Protein AF-0000000078758765 (afdb_homodimer)

Foldseek 3Di:
DPCCDLLVQLLVVVLVCLLLCVQAAFAFDDLVVSCVVSVGDNPSNVSSVVLCVVLVQWDADPPPHIGGHFQAVVLLVVLLVVCLVPQLVLLLLLLVQPDPVLLVVLVVLLVQLVVCLVVVPLVSNLVSLLVNSLSSCVSSVNNVVSVVSVSNNSSNSSLVSLLSVDPVRHSVVLSVLSVVLSVCSPVSVSVVNSVSSNVSSCVCVVCVVVSCVVPVPRHDDPPPDDPD/DPCCDLLVQLLVVVLVCLLLCVQAAFAFDDLVVSCVVSVGDNVSNVSSVVLCVVLVQWDADPPPHIGGHFQAVVLLVVLLVVCLVPQLVLLLLLLVQPDPVLLVVLVVLLVQLVVCLVVVPLVSNLVSLLVNSLSSCVSSVNNVVSVVSVSSNSSNSSLVSLLSVDPVRHSVVLSVLSVVLSVCSPVSVSVVNSVSSNVSSCVCVVCVVVSCVVPVPRHDDPPPDDPD

Radius of gyration: 22.91 Å; Cα contacts (8 Å, |Δi|>4): 533; chains: 2; bounding box: 57×65×52 Å

Secondary structure (DSSP, 8-state):
-----HHHHHHHHHHHHHHTTSS-TTPEEPHHHHHHHHT--HHHHHHHHHHHHHTTSEEEETTTEEEEPPB-HHHHHHHHHHHHHHHHHHHHHHHHH--HHHHHHHHHHHHHHHHHHHHT-HHHHHHHHHHHHHHHHHHTT-HHHHHHHHHH-HHHHHHHHHHHT-TTS-HHHHHHHHHHHHHHHHTT-HHHHHHHHHHHHHHHHHHHHHHHHH-TTTB--STT----/-----HHHHHHHHHHHHHHTTSS-TTPEEPHHHHHHHHT--HHHHHHHHHHHHHTTSEEEETTTEEEEPPB-HHHHHHHHHHHHHHHHHHHHHHHHH--HHHHHHHHHHHHHHHHHHHHT-HHHHHHHHHHHHHHHHHHTT-HHHHHHHHHH-HHHHHHHHHHHT-TTS-HHHHHHHHHHHHHHHHTT-HHHHHHHHHHHHHHHHHHHHHHHHH-TTTB--STT----

Solvent-accessible surface area (backbone atoms only — not comparable to full-atom values): 24123 Å² total; per-residue (Å²): 125,82,72,74,39,64,30,53,52,41,30,54,53,53,50,48,32,44,43,69,48,72,46,40,45,62,37,76,57,51,71,66,56,51,27,65,75,65,72,42,60,67,67,33,43,52,54,20,50,52,54,35,33,76,46,55,50,31,44,74,42,86,98,74,45,39,24,30,34,45,36,41,66,67,57,16,49,50,32,49,53,53,47,48,51,49,46,30,63,38,48,42,44,14,30,74,58,55,45,73,67,52,49,51,52,54,50,48,44,53,52,52,32,50,51,19,59,76,66,66,34,64,68,57,31,54,53,36,56,50,46,50,55,48,48,36,27,43,61,42,73,36,43,69,58,47,56,54,49,56,53,61,24,47,42,33,47,31,48,54,44,55,44,68,72,36,82,92,50,66,64,62,58,56,53,51,50,52,53,53,37,51,51,27,26,75,68,60,36,50,67,57,33,35,50,47,46,49,55,62,63,46,49,55,68,76,45,42,64,62,47,44,66,75,39,68,77,36,44,52,60,84,84,70,58,75,89,123,125,84,73,74,40,65,31,53,52,41,31,53,51,53,49,49,32,44,43,71,48,75,46,41,44,61,36,76,58,52,70,67,57,51,28,64,77,64,72,43,59,68,66,32,42,53,54,19,49,52,54,36,35,77,48,55,51,33,43,74,43,86,99,74,45,39,25,29,34,46,35,41,67,66,59,17,51,50,33,49,52,53,47,48,50,50,43,31,62,38,48,42,43,15,30,75,58,56,43,74,68,53,49,52,54,52,51,49,43,54,52,52,32,51,51,19,59,75,66,66,34,63,68,57,32,54,52,36,56,51,46,50,55,46,48,36,27,44,60,43,72,36,44,68,57,47,55,54,48,57,54,62,25,46,40,33,48,32,49,54,42,54,44,67,72,35,82,91,48,67,64,63,57,56,54,51,51,51,52,53,36,50,52,27,27,75,68,59,36,51,68,56,32,35,52,45,46,49,55,61,63,44,49,55,66,75,44,43,65,62,46,43,66,76,39,68,78,35,44,54,61,84,85,70,58,75,88,123

Sequence (456 aa):
MVINNLQQQAYESIRKQIIYSELAPGSKISDKVLEEQLAIGRTPIREALIQLRNQELVKTIPQSGTYVSKIDIRSASLARYTREKLEKPILQECSAKMTKQDQAKLEKILEQTDQAVIAQNKKAFFDLDTDFHRTCYEIAGKREIWDWLESYSTHLNRFRWLRLTISELDWGRVLDEHQTMLQSMIDHNFDEVGFLCTMHLHMIIEEQEYVIHNYPDYFEDIQDRPIKMVINNLQQQAYESIRKQIIYSELAPGSKISDKVLEEQLAIGRTPIREALIQLRNQELVKTIPQSGTYVSKIDIRSASLARYTREKLEKPILQECSAKMTKQDQAKLEKILEQTDQAVIAQNKKAFFDLDTDFHRTCYEIAGKREIWDWLESYSTHLNRFRWLRLTISELDWGRVLDEHQTMLQSMIDHNFDEVGFLCTMHLHMIIEEQEYVIHNYPDYFEDIQDRPIK

Nearest PDB structures (foldseek):
  7u5q-assembly2_B  TM=9.111E-01  e=1.796E-13  Brucella melitensis ATCC 23457
  4p9f-assembly1_A  TM=8.613E-01  e=6.503E-09  Escherichia coli UMEA 3718-1
  7xp0-assembly1_A-2  TM=7.780E-01  e=8.648E-09  Pseudomonas aeruginosa PAO1
  7xp1-assembly1_A-2  TM=7.779E-01  e=1.046E-08  Pseudomonas aeruginosa PAO1
  3ihu-assembly2_B  TM=8.406E-01  e=8.454E-08  Cupriavidus pinatubonensis JMP134

Structure (mmCIF, N/CA/C/O backbone):
data_AF-0000000078758765-model_v1
#
loop_
_entity.id
_entity.type
_entity.pdbx_description
1 polymer 'GntR family transcriptional regulator'
#
loop_
_atom_site.group_PDB
_atom_site.id
_atom_site.type_symbol
_atom_site.label_atom_id
_atom_site.label_alt_id
_atom_site.label_comp_id
_atom_site.label_asym_id
_atom_site.label_entity_id
_atom_site.label_seq_id
_atom_site.pdbx_PDB_ins_code
_atom_site.Cartn_x
_atom_site.Cartn_y
_atom_site.Cartn_z
_atom_site.occupancy
_atom_site.B_iso_or_equiv
_atom_site.auth_seq_id
_atom_site.auth_comp_id
_atom_site.auth_asym_id
_atom_site.auth_atom_id
_atom_site.pdbx_PDB_model_num
ATOM 1 N N . MET A 1 1 ? -22.594 -11.977 10.453 1 24.31 1 MET A N 1
ATOM 2 C CA . MET A 1 1 ? -22.688 -12.234 9.016 1 24.31 1 MET A CA 1
ATOM 3 C C . MET A 1 1 ? -21.859 -11.227 8.227 1 24.31 1 MET A C 1
ATOM 5 O O . MET A 1 1 ? -22.172 -10.039 8.211 1 24.31 1 MET A O 1
ATOM 9 N N . VAL A 1 2 ? -20.672 -11.047 8.266 1 37.84 2 VAL A N 1
ATOM 10 C CA . VAL A 1 2 ? -19.875 -10.078 7.52 1 37.84 2 VAL A CA 1
ATOM 11 C C . VAL A 1 2 ? -20.406 -9.945 6.098 1 37.84 2 VAL A C 1
ATOM 13 O O . VAL A 1 2 ? -20.422 -10.914 5.336 1 37.84 2 VAL A O 1
ATOM 16 N N . ILE A 1 3 ? -21.484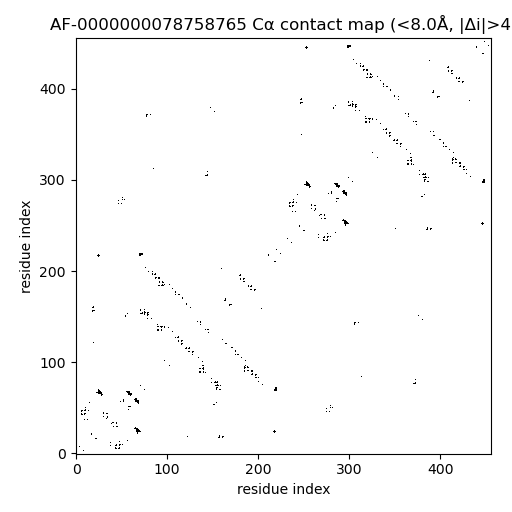 -9.445 5.789 1 42.12 3 ILE A N 1
ATOM 17 C CA . ILE A 1 3 ? -22.25 -9.359 4.555 1 42.12 3 ILE A CA 1
ATOM 18 C C . ILE A 1 3 ? -21.312 -9.172 3.369 1 42.12 3 ILE A C 1
ATOM 20 O O . ILE A 1 3 ? -20.688 -8.125 3.23 1 42.12 3 ILE A O 1
ATOM 24 N N . ASN A 1 4 ? -20.578 -10.227 3.115 1 55.69 4 ASN A N 1
ATOM 25 C CA . ASN A 1 4 ? -19.922 -10.344 1.815 1 55.69 4 ASN A CA 1
ATOM 26 C C . ASN A 1 4 ? -20.828 -9.859 0.688 1 55.69 4 ASN A C 1
ATOM 28 O O . ASN A 1 4 ? -21.719 -10.586 0.251 1 55.69 4 ASN A O 1
ATOM 32 N N . ASN A 1 5 ? -20.875 -8.508 0.675 1 81.56 5 ASN A N 1
ATOM 33 C CA . ASN A 1 5 ? -21.828 -7.836 -0.204 1 81.56 5 ASN A CA 1
ATOM 34 C C . ASN A 1 5 ? -21.547 -8.141 -1.673 1 81.56 5 ASN A C 1
ATOM 36 O O . ASN A 1 5 ? -20.469 -8.617 -2.014 1 81.56 5 ASN A O 1
ATOM 40 N N . LEU A 1 6 ? -22.531 -8.461 -2.301 1 89.62 6 LEU A N 1
ATOM 41 C CA . LEU A 1 6 ? -22.516 -8.734 -3.732 1 89.62 6 LEU A CA 1
ATOM 42 C C . LEU A 1 6 ? -21.406 -7.961 -4.43 1 89.62 6 LEU A C 1
ATOM 44 O O . LEU A 1 6 ? -20.797 -8.461 -5.375 1 89.62 6 LEU A O 1
ATOM 48 N N . GLN A 1 7 ? -21.047 -6.895 -3.805 1 88.94 7 GLN A N 1
ATOM 49 C CA . GLN A 1 7 ? -19.969 -6.09 -4.355 1 88.94 7 GLN A CA 1
ATOM 50 C C . GLN A 1 7 ? -18.609 -6.766 -4.133 1 88.94 7 GLN A C 1
ATOM 52 O O . GLN A 1 7 ? -17.781 -6.824 -5.047 1 88.94 7 GLN A O 1
ATOM 57 N N . GLN A 1 8 ? -18.469 -7.266 -2.93 1 91.44 8 GLN A N 1
ATOM 58 C CA . GLN A 1 8 ? -17.203 -7.926 -2.596 1 91.44 8 GLN A CA 1
ATOM 59 C C . GLN A 1 8 ? -17.031 -9.211 -3.398 1 91.44 8 GLN A C 1
ATOM 61 O O . GLN A 1 8 ? -15.922 -9.531 -3.84 1 91.44 8 GLN A O 1
ATOM 66 N N . GLN A 1 9 ? -18.062 -9.906 -3.568 1 94.25 9 GLN A N 1
ATOM 67 C CA . GLN A 1 9 ? -18.031 -11.125 -4.367 1 94.25 9 GLN A CA 1
ATOM 68 C C . GLN A 1 9 ? -17.656 -10.82 -5.816 1 94.25 9 GLN A C 1
ATOM 70 O O . GLN A 1 9 ? -16.812 -11.508 -6.406 1 94.25 9 GLN A O 1
ATOM 75 N N . ALA A 1 10 ? -18.328 -9.844 -6.367 1 95.19 10 ALA A N 1
ATOM 76 C CA . ALA A 1 10 ? -18.016 -9.43 -7.734 1 95.19 10 ALA A CA 1
ATOM 77 C C . ALA A 1 10 ? -16.562 -9.008 -7.863 1 95.19 10 ALA A C 1
ATOM 79 O O . ALA A 1 10 ? -15.859 -9.438 -8.781 1 95.19 10 ALA A O 1
ATOM 80 N N . TYR A 1 11 ? -16.125 -8.242 -6.887 1 94.56 11 TYR A N 1
ATOM 81 C CA . TYR A 1 11 ? -14.758 -7.754 -6.871 1 94.56 11 TYR A CA 1
ATOM 82 C C . TYR A 1 11 ? -13.766 -8.914 -6.879 1 94.56 11 TYR A C 1
ATOM 84 O O . TYR A 1 11 ? -12.867 -8.961 -7.723 1 94.56 11 TYR A O 1
ATOM 92 N N . GLU A 1 12 ? -13.969 -9.812 -6.016 1 95.31 12 GLU A N 1
ATOM 93 C CA . GLU A 1 12 ? -13.039 -10.938 -5.863 1 95.31 12 GLU A CA 1
ATOM 94 C C . GLU A 1 12 ? -13.031 -11.812 -7.113 1 95.31 12 GLU A C 1
ATOM 96 O O . GLU A 1 12 ? -11.977 -12.266 -7.555 1 95.31 12 GLU A O 1
ATOM 101 N N . SER A 1 13 ? -14.156 -12.023 -7.625 1 95.88 13 SER A N 1
ATOM 102 C CA . SER A 1 13 ? -14.266 -12.891 -8.797 1 95.88 13 SER A CA 1
ATOM 103 C C . SER A 1 13 ? -13.609 -12.266 -10.016 1 95.88 13 SER A C 1
ATOM 105 O O . SER A 1 13 ? -12.812 -12.906 -10.695 1 95.88 13 SER A O 1
ATOM 107 N N . ILE A 1 14 ? -13.906 -11.016 -10.258 1 96.5 14 ILE A N 1
ATOM 108 C CA . ILE A 1 14 ? -13.352 -10.344 -11.422 1 96.5 14 ILE A CA 1
ATOM 109 C C . ILE A 1 14 ? -11.836 -10.188 -11.266 1 96.5 14 ILE A C 1
ATOM 111 O O . ILE A 1 14 ? -11.078 -10.406 -12.203 1 96.5 14 ILE A O 1
ATOM 115 N N . ARG A 1 15 ? -11.438 -9.836 -10.078 1 96.69 15 ARG A N 1
ATOM 116 C CA . ARG A 1 15 ? -10.016 -9.695 -9.797 1 96.69 15 ARG A CA 1
ATOM 117 C C . ARG A 1 15 ? -9.266 -10.992 -10.094 1 96.69 15 ARG A C 1
ATOM 119 O O . ARG A 1 15 ? -8.219 -10.977 -10.734 1 96.69 15 ARG A O 1
ATOM 126 N N . LYS A 1 16 ? -9.82 -12.07 -9.641 1 96.31 16 LYS A N 1
ATOM 127 C CA . LYS A 1 16 ? -9.203 -13.375 -9.867 1 96.31 16 LYS A CA 1
ATOM 128 C C . LYS A 1 16 ? -9.109 -13.68 -11.359 1 96.31 16 LYS A C 1
ATOM 130 O O . LYS A 1 16 ? -8.078 -14.164 -11.836 1 96.31 16 LYS A O 1
ATOM 135 N N . GLN A 1 17 ? -10.125 -13.391 -12.07 1 96.5 17 GLN A N 1
ATOM 136 C CA . GLN A 1 17 ? -10.133 -13.633 -13.516 1 96.5 17 GLN A CA 1
ATOM 137 C C . GLN A 1 17 ? -9.062 -12.812 -14.219 1 96.5 17 GLN A C 1
ATOM 139 O O . GLN A 1 17 ? -8.453 -13.273 -15.188 1 96.5 17 GLN A O 1
ATOM 144 N N . ILE A 1 18 ? -8.844 -11.633 -13.734 1 97.5 18 ILE A N 1
ATOM 145 C CA . ILE A 1 18 ? -7.832 -10.766 -14.328 1 97.5 18 ILE A CA 1
ATOM 146 C C . ILE A 1 18 ? -6.438 -11.273 -13.961 1 97.5 18 ILE A C 1
ATOM 148 O O . ILE A 1 18 ? -5.562 -11.367 -14.828 1 97.5 18 ILE A O 1
ATOM 152 N N . ILE A 1 19 ? -6.262 -11.672 -12.734 1 97.38 19 ILE A N 1
ATOM 153 C CA . ILE A 1 19 ? -4.961 -12.117 -12.258 1 97.38 19 ILE A CA 1
ATOM 154 C C . ILE A 1 19 ? -4.559 -13.406 -12.977 1 97.38 19 ILE A C 1
ATOM 156 O O . ILE A 1 19 ? -3.412 -13.555 -13.406 1 97.38 19 ILE A O 1
ATOM 160 N N . TYR A 1 20 ? -5.535 -14.281 -13.227 1 96.75 20 TYR A N 1
ATOM 161 C CA . TYR A 1 20 ? -5.262 -15.57 -13.859 1 96.75 20 TYR A CA 1
ATOM 162 C C . TYR A 1 20 ? -5.312 -15.453 -15.375 1 96.75 20 TYR A C 1
ATOM 164 O O . TYR A 1 20 ? -5.246 -16.469 -16.078 1 96.75 20 TYR A O 1
ATOM 172 N N . SER A 1 21 ? -5.52 -14.289 -15.922 1 96.19 21 SER A N 1
ATOM 173 C CA . SER A 1 21 ? -5.539 -13.977 -17.344 1 96.19 21 SER A CA 1
ATOM 174 C C . SER A 1 21 ? -6.695 -14.68 -18.047 1 96.19 21 SER A C 1
ATOM 176 O O . SER A 1 21 ? -6.617 -14.969 -19.25 1 96.19 21 SER A O 1
ATOM 178 N N . GLU A 1 22 ? -7.664 -15.062 -17.219 1 96 22 GLU A N 1
ATOM 179 C CA . GLU A 1 22 ? -8.914 -15.484 -17.844 1 96 22 GLU A CA 1
ATOM 180 C C . GLU A 1 22 ? -9.562 -14.328 -18.594 1 96 22 GLU A C 1
ATOM 182 O O . GLU A 1 22 ? -10.18 -14.531 -19.641 1 96 22 GLU A O 1
ATOM 187 N N . LEU A 1 23 ? -9.477 -13.18 -18.016 1 96.5 23 LEU A N 1
ATOM 188 C CA . LEU A 1 23 ? -9.633 -11.922 -18.734 1 96.5 23 LEU A CA 1
ATOM 189 C C . LEU A 1 23 ? -8.281 -11.344 -19.125 1 96.5 23 LEU A C 1
ATOM 191 O O . LEU A 1 23 ? -7.559 -10.812 -18.281 1 96.5 23 LEU A O 1
ATOM 195 N N . ALA A 1 24 ? -7.969 -11.391 -20.406 1 96.62 24 ALA A N 1
ATOM 196 C CA . ALA A 1 24 ? -6.617 -11.117 -20.875 1 96.62 24 ALA A CA 1
ATOM 197 C C . ALA A 1 24 ? -6.309 -9.617 -20.812 1 96.62 24 ALA A C 1
ATOM 199 O O . ALA A 1 24 ? -7.184 -8.789 -21.062 1 96.62 24 ALA A O 1
ATOM 200 N N . PRO A 1 25 ? -5.051 -9.328 -20.531 1 97.5 25 PRO A N 1
ATOM 201 C CA . PRO A 1 25 ? -4.656 -7.918 -20.609 1 97.5 25 PRO A CA 1
ATOM 202 C C . PRO A 1 25 ? -5 -7.277 -21.953 1 97.5 25 PRO A C 1
ATOM 204 O O . PRO A 1 25 ? -4.723 -7.859 -23 1 97.5 25 PRO A O 1
ATOM 207 N N . GLY A 1 26 ? -5.664 -6.137 -21.844 1 95.88 26 GLY A N 1
ATOM 208 C CA . GLY A 1 26 ? -6.016 -5.414 -23.062 1 95.88 26 GLY A CA 1
ATOM 209 C C . GLY A 1 26 ? -7.406 -5.746 -23.562 1 95.88 26 GLY A C 1
ATOM 210 O O . GLY A 1 26 ? -7.926 -5.062 -24.453 1 95.88 26 GLY A O 1
ATOM 211 N N . SER A 1 27 ? -8.047 -6.738 -23.062 1 96.25 27 SER A N 1
ATOM 212 C CA . SER A 1 27 ? -9.352 -7.168 -23.547 1 96.25 27 SER A CA 1
ATOM 213 C C . SER A 1 27 ? -10.461 -6.266 -23.016 1 96.25 27 SER A C 1
ATOM 215 O O . SER A 1 27 ? -10.344 -5.703 -21.938 1 96.25 27 SER A O 1
ATOM 217 N N . LYS A 1 28 ? -11.508 -6.172 -23.75 1 95.94 28 LYS A N 1
ATOM 218 C CA . LYS A 1 28 ? -12.672 -5.383 -23.359 1 95.94 28 LYS A CA 1
ATOM 219 C C . LYS A 1 28 ? -13.555 -6.152 -22.391 1 95.94 28 LYS A C 1
ATOM 221 O O . LYS A 1 28 ? -13.758 -7.359 -22.547 1 95.94 28 LYS A O 1
ATOM 226 N N . ILE A 1 29 ? -14.008 -5.469 -21.391 1 94.88 29 ILE A N 1
ATOM 227 C CA . ILE A 1 29 ? -14.906 -6.051 -20.406 1 94.88 29 ILE A CA 1
ATOM 228 C C . ILE A 1 29 ? -16.344 -5.68 -20.734 1 94.88 29 ILE A C 1
ATOM 230 O O . ILE A 1 29 ? -16.656 -4.512 -20.984 1 94.88 29 ILE A O 1
ATOM 234 N N . SER A 1 30 ? -17.188 -6.609 -20.812 1 91.56 30 SER A N 1
ATOM 235 C CA . SER A 1 30 ? -18.625 -6.391 -21 1 91.56 30 SER A CA 1
ATOM 236 C C . SER A 1 30 ? -19.375 -6.543 -19.688 1 91.56 30 SER A C 1
ATOM 238 O O . SER A 1 30 ? -19.422 -7.629 -19.109 1 91.56 30 SER A O 1
ATOM 240 N N . ASP A 1 31 ? -20 -5.43 -19.266 1 88.69 31 ASP A N 1
ATOM 241 C CA . ASP A 1 31 ? -20.812 -5.484 -18.047 1 88.69 31 ASP A CA 1
ATOM 242 C C . ASP A 1 31 ? -21.859 -6.582 -18.141 1 88.69 31 ASP A C 1
ATOM 244 O O . ASP A 1 31 ? -22.094 -7.301 -17.156 1 88.69 31 ASP A O 1
ATOM 248 N N . LYS A 1 32 ? -22.422 -6.699 -19.312 1 90.62 32 LYS A N 1
ATOM 249 C CA . LYS A 1 32 ? -23.484 -7.684 -19.531 1 90.62 32 LYS A CA 1
ATOM 250 C C . LYS A 1 32 ? -22.953 -9.102 -19.344 1 90.62 32 LYS A C 1
ATOM 252 O O . LYS A 1 32 ? -23.594 -9.938 -18.703 1 90.62 32 LYS A O 1
ATOM 257 N N . VAL A 1 33 ? -21.844 -9.344 -19.875 1 92.25 33 VAL A N 1
ATOM 258 C CA . VAL A 1 33 ? -21.234 -10.664 -19.781 1 92.25 33 VAL A CA 1
ATOM 259 C C . VAL A 1 33 ? -20.891 -10.977 -18.328 1 92.25 33 VAL A C 1
ATOM 261 O O . VAL A 1 33 ? -21.125 -12.086 -17.859 1 92.25 33 VAL A O 1
ATOM 264 N N . LEU A 1 34 ? -20.359 -10.008 -17.609 1 94.38 34 LEU A N 1
ATOM 265 C CA . LEU A 1 34 ? -20 -10.203 -16.203 1 94.38 34 LEU A CA 1
ATOM 266 C C . LEU A 1 34 ? -21.25 -10.492 -15.375 1 94.38 34 LEU A C 1
ATOM 268 O O . LEU A 1 34 ? -21.219 -11.344 -14.484 1 94.38 34 LEU A O 1
ATOM 272 N N . GLU A 1 35 ? -22.266 -9.773 -15.664 1 94.25 35 GLU A N 1
ATOM 273 C CA . GLU A 1 35 ? -23.516 -9.977 -14.945 1 94.25 35 GLU A CA 1
ATOM 274 C C . GLU A 1 35 ? -24.031 -11.398 -15.117 1 94.25 35 GLU A C 1
ATOM 276 O O . GLU A 1 35 ? -24.469 -12.031 -14.148 1 94.25 35 GLU A O 1
ATOM 281 N N . GLU A 1 36 ? -23.969 -11.859 -16.328 1 94.12 36 GLU A N 1
ATOM 282 C CA . GLU A 1 36 ? -24.453 -13.203 -16.656 1 94.12 36 GLU A CA 1
ATOM 283 C C . GLU A 1 36 ? -23.562 -14.273 -16.031 1 94.12 36 GLU A C 1
ATOM 285 O O . GLU A 1 36 ? -24.047 -15.219 -15.414 1 94.12 36 GLU A O 1
ATOM 290 N N . GLN A 1 37 ? -22.328 -14.055 -16.094 1 93.75 37 GLN A N 1
ATOM 291 C CA . GLN A 1 37 ? -21.359 -15.039 -15.617 1 93.75 37 GLN A CA 1
ATOM 292 C C . GLN A 1 37 ? -21.391 -15.148 -14.094 1 93.75 37 GLN A C 1
ATOM 294 O O . GLN A 1 37 ? -21.25 -16.234 -13.539 1 93.75 37 GLN A O 1
ATOM 299 N N . LEU A 1 38 ? -21.594 -14.016 -13.43 1 94.81 38 LEU A N 1
ATOM 300 C CA . LEU A 1 38 ? -21.469 -13.992 -11.977 1 94.81 38 LEU A CA 1
ATOM 301 C C . LEU A 1 38 ? -22.844 -14.039 -11.32 1 94.81 38 LEU A C 1
ATOM 303 O O . LEU A 1 38 ? -22.938 -14.227 -10.102 1 94.81 38 LEU A O 1
ATOM 307 N N . ALA A 1 39 ? -23.812 -13.867 -12.086 1 95.75 39 ALA A N 1
ATOM 308 C CA . ALA A 1 39 ? -25.172 -13.805 -11.562 1 95.75 39 ALA A CA 1
ATOM 309 C C . ALA A 1 39 ? -25.312 -12.727 -10.492 1 95.75 39 ALA A C 1
ATOM 311 O O . ALA A 1 39 ? -25.844 -12.977 -9.414 1 95.75 39 ALA A O 1
ATOM 312 N N . ILE A 1 40 ? -24.672 -11.656 -10.75 1 94.38 40 ILE A N 1
ATOM 313 C CA . ILE A 1 40 ? -24.688 -10.477 -9.891 1 94.38 40 ILE A CA 1
ATOM 314 C C . ILE A 1 40 ? -25.188 -9.273 -10.68 1 94.38 40 ILE A C 1
ATOM 316 O O . ILE A 1 40 ? -24.859 -9.102 -11.852 1 94.38 40 ILE A O 1
ATOM 320 N N . GLY A 1 41 ? -25.938 -8.461 -10.086 1 91.5 41 GLY A N 1
ATOM 321 C CA . GLY A 1 41 ? -26.562 -7.316 -10.734 1 91.5 41 GLY A CA 1
ATOM 322 C C . GLY A 1 41 ? -25.562 -6.246 -11.133 1 91.5 41 GLY A C 1
ATOM 323 O O . GLY A 1 41 ? -24.375 -6.34 -10.797 1 91.5 41 GLY A O 1
ATOM 324 N N . ARG A 1 42 ? -26.016 -5.242 -11.789 1 90.62 42 ARG A N 1
ATOM 325 C CA . ARG A 1 42 ? -25.203 -4.203 -12.406 1 90.62 42 ARG A CA 1
ATOM 326 C C . ARG A 1 42 ? -24.547 -3.322 -11.359 1 90.62 42 ARG A C 1
ATOM 328 O O . ARG A 1 42 ? -23.375 -2.957 -11.492 1 90.62 42 ARG A O 1
ATOM 335 N N . THR A 1 43 ? -25.25 -3.023 -10.367 1 87.62 43 THR A N 1
ATOM 336 C CA . THR A 1 43 ? -24.766 -2.064 -9.383 1 87.62 43 THR A CA 1
ATOM 337 C C . THR A 1 43 ? -23.531 -2.609 -8.664 1 87.62 43 THR A C 1
ATOM 339 O O . THR A 1 43 ? -22.469 -1.978 -8.656 1 87.62 43 THR A O 1
ATOM 342 N N . PRO A 1 44 ? -23.562 -3.824 -8.102 1 91.94 44 PRO A N 1
ATOM 343 C CA . PRO A 1 44 ? -22.359 -4.363 -7.445 1 91.94 44 PRO A CA 1
ATOM 344 C C . PRO A 1 44 ? -21.188 -4.555 -8.414 1 91.94 44 PRO A C 1
ATOM 346 O O . PRO A 1 44 ? -20.031 -4.379 -8.031 1 91.94 44 PRO A O 1
ATOM 349 N N . ILE A 1 45 ? -21.484 -4.883 -9.609 1 93.56 45 ILE A N 1
ATOM 350 C CA . ILE A 1 45 ? -20.438 -5.07 -10.602 1 93.56 45 ILE A CA 1
ATOM 351 C C . ILE A 1 45 ? -19.766 -3.736 -10.898 1 93.56 45 ILE A C 1
ATOM 353 O O . ILE A 1 45 ? -18.531 -3.662 -10.969 1 93.56 45 ILE A O 1
ATOM 357 N N . ARG A 1 46 ? -20.531 -2.746 -11.055 1 87.81 46 ARG A N 1
ATOM 358 C CA . ARG A 1 46 ? -19.984 -1.418 -11.297 1 87.81 46 ARG A CA 1
ATOM 359 C C . ARG A 1 46 ? -19.094 -0.971 -10.141 1 87.81 46 ARG A C 1
ATOM 361 O O . ARG A 1 46 ? -18.031 -0.384 -10.352 1 87.81 46 ARG A O 1
ATOM 368 N N . GLU A 1 47 ? -19.562 -1.226 -8.969 1 89.06 47 GLU A N 1
ATOM 369 C CA . GLU A 1 47 ? -18.781 -0.872 -7.789 1 89.06 47 GLU A CA 1
ATOM 370 C C . GLU A 1 47 ? -17.469 -1.655 -7.738 1 89.06 47 GLU A C 1
ATOM 372 O O . GLU A 1 47 ? -16.422 -1.109 -7.371 1 89.06 47 GLU A O 1
ATOM 377 N N . ALA A 1 48 ? -17.578 -2.879 -8.117 1 92.94 48 ALA A N 1
ATOM 378 C CA . ALA A 1 48 ? -16.375 -3.715 -8.172 1 92.94 48 ALA A CA 1
ATOM 379 C C . ALA A 1 48 ? -15.383 -3.186 -9.203 1 92.94 48 ALA A C 1
ATOM 381 O O . ALA A 1 48 ? -14.18 -3.146 -8.945 1 92.94 48 ALA A O 1
ATOM 382 N N . LEU A 1 49 ? -15.922 -2.75 -10.297 1 92.38 49 LEU A N 1
ATOM 383 C CA . LEU A 1 49 ? -15.062 -2.252 -11.375 1 92.38 49 LEU A CA 1
ATOM 384 C C . LEU A 1 49 ? -14.383 -0.95 -10.969 1 92.38 49 LEU A C 1
ATOM 386 O O . LEU A 1 49 ? -13.25 -0.689 -11.367 1 92.38 49 LEU A O 1
ATOM 390 N N . ILE A 1 50 ? -15.016 -0.173 -10.195 1 87.44 50 ILE A N 1
ATOM 391 C CA . ILE A 1 50 ? -14.414 1.056 -9.68 1 87.44 50 ILE A CA 1
ATOM 392 C C . ILE A 1 50 ? -13.242 0.715 -8.773 1 87.44 50 ILE A C 1
ATOM 394 O O . ILE A 1 50 ? -12.172 1.329 -8.867 1 87.44 50 ILE A O 1
ATOM 398 N N . GLN A 1 51 ? -13.43 -0.232 -7.934 1 90.12 51 GLN A N 1
ATOM 399 C CA . GLN A 1 51 ? -12.359 -0.663 -7.047 1 90.12 51 GLN A CA 1
ATOM 400 C C . GLN A 1 51 ? -11.18 -1.227 -7.844 1 90.12 51 GLN A C 1
ATOM 402 O O . GLN A 1 51 ? -10.023 -0.925 -7.547 1 90.12 51 GLN A O 1
ATOM 407 N N . LEU A 1 52 ? -11.516 -2.006 -8.828 1 94.38 52 LEU A N 1
ATOM 408 C CA . LEU A 1 52 ? -10.477 -2.613 -9.656 1 94.38 52 LEU A CA 1
ATOM 409 C C . LEU A 1 52 ? -9.719 -1.553 -10.453 1 94.38 52 LEU A C 1
ATOM 411 O O . LEU A 1 52 ? -8.523 -1.698 -10.703 1 94.38 52 LEU A O 1
ATOM 415 N N . ARG A 1 53 ? -10.398 -0.52 -10.836 1 91.69 53 ARG A N 1
ATOM 416 C CA . ARG A 1 53 ? -9.766 0.596 -11.531 1 91.69 53 ARG A CA 1
ATOM 417 C C . ARG A 1 53 ? -8.75 1.3 -10.633 1 91.69 53 ARG A C 1
ATOM 419 O O . ARG A 1 53 ? -7.66 1.655 -11.086 1 91.69 53 ARG A O 1
ATOM 426 N N . ASN A 1 54 ? -9.102 1.404 -9.391 1 86.81 54 ASN A N 1
ATOM 427 C CA . ASN A 1 54 ? -8.203 2.037 -8.422 1 86.81 54 ASN A CA 1
ATOM 428 C C . ASN A 1 54 ? -6.945 1.203 -8.195 1 86.81 54 ASN A C 1
ATOM 430 O O . ASN A 1 54 ? -5.906 1.734 -7.801 1 86.81 54 ASN A O 1
ATOM 434 N N . GLN A 1 55 ? -7.07 -0.065 -8.469 1 91.81 55 GLN A N 1
ATOM 435 C CA . GLN A 1 55 ? -5.922 -0.959 -8.352 1 91.81 55 GLN A CA 1
ATOM 436 C C . GLN A 1 55 ? -5.207 -1.124 -9.688 1 91.81 55 GLN A C 1
ATOM 438 O O . GLN A 1 55 ? -4.332 -1.979 -9.828 1 91.81 55 GLN A O 1
ATOM 443 N N . GLU A 1 56 ? -5.688 -0.469 -10.719 1 92.56 56 GLU A N 1
ATOM 444 C CA . GLU A 1 56 ? -5.074 -0.381 -12.039 1 92.56 56 GLU A CA 1
ATOM 445 C C . GLU A 1 56 ? -5.25 -1.681 -12.82 1 92.56 56 GLU A C 1
ATOM 447 O O . GLU A 1 56 ? -4.473 -1.976 -13.727 1 92.56 56 GLU A O 1
ATOM 452 N N . LEU A 1 57 ? -6.238 -2.428 -12.43 1 96 57 LEU A N 1
ATOM 453 C CA . LEU A 1 57 ? -6.508 -3.686 -13.125 1 96 57 LEU A CA 1
ATOM 454 C C . LEU A 1 57 ? -7.391 -3.455 -14.344 1 96 57 LEU A C 1
ATOM 456 O O . LEU A 1 57 ? -7.383 -4.258 -15.281 1 96 57 LEU A O 1
ATOM 460 N N . VAL A 1 58 ? -8.172 -2.344 -14.273 1 95.81 58 VAL A N 1
ATOM 461 C CA . VAL A 1 58 ? -9.07 -2.01 -15.375 1 95.81 58 VAL A CA 1
ATOM 462 C C . VAL A 1 58 ? -8.93 -0.531 -15.727 1 95.81 58 VAL A C 1
ATOM 464 O O . VAL A 1 58 ? -8.531 0.28 -14.883 1 95.81 58 VAL A O 1
ATOM 467 N N . LYS A 1 59 ? -9.172 -0.217 -16.922 1 93.38 59 LYS A N 1
ATOM 468 C CA . LYS A 1 59 ? -9.18 1.159 -17.406 1 93.38 59 LYS A CA 1
ATOM 469 C C . LYS A 1 59 ? -10.43 1.444 -18.234 1 93.38 59 LYS A C 1
ATOM 471 O O . LYS A 1 59 ? -10.883 0.592 -19 1 93.38 59 LYS A O 1
ATOM 476 N N . THR A 1 60 ? -10.953 2.537 -18.016 1 89.44 60 THR A N 1
ATOM 477 C CA . THR A 1 60 ? -12.125 2.951 -18.781 1 89.44 60 THR A CA 1
ATOM 478 C C . THR A 1 60 ? -11.75 4.016 -19.812 1 89.44 60 THR A C 1
ATOM 480 O O . THR A 1 60 ? -11.109 5.012 -19.469 1 89.44 60 THR A O 1
ATOM 483 N N . ILE A 1 61 ? -12.086 3.779 -20.984 1 88.38 61 ILE A N 1
ATOM 484 C CA . ILE A 1 61 ? -11.875 4.727 -22.078 1 88.38 61 ILE A CA 1
ATOM 485 C C . ILE A 1 61 ? -13.203 5.359 -22.484 1 88.38 61 ILE A C 1
ATOM 487 O O . ILE A 1 61 ? -14.148 4.652 -22.859 1 88.38 61 ILE A O 1
ATOM 491 N N . PRO A 1 62 ? -13.234 6.676 -22.438 1 86.25 62 PRO A N 1
ATOM 492 C CA . PRO A 1 62 ? -14.484 7.348 -22.797 1 86.25 62 PRO A CA 1
ATOM 493 C C . PRO A 1 62 ? -14.992 6.961 -24.188 1 86.25 62 PRO A C 1
ATOM 495 O O . PRO A 1 62 ? -14.203 6.898 -25.125 1 86.25 62 PRO A O 1
ATOM 498 N N . GLN A 1 63 ? -16.25 6.73 -24.188 1 87.56 63 GLN A N 1
ATOM 499 C CA . GLN A 1 63 ? -16.969 6.445 -25.422 1 87.56 63 GLN A CA 1
ATOM 500 C C . GLN A 1 63 ? -16.5 5.133 -26.047 1 87.56 63 GLN A C 1
ATOM 502 O O . GLN A 1 63 ? -16.75 4.875 -27.219 1 87.56 63 GLN A O 1
ATOM 507 N N . SER A 1 64 ? -15.695 4.41 -25.438 1 89.25 64 SER A N 1
ATOM 508 C CA . SER A 1 64 ? -15.219 3.127 -25.953 1 89.25 64 SER A CA 1
ATOM 509 C C . SER A 1 64 ? -15.617 1.981 -25.031 1 89.25 64 SER A C 1
ATOM 511 O O . SER A 1 64 ? -16.25 1.019 -25.469 1 89.25 64 SER A O 1
ATOM 513 N N . GLY A 1 65 ? -15.219 2.156 -23.734 1 91.94 65 GLY A N 1
ATOM 514 C CA . GLY A 1 65 ? -15.609 1.116 -22.797 1 91.94 65 GLY A CA 1
ATOM 515 C C . GLY A 1 65 ? -14.547 0.839 -21.734 1 91.94 65 GLY A C 1
ATOM 516 O O . GLY A 1 65 ? -13.688 1.685 -21.469 1 91.94 65 GLY A O 1
ATOM 517 N N . THR A 1 66 ? -14.773 -0.282 -20.984 1 94.06 66 THR A N 1
ATOM 518 C CA . THR A 1 66 ? -13.859 -0.708 -19.922 1 94.06 66 THR A CA 1
ATOM 519 C C . THR A 1 66 ? -13 -1.877 -20.375 1 94.06 66 THR A C 1
ATOM 521 O O . THR A 1 66 ? -13.492 -2.797 -21.031 1 94.06 66 THR A O 1
ATOM 524 N N . TYR A 1 67 ? -11.711 -1.783 -20.094 1 97.19 67 TYR A N 1
ATOM 525 C CA . TYR A 1 67 ? -10.742 -2.785 -20.547 1 97.19 67 TYR A CA 1
ATOM 526 C C . TYR A 1 67 ? -9.898 -3.281 -19.375 1 97.19 67 TYR A C 1
ATOM 528 O O . TYR A 1 67 ? -9.664 -2.543 -18.406 1 97.19 67 TYR A O 1
ATOM 536 N N . VAL A 1 68 ? -9.469 -4.531 -19.484 1 97.88 68 VAL A N 1
ATOM 537 C CA . VAL A 1 68 ? -8.414 -4.988 -18.594 1 97.88 68 VAL A CA 1
ATOM 538 C C . VAL A 1 68 ? -7.109 -4.266 -18.922 1 97.88 68 VAL A C 1
ATOM 540 O O . VAL A 1 68 ? -6.703 -4.199 -20.078 1 97.88 68 VAL A O 1
ATOM 543 N N . SER A 1 69 ? -6.48 -3.682 -17.953 1 97.12 69 SER A N 1
ATOM 544 C CA . SER A 1 69 ? -5.23 -2.967 -18.188 1 97.12 69 SER A CA 1
ATOM 545 C C . SER A 1 69 ? -4.133 -3.914 -18.656 1 97.12 69 SER A C 1
ATOM 547 O O . SER A 1 69 ? -4.113 -5.086 -18.281 1 97.12 69 SER A O 1
ATOM 549 N N . LYS A 1 70 ? -3.254 -3.42 -19.516 1 97.44 70 LYS A N 1
ATOM 550 C CA . LYS A 1 70 ? -2.02 -4.156 -19.766 1 97.44 70 LYS A CA 1
ATOM 551 C C . LYS A 1 70 ? -1.113 -4.148 -18.547 1 97.44 70 LYS A C 1
ATOM 553 O O . LYS A 1 70 ? -1.272 -3.311 -17.656 1 97.44 70 LYS A O 1
ATOM 558 N N . ILE A 1 71 ? -0.237 -5.07 -18.516 1 97.44 71 ILE A N 1
ATOM 559 C CA . ILE A 1 71 ? 0.664 -5.191 -17.375 1 97.44 71 ILE A CA 1
ATOM 560 C C . ILE A 1 71 ? 1.781 -4.156 -17.484 1 97.44 71 ILE A C 1
ATOM 562 O O . ILE A 1 71 ? 2.422 -4.035 -18.531 1 97.44 71 ILE A O 1
ATOM 566 N N . ASP A 1 72 ? 1.924 -3.381 -16.484 1 96.25 72 ASP A N 1
ATOM 567 C CA . ASP A 1 72 ? 2.996 -2.395 -16.406 1 96.25 72 ASP A CA 1
ATOM 568 C C . ASP A 1 72 ? 4.207 -2.965 -15.672 1 96.25 72 ASP A C 1
ATOM 570 O O . ASP A 1 72 ? 4.207 -3.057 -14.438 1 96.25 72 ASP A O 1
ATOM 574 N N . ILE A 1 73 ? 5.285 -3.24 -16.391 1 94.94 73 ILE A N 1
ATOM 575 C CA . ILE A 1 73 ? 6.453 -3.924 -15.844 1 94.94 73 ILE A CA 1
ATOM 576 C C . ILE A 1 73 ? 7.172 -3.006 -14.859 1 94.94 73 ILE A C 1
ATOM 578 O O . ILE A 1 73 ? 7.777 -3.477 -13.898 1 94.94 73 ILE A O 1
ATOM 582 N N . ARG A 1 74 ? 7.117 -1.758 -15.031 1 94.5 74 ARG A N 1
ATOM 583 C CA . ARG A 1 74 ? 7.723 -0.822 -14.086 1 94.5 74 ARG A CA 1
ATOM 584 C C . ARG A 1 74 ? 7 -0.856 -12.742 1 94.5 74 ARG A C 1
ATOM 586 O O . ARG A 1 74 ? 7.641 -0.904 -11.695 1 94.5 74 ARG A O 1
ATOM 593 N N . SER A 1 75 ? 5.68 -0.837 -12.828 1 96.12 75 SER A N 1
ATOM 594 C CA . SER A 1 75 ? 4.895 -0.934 -11.602 1 96.12 75 SER A CA 1
ATOM 595 C C . SER A 1 75 ? 5.117 -2.273 -10.906 1 96.12 75 SER A C 1
ATOM 597 O O . SER A 1 75 ? 5.176 -2.338 -9.672 1 96.12 75 SER A O 1
ATOM 599 N N . ALA A 1 76 ? 5.227 -3.322 -11.68 1 96.38 76 ALA A N 1
ATOM 600 C CA . ALA A 1 76 ? 5.527 -4.637 -11.117 1 96.38 76 ALA A CA 1
ATOM 601 C C . ALA A 1 76 ? 6.871 -4.629 -10.398 1 96.38 76 ALA A C 1
ATOM 603 O O . ALA A 1 76 ? 7.012 -5.215 -9.32 1 96.38 76 ALA A O 1
ATOM 604 N N . SER A 1 77 ? 7.82 -3.969 -11 1 96.12 77 SER A N 1
ATOM 605 C CA . SER A 1 77 ? 9.156 -3.885 -10.414 1 96.12 77 SER A CA 1
ATOM 606 C C . SER A 1 77 ? 9.133 -3.092 -9.109 1 96.12 77 SER A C 1
ATOM 608 O O . SER A 1 77 ? 9.812 -3.451 -8.148 1 96.12 77 SER A O 1
ATOM 610 N N . LEU A 1 78 ? 8.383 -2.057 -9.086 1 97.06 78 LEU A N 1
ATOM 611 C CA . LEU A 1 78 ? 8.25 -1.268 -7.863 1 97.06 78 LEU A CA 1
ATOM 612 C C . LEU A 1 78 ? 7.547 -2.066 -6.773 1 97.06 78 LEU A C 1
ATOM 614 O O . LEU A 1 78 ? 7.898 -1.963 -5.594 1 97.06 78 LEU A O 1
ATOM 618 N N . ALA A 1 79 ? 6.555 -2.805 -7.145 1 97.44 79 ALA A N 1
ATOM 619 C CA . ALA A 1 79 ? 5.875 -3.674 -6.188 1 97.44 79 ALA A CA 1
ATOM 620 C C . ALA A 1 79 ? 6.828 -4.719 -5.621 1 97.44 79 ALA A C 1
ATOM 622 O O . ALA A 1 79 ? 6.801 -5.008 -4.422 1 97.44 79 ALA A O 1
ATOM 623 N N . ARG A 1 80 ? 7.652 -5.297 -6.488 1 96.81 80 ARG A N 1
ATOM 624 C CA . ARG A 1 80 ? 8.664 -6.254 -6.039 1 96.81 80 ARG A CA 1
ATOM 625 C C . ARG A 1 80 ? 9.625 -5.605 -5.055 1 96.81 80 ARG A C 1
ATOM 627 O O . ARG A 1 80 ? 9.953 -6.195 -4.02 1 96.81 80 ARG A O 1
ATOM 634 N N . TYR A 1 81 ? 10.086 -4.453 -5.391 1 97.19 81 TYR A N 1
ATOM 635 C CA . TYR A 1 81 ? 10.969 -3.699 -4.508 1 97.19 81 TYR A CA 1
ATOM 636 C C . TYR A 1 81 ? 10.328 -3.492 -3.143 1 97.19 81 TYR A C 1
ATOM 638 O O . TYR A 1 81 ? 10.961 -3.729 -2.111 1 97.19 81 TYR A O 1
ATOM 646 N N . THR A 1 82 ? 9.117 -3.016 -3.146 1 98.19 82 THR A N 1
ATOM 647 C CA . THR A 1 82 ? 8.359 -2.752 -1.927 1 98.19 82 THR A CA 1
ATOM 648 C C . THR A 1 82 ? 8.227 -4.02 -1.087 1 98.19 82 THR A C 1
ATOM 650 O O . THR A 1 82 ? 8.484 -4 0.119 1 98.19 82 THR A O 1
ATOM 653 N N . ARG A 1 83 ? 7.828 -5.066 -1.729 1 97.75 83 ARG A N 1
ATOM 654 C CA . ARG A 1 83 ? 7.691 -6.344 -1.035 1 97.75 83 ARG A CA 1
ATOM 655 C C . ARG A 1 83 ? 9.016 -6.777 -0.418 1 97.75 83 ARG A C 1
ATOM 657 O O . ARG A 1 83 ? 9.055 -7.246 0.722 1 97.75 83 ARG A O 1
ATOM 664 N N . GLU A 1 84 ? 10.07 -6.664 -1.167 1 97 84 GLU A N 1
ATOM 665 C CA . GLU A 1 84 ? 11.383 -7.07 -0.68 1 97 84 GLU A CA 1
ATOM 666 C C . GLU A 1 84 ? 11.758 -6.316 0.593 1 97 84 GLU A C 1
ATOM 668 O O . GLU A 1 84 ? 12.203 -6.922 1.571 1 97 84 GLU A O 1
ATOM 673 N N . LYS A 1 85 ? 11.523 -5.031 0.579 1 97.12 85 LYS A N 1
ATOM 674 C CA . LYS A 1 85 ? 11.922 -4.199 1.708 1 97.12 85 LYS A CA 1
ATOM 675 C C . LYS A 1 85 ? 11.078 -4.504 2.941 1 97.12 85 LYS A C 1
ATOM 677 O O . LYS A 1 85 ? 11.57 -4.43 4.07 1 97.12 85 LYS A O 1
ATOM 682 N N . LEU A 1 86 ? 9.875 -4.875 2.758 1 98.06 86 LEU A N 1
ATOM 683 C CA . LEU A 1 86 ? 8.977 -5.133 3.879 1 98.06 86 LEU A CA 1
ATOM 684 C C . LEU A 1 86 ? 9.094 -6.578 4.344 1 98.06 86 LEU A C 1
ATOM 686 O O . LEU A 1 86 ? 9.062 -6.852 5.547 1 98.06 86 LEU A O 1
ATOM 690 N N . GLU A 1 87 ? 9.234 -7.48 3.406 1 97.75 87 GLU A N 1
ATOM 691 C CA . GLU A 1 87 ? 9.125 -8.898 3.738 1 97.75 87 GLU A CA 1
ATOM 692 C C . GLU A 1 87 ? 10.344 -9.375 4.52 1 97.75 87 GLU A C 1
ATOM 694 O O . GLU A 1 87 ? 10.227 -10.227 5.406 1 97.75 87 GLU A O 1
ATOM 699 N N . LYS A 1 88 ? 11.508 -8.867 4.176 1 97.06 88 LYS A N 1
ATOM 700 C CA . LYS A 1 88 ? 12.727 -9.289 4.863 1 97.06 88 LYS A CA 1
ATOM 701 C C . LYS A 1 88 ? 12.586 -9.117 6.375 1 97.06 88 LYS A C 1
ATOM 703 O O . LYS A 1 88 ? 12.648 -10.102 7.125 1 97.06 88 LYS A O 1
ATOM 708 N N . PRO A 1 89 ? 12.336 -7.871 6.863 1 97.25 89 PRO A N 1
ATOM 709 C CA . PRO A 1 89 ? 12.195 -7.734 8.312 1 97.25 89 PRO A CA 1
ATOM 710 C C . PRO A 1 89 ? 10.977 -8.477 8.859 1 97.25 89 PRO A C 1
ATOM 712 O O . PRO A 1 89 ? 10.992 -8.953 9.992 1 97.25 89 PRO A O 1
ATOM 715 N N . ILE A 1 90 ? 9.922 -8.625 8.102 1 98.19 90 ILE A N 1
ATOM 716 C CA . ILE A 1 90 ? 8.695 -9.273 8.57 1 98.19 90 ILE A CA 1
ATOM 717 C C . ILE A 1 90 ? 8.93 -10.781 8.703 1 98.19 90 ILE A C 1
ATOM 719 O O . ILE A 1 90 ? 8.438 -11.406 9.641 1 98.19 90 ILE A O 1
ATOM 723 N N . LEU A 1 91 ? 9.703 -11.375 7.754 1 98.38 91 LEU A N 1
ATOM 724 C CA . LEU A 1 91 ? 10.031 -12.789 7.867 1 98.38 91 LEU A CA 1
ATOM 725 C C . LEU A 1 91 ? 10.938 -13.039 9.07 1 98.38 91 LEU A C 1
ATOM 727 O O . LEU A 1 91 ? 10.844 -14.094 9.711 1 98.38 91 LEU A O 1
ATOM 731 N N . GLN A 1 92 ? 11.812 -12.102 9.344 1 98.06 92 GLN A N 1
ATOM 732 C CA . GLN A 1 92 ? 12.625 -12.211 10.547 1 98.06 92 GLN A CA 1
ATOM 733 C C . GLN A 1 92 ? 11.758 -12.164 11.805 1 98.06 92 GLN A C 1
ATOM 735 O O . GLN A 1 92 ? 11.969 -12.945 12.734 1 98.06 92 GLN A O 1
ATOM 740 N N . GLU A 1 93 ? 10.812 -11.289 11.82 1 98.12 93 GLU A N 1
ATOM 741 C CA . GLU A 1 93 ? 9.875 -11.227 12.938 1 98.12 93 GLU A CA 1
ATOM 742 C C . GLU A 1 93 ? 9.031 -12.5 13.016 1 98.12 93 GLU A C 1
ATOM 744 O O . GLU A 1 93 ? 8.734 -12.984 14.109 1 98.12 93 GLU A O 1
ATOM 749 N N . CYS A 1 94 ? 8.594 -12.945 11.844 1 98.56 94 CYS A N 1
ATOM 750 C CA . CYS A 1 94 ? 7.883 -14.219 11.781 1 98.56 94 CYS A CA 1
ATOM 751 C C . CYS A 1 94 ? 8.688 -15.328 12.438 1 98.56 94 CYS A C 1
ATOM 753 O O . CYS A 1 94 ? 8.156 -16.094 13.258 1 98.56 94 CYS A O 1
ATOM 755 N N . SER A 1 95 ? 9.969 -15.414 12.125 1 98.38 95 SER A N 1
ATOM 756 C CA . SER A 1 95 ? 10.875 -16.406 12.711 1 98.38 95 SER A CA 1
ATOM 757 C C . SER A 1 95 ? 10.922 -16.281 14.227 1 98.38 95 SER A C 1
ATOM 759 O O . SER A 1 95 ? 10.859 -17.297 14.938 1 98.38 95 SER A O 1
ATOM 761 N N . ALA A 1 96 ? 10.984 -15.086 14.711 1 97.88 96 ALA A N 1
ATOM 762 C CA . ALA A 1 96 ? 11.109 -14.82 16.141 1 97.88 96 ALA A CA 1
ATOM 763 C C . ALA A 1 96 ? 9.844 -15.219 16.891 1 97.88 96 ALA A C 1
ATOM 765 O O . ALA A 1 96 ? 9.898 -15.648 18.047 1 97.88 96 ALA A O 1
ATOM 766 N N . LYS A 1 97 ? 8.703 -15.172 16.266 1 98.12 97 LYS A N 1
ATOM 767 C CA . LYS A 1 97 ? 7.418 -15.344 16.938 1 98.12 97 LYS A CA 1
ATOM 768 C C . LYS A 1 97 ? 6.816 -16.719 16.641 1 98.12 97 LYS A C 1
ATOM 770 O O . LYS A 1 97 ? 5.84 -17.125 17.281 1 98.12 97 LYS A O 1
ATOM 775 N N . MET A 1 98 ? 7.34 -17.391 15.789 1 98.25 98 MET A N 1
ATOM 776 C CA . MET A 1 98 ? 6.758 -18.609 15.258 1 98.25 98 MET A CA 1
ATOM 777 C C . MET A 1 98 ? 6.613 -19.672 16.344 1 98.25 98 MET A C 1
ATOM 779 O O . MET A 1 98 ? 7.586 -20 17.031 1 98.25 98 MET A O 1
ATOM 783 N N . THR A 1 99 ? 5.41 -20.172 16.516 1 98.38 99 THR A N 1
ATOM 784 C CA . THR A 1 99 ? 5.141 -21.297 17.406 1 98.38 99 THR A CA 1
ATOM 785 C C . THR A 1 99 ? 5.195 -22.609 16.656 1 98.38 99 THR A C 1
ATOM 787 O O . THR A 1 99 ? 5.281 -22.641 15.43 1 98.38 99 THR A O 1
ATOM 790 N N . LYS A 1 100 ? 5.078 -23.688 17.422 1 98.19 100 LYS A N 1
ATOM 791 C CA . LYS A 1 100 ? 5.039 -25 16.797 1 98.19 100 LYS A CA 1
ATOM 792 C C . LYS A 1 100 ? 3.795 -25.172 15.93 1 98.19 100 LYS A C 1
ATOM 794 O O . LYS A 1 100 ? 3.842 -25.812 14.883 1 98.19 100 LYS A O 1
ATOM 799 N N . GLN A 1 101 ? 2.76 -24.547 16.375 1 98.56 101 GLN A N 1
ATOM 800 C CA . GLN A 1 101 ? 1.526 -24.594 15.594 1 98.56 101 GLN A CA 1
ATOM 801 C C . GLN A 1 101 ? 1.672 -23.812 14.289 1 98.56 101 GLN A C 1
ATOM 803 O O . GLN A 1 101 ? 1.205 -24.266 13.242 1 98.56 101 GLN A O 1
ATOM 808 N N . ASP A 1 102 ? 2.311 -22.719 14.398 1 98.69 102 ASP A N 1
ATOM 809 C CA . ASP A 1 102 ? 2.566 -21.906 13.203 1 98.69 102 ASP A CA 1
ATOM 810 C C . ASP A 1 102 ? 3.461 -22.656 12.219 1 98.69 102 ASP A C 1
ATOM 812 O O . ASP A 1 102 ? 3.201 -22.672 11.016 1 98.69 102 ASP A O 1
ATOM 816 N N . GLN A 1 103 ? 4.5 -23.219 12.789 1 98.62 103 GLN A N 1
ATOM 817 C CA . GLN A 1 103 ? 5.414 -24.016 11.969 1 98.62 103 GLN A CA 1
ATOM 818 C C . GLN A 1 103 ? 4.672 -25.109 11.219 1 98.62 103 GLN A C 1
ATOM 820 O O . GLN A 1 103 ? 4.887 -25.312 10.023 1 98.62 103 GLN A O 1
ATOM 825 N N . ALA A 1 104 ? 3.842 -25.812 11.883 1 98.69 104 ALA A N 1
ATOM 826 C CA . ALA A 1 104 ? 3.068 -26.906 11.281 1 98.69 104 ALA A CA 1
ATOM 827 C C . ALA A 1 104 ? 2.182 -26.375 10.156 1 98.69 104 ALA A C 1
ATOM 829 O O . ALA A 1 104 ? 2.021 -27.047 9.125 1 98.69 104 ALA A O 1
ATOM 830 N N . LYS A 1 105 ? 1.584 -25.234 10.367 1 98.69 105 LYS A N 1
ATOM 831 C CA . LYS A 1 105 ? 0.751 -24.609 9.344 1 98.69 105 LYS A CA 1
ATOM 832 C C . LYS A 1 105 ? 1.559 -24.312 8.086 1 98.69 105 LYS A C 1
ATOM 834 O O . LYS A 1 105 ? 1.104 -24.578 6.973 1 98.69 105 LYS A O 1
ATOM 839 N N . LEU A 1 106 ? 2.713 -23.766 8.234 1 98.88 106 LEU A N 1
ATOM 840 C CA . LEU A 1 106 ? 3.566 -23.422 7.098 1 98.88 106 LEU A CA 1
ATOM 841 C C . LEU A 1 106 ? 4.059 -24.688 6.387 1 98.88 106 LEU A C 1
ATOM 843 O O . LEU A 1 106 ? 4.105 -24.719 5.156 1 98.88 106 LEU A O 1
ATOM 847 N N . GLU A 1 107 ? 4.41 -25.672 7.176 1 98.75 107 GLU A N 1
ATOM 848 C CA . GLU A 1 107 ? 4.832 -26.953 6.594 1 98.75 107 GLU A CA 1
ATOM 849 C C . GLU A 1 107 ? 3.705 -27.578 5.781 1 98.75 107 GLU A C 1
ATOM 851 O O . GLU A 1 107 ? 3.947 -28.156 4.719 1 98.75 107 GLU A O 1
ATOM 856 N N . LYS A 1 108 ? 2.533 -27.5 6.281 1 98.81 108 LYS A N 1
ATOM 857 C CA . LYS A 1 108 ? 1.377 -28.031 5.574 1 98.81 108 LYS A CA 1
ATOM 858 C C . LYS A 1 108 ? 1.165 -27.328 4.242 1 98.81 108 LYS A C 1
ATOM 860 O O . LYS A 1 108 ? 0.866 -27.953 3.23 1 98.81 108 LYS A O 1
ATOM 865 N N . ILE A 1 109 ? 1.305 -26.016 4.227 1 98.81 109 ILE A N 1
ATOM 866 C CA . ILE A 1 109 ? 1.193 -25.25 2.996 1 98.81 109 ILE A CA 1
ATOM 867 C C . ILE A 1 109 ? 2.225 -25.734 1.982 1 98.81 109 ILE A C 1
ATOM 869 O O . ILE A 1 109 ? 1.9 -25.953 0.812 1 98.81 109 ILE A O 1
ATOM 873 N N . LEU A 1 110 ? 3.459 -25.969 2.422 1 98.69 110 LEU A N 1
ATOM 874 C CA . LEU A 1 110 ? 4.523 -26.391 1.515 1 98.69 110 LEU A CA 1
ATOM 875 C C . LEU A 1 110 ? 4.289 -27.812 1.018 1 98.69 110 LEU A C 1
ATOM 877 O O . LEU A 1 110 ? 4.625 -28.141 -0.124 1 98.69 110 LEU A O 1
ATOM 881 N N . GLU A 1 111 ? 3.703 -28.656 1.896 1 98.62 111 GLU A N 1
ATOM 882 C CA . GLU A 1 111 ? 3.324 -30 1.469 1 98.62 111 GLU A CA 1
ATOM 883 C C . GLU A 1 111 ? 2.262 -29.953 0.373 1 98.62 111 GLU A C 1
ATOM 885 O O . GLU A 1 111 ? 2.359 -30.672 -0.625 1 98.62 111 GLU A O 1
ATOM 890 N N . GLN A 1 112 ? 1.286 -29.125 0.564 1 98.69 112 GLN A N 1
ATOM 891 C CA . GLN A 1 112 ? 0.244 -28.953 -0.442 1 98.69 112 GLN A CA 1
ATOM 892 C C . GLN A 1 112 ? 0.812 -28.344 -1.722 1 98.69 112 GLN A C 1
ATOM 894 O O . GLN A 1 112 ? 0.356 -28.672 -2.822 1 98.69 112 GLN A O 1
ATOM 899 N N . THR A 1 113 ? 1.809 -27.469 -1.541 1 98.44 113 THR A N 1
ATOM 900 C CA . THR A 1 113 ? 2.469 -26.891 -2.701 1 98.44 113 THR A CA 1
ATOM 901 C C . THR A 1 113 ? 3.182 -27.969 -3.52 1 98.44 113 THR A C 1
ATOM 903 O O . THR A 1 113 ? 3.121 -27.953 -4.75 1 98.44 113 THR A O 1
ATOM 906 N N . ASP A 1 114 ? 3.84 -28.844 -2.82 1 97.81 114 ASP A N 1
ATOM 907 C CA . ASP A 1 114 ? 4.492 -29.969 -3.484 1 97.81 114 ASP A CA 1
ATOM 908 C C . ASP A 1 114 ? 3.486 -30.797 -4.277 1 97.81 114 ASP A C 1
ATOM 910 O O . ASP A 1 114 ? 3.758 -31.203 -5.414 1 97.81 114 ASP A O 1
ATOM 914 N N . GLN A 1 115 ? 2.316 -31.047 -3.711 1 98.12 115 GLN A N 1
ATOM 915 C CA . GLN A 1 115 ? 1.257 -31.781 -4.387 1 98.12 115 GLN A CA 1
ATOM 916 C C . GLN A 1 115 ? 0.767 -31.047 -5.625 1 98.12 115 GLN A C 1
ATOM 918 O O . GLN A 1 115 ? 0.466 -31.656 -6.648 1 98.12 115 GLN A O 1
ATOM 923 N N . ALA A 1 116 ? 0.702 -29.703 -5.535 1 97.75 116 ALA A N 1
ATOM 924 C CA . ALA A 1 116 ? 0.288 -28.891 -6.676 1 97.75 116 ALA A CA 1
ATOM 925 C C . ALA A 1 116 ? 1.311 -28.969 -7.805 1 97.75 116 ALA A C 1
ATOM 927 O O . ALA A 1 116 ? 0.944 -28.984 -8.984 1 97.75 116 ALA A O 1
ATOM 928 N N . VAL A 1 117 ? 2.584 -28.984 -7.414 1 96 117 VAL A N 1
ATOM 929 C CA . VAL A 1 117 ? 3.648 -29.109 -8.406 1 96 117 VAL A CA 1
ATOM 930 C C . VAL A 1 117 ? 3.516 -30.438 -9.141 1 96 117 VAL A C 1
ATOM 932 O O . VAL A 1 117 ? 3.537 -30.484 -10.375 1 96 117 VAL A O 1
ATOM 935 N N . ILE A 1 118 ? 3.33 -31.516 -8.406 1 95.5 118 ILE A N 1
ATOM 936 C CA . ILE A 1 118 ? 3.217 -32.875 -8.961 1 95.5 118 ILE A CA 1
ATOM 937 C C . ILE A 1 118 ? 2 -32.938 -9.883 1 95.5 118 ILE A C 1
ATOM 939 O O . ILE A 1 118 ? 2.08 -33.5 -10.977 1 95.5 118 ILE A O 1
ATOM 943 N N . ALA A 1 119 ? 0.9 -32.312 -9.5 1 96.06 119 ALA A N 1
ATOM 944 C CA . ALA A 1 119 ? -0.354 -32.344 -10.242 1 96.06 119 ALA A CA 1
ATOM 945 C C . ALA A 1 119 ? -0.351 -31.328 -11.383 1 96.06 119 ALA A C 1
ATOM 947 O O . ALA A 1 119 ? -1.283 -31.281 -12.188 1 96.06 119 ALA A O 1
ATOM 948 N N . GLN A 1 120 ? 0.66 -30.531 -11.43 1 94.31 120 GLN A N 1
ATOM 949 C CA . GLN A 1 120 ? 0.759 -29.453 -12.406 1 94.31 120 GLN A CA 1
ATOM 950 C C . GLN A 1 120 ? -0.47 -28.547 -12.352 1 94.31 120 GLN A C 1
ATOM 952 O O . GLN A 1 120 ? -1.032 -28.203 -13.391 1 94.31 120 GLN A O 1
ATOM 957 N N . ASN A 1 121 ? -0.942 -28.328 -11.172 1 96.5 121 ASN A N 1
ATOM 958 C CA . ASN A 1 121 ? -2.059 -27.422 -10.906 1 96.5 121 ASN A CA 1
ATOM 959 C C . ASN A 1 121 ? -1.58 -26 -10.641 1 96.5 121 ASN A C 1
ATOM 961 O O . ASN A 1 121 ? -1.328 -25.625 -9.492 1 96.5 121 ASN A O 1
ATOM 965 N N . LYS A 1 122 ? -1.556 -25.219 -11.68 1 95.75 122 LYS A N 1
ATOM 966 C CA . LYS A 1 122 ? -0.981 -23.875 -11.641 1 95.75 122 LYS A CA 1
ATOM 967 C C . LYS A 1 122 ? -1.731 -22.984 -10.656 1 95.75 122 LYS A C 1
ATOM 969 O O . LYS A 1 122 ? -1.116 -22.25 -9.891 1 95.75 122 LYS A O 1
ATOM 974 N N . LYS A 1 123 ? -3.041 -23.062 -10.68 1 96.69 123 LYS A N 1
ATOM 975 C CA . LYS A 1 123 ? -3.863 -22.219 -9.812 1 96.69 123 LYS A CA 1
ATOM 976 C C . LYS A 1 123 ? -3.617 -22.547 -8.336 1 96.69 123 LYS A C 1
ATOM 978 O O . LYS A 1 123 ? -3.43 -21.641 -7.52 1 96.69 123 LYS A O 1
ATOM 983 N N . ALA A 1 124 ? -3.582 -23.828 -8.055 1 97.44 124 ALA A N 1
ATOM 984 C CA . ALA A 1 124 ? -3.311 -24.234 -6.68 1 97.44 124 ALA A CA 1
ATOM 985 C C . ALA A 1 124 ? -1.925 -23.781 -6.234 1 97.44 124 ALA A C 1
ATOM 987 O O . ALA A 1 124 ? -1.754 -23.297 -5.113 1 97.44 124 ALA A O 1
ATOM 988 N N . PHE A 1 125 ? -0.902 -23.953 -7.113 1 97.81 125 PHE A N 1
ATOM 989 C CA . PHE A 1 125 ? 0.456 -23.531 -6.793 1 97.81 125 PHE A CA 1
ATOM 990 C C . PHE A 1 125 ? 0.501 -22.047 -6.488 1 97.81 125 PHE A C 1
ATOM 992 O O . PHE A 1 125 ? 1.071 -21.625 -5.48 1 97.81 125 PHE A O 1
ATOM 999 N N . PHE A 1 126 ? -0.133 -21.266 -7.336 1 97.88 126 PHE A N 1
ATOM 1000 C CA . PHE A 1 126 ? -0.145 -19.812 -7.191 1 97.88 126 PHE A CA 1
ATOM 1001 C C . PHE A 1 126 ? -0.768 -19.406 -5.863 1 97.88 126 PHE A C 1
ATOM 1003 O O . PHE A 1 126 ? -0.215 -18.578 -5.141 1 97.88 126 PHE A O 1
ATOM 1010 N N . ASP A 1 127 ? -1.925 -20 -5.535 1 97.75 127 ASP A N 1
ATOM 1011 C CA . ASP A 1 127 ? -2.641 -19.672 -4.305 1 97.75 127 ASP A CA 1
ATOM 1012 C C . ASP A 1 127 ? -1.829 -20.078 -3.074 1 97.75 127 ASP A C 1
ATOM 1014 O O . ASP A 1 127 ? -1.763 -19.328 -2.096 1 97.75 127 ASP A O 1
ATOM 1018 N N . LEU A 1 128 ? -1.198 -21.219 -3.154 1 98.25 128 LEU A N 1
ATOM 1019 C CA . LEU A 1 128 ? -0.417 -21.734 -2.031 1 98.25 128 LEU A CA 1
ATOM 1020 C C . LEU A 1 128 ? 0.851 -20.906 -1.835 1 98.25 128 LEU A C 1
ATOM 1022 O O . LEU A 1 128 ? 1.266 -20.656 -0.7 1 98.25 128 LEU A O 1
ATOM 1026 N N . ASP A 1 129 ? 1.479 -20.516 -2.926 1 97.5 129 ASP A N 1
ATOM 1027 C CA . ASP A 1 129 ? 2.607 -19.594 -2.848 1 97.5 129 ASP A CA 1
ATOM 1028 C C . ASP A 1 129 ? 2.217 -18.297 -2.129 1 97.5 129 ASP A C 1
ATOM 1030 O O . ASP A 1 129 ? 2.938 -17.828 -1.243 1 97.5 129 ASP A O 1
ATOM 1034 N N . THR A 1 130 ? 1.112 -17.781 -2.488 1 97.5 130 THR A N 1
ATOM 1035 C CA . THR A 1 130 ? 0.567 -16.578 -1.86 1 97.5 130 THR A CA 1
ATOM 1036 C C . THR A 1 130 ? 0.265 -16.828 -0.386 1 97.5 130 THR A C 1
ATOM 1038 O O . THR A 1 130 ? 0.596 -16.016 0.471 1 97.5 130 THR A O 1
ATOM 1041 N N . ASP A 1 131 ? -0.298 -17.938 -0.094 1 98.44 131 ASP A N 1
ATOM 1042 C CA . ASP A 1 131 ? -0.674 -18.297 1.271 1 98.44 131 ASP A CA 1
ATOM 1043 C C . ASP A 1 131 ? 0.558 -18.422 2.166 1 98.44 131 ASP A C 1
ATOM 1045 O O . ASP A 1 131 ? 0.505 -18.094 3.354 1 98.44 131 ASP A O 1
ATOM 1049 N N . PHE A 1 132 ? 1.654 -18.953 1.608 1 98.75 132 PHE A N 1
ATOM 1050 C CA . PHE A 1 132 ? 2.883 -19.094 2.383 1 98.75 132 PHE A CA 1
ATOM 1051 C C . PHE A 1 132 ? 3.34 -17.734 2.904 1 98.75 132 PHE A C 1
ATOM 1053 O O . PHE A 1 132 ? 3.551 -17.562 4.105 1 98.75 132 PHE A O 1
ATOM 1060 N N . HIS A 1 133 ? 3.406 -16.766 2.066 1 98.31 133 HIS A N 1
ATOM 1061 C CA . HIS A 1 133 ? 3.85 -15.43 2.447 1 98.31 133 HIS A CA 1
ATOM 1062 C C . HIS A 1 133 ? 2.836 -14.758 3.369 1 98.31 133 HIS A C 1
ATOM 1064 O O . HIS A 1 133 ? 3.211 -14.18 4.391 1 98.31 133 HIS A O 1
ATOM 1070 N N . ARG A 1 134 ? 1.561 -14.898 3.012 1 98.5 134 ARG A N 1
ATOM 1071 C CA . ARG A 1 134 ? 0.502 -14.312 3.83 1 98.5 134 ARG A CA 1
ATOM 1072 C C . ARG A 1 134 ? 0.568 -14.836 5.262 1 98.5 134 ARG A C 1
ATOM 1074 O O . ARG A 1 134 ? 0.442 -14.062 6.215 1 98.5 134 ARG A O 1
ATOM 1081 N N . THR A 1 135 ? 0.731 -16.109 5.387 1 98.81 135 THR A N 1
ATOM 1082 C CA . THR A 1 135 ? 0.789 -16.734 6.699 1 98.81 135 THR A CA 1
ATOM 1083 C C . THR A 1 135 ? 1.981 -16.219 7.5 1 98.81 135 THR A C 1
ATOM 1085 O O . THR A 1 135 ? 1.874 -15.984 8.703 1 98.81 135 THR A O 1
ATOM 1088 N N . CYS A 1 136 ? 3.096 -16.031 6.836 1 98.81 136 CYS A N 1
ATOM 1089 C CA . CYS A 1 136 ? 4.25 -15.445 7.512 1 98.81 136 CYS A CA 1
ATOM 1090 C C . CYS A 1 136 ? 3.932 -14.055 8.047 1 98.81 136 CYS A C 1
ATOM 1092 O O . CYS A 1 136 ? 4.289 -13.727 9.18 1 98.81 136 CYS A O 1
ATOM 1094 N N . TYR A 1 137 ? 3.266 -13.273 7.25 1 98.75 137 TYR A N 1
ATOM 1095 C CA . TYR A 1 137 ? 2.852 -11.945 7.691 1 98.75 137 TYR A CA 1
ATOM 1096 C C . TYR A 1 137 ? 1.918 -12.039 8.891 1 98.75 137 TYR A C 1
ATOM 1098 O O . TYR A 1 137 ? 2.021 -11.242 9.828 1 98.75 137 TYR A O 1
ATOM 1106 N N . GLU A 1 138 ? 1.001 -12.992 8.867 1 98.56 138 GLU A N 1
ATOM 1107 C CA . GLU A 1 138 ? 0.05 -13.18 9.961 1 98.56 138 GLU A CA 1
ATOM 1108 C C . GLU A 1 138 ? 0.767 -13.539 11.258 1 98.56 138 GLU A C 1
ATOM 1110 O O . GLU A 1 138 ? 0.468 -12.969 12.312 1 98.56 138 GLU A O 1
ATOM 1115 N N . ILE A 1 139 ? 1.68 -14.43 11.172 1 98.69 139 ILE A N 1
ATOM 1116 C CA . ILE A 1 139 ? 2.447 -14.852 12.336 1 98.69 139 ILE A CA 1
ATOM 1117 C C . ILE A 1 139 ? 3.217 -13.664 12.914 1 98.69 139 ILE A C 1
ATOM 1119 O O . ILE A 1 139 ? 3.301 -13.508 14.133 1 98.69 139 ILE A O 1
ATOM 1123 N N . ALA A 1 140 ? 3.67 -12.844 12.047 1 98.5 140 ALA A N 1
ATOM 1124 C CA . ALA A 1 140 ? 4.438 -11.672 12.461 1 98.5 140 ALA A CA 1
ATOM 1125 C C . ALA A 1 140 ? 3.521 -10.57 12.977 1 98.5 140 ALA A C 1
ATOM 1127 O O . ALA A 1 140 ? 3.992 -9.531 13.445 1 98.5 140 ALA A O 1
ATOM 1128 N N . GLY A 1 141 ? 2.203 -10.719 12.914 1 97.56 141 GLY A N 1
ATOM 1129 C CA . GLY A 1 141 ? 1.265 -9.688 13.328 1 97.56 141 GLY A CA 1
ATOM 1130 C C . GLY A 1 141 ? 1.154 -8.547 12.344 1 97.56 141 GLY A C 1
ATOM 1131 O O . GLY A 1 141 ? 0.912 -7.402 12.734 1 97.56 141 GLY A O 1
ATOM 1132 N N . LYS A 1 142 ? 1.412 -8.859 11.07 1 98.25 142 LYS A N 1
ATOM 1133 C CA . LYS A 1 142 ? 1.447 -7.832 10.031 1 98.25 142 LYS A CA 1
ATOM 1134 C C . LYS A 1 142 ? 0.488 -8.172 8.891 1 98.25 142 LYS A C 1
ATOM 1136 O O . LYS A 1 142 ? 0.761 -7.859 7.73 1 98.25 142 LYS A O 1
ATOM 1141 N N . ARG A 1 143 ? -0.597 -8.898 9.164 1 97.81 143 ARG A N 1
ATOM 1142 C CA . ARG A 1 143 ? -1.576 -9.297 8.156 1 97.81 143 ARG A CA 1
ATOM 1143 C C . ARG A 1 143 ? -2.119 -8.086 7.414 1 97.81 143 ARG A C 1
ATOM 1145 O O . ARG A 1 143 ? -2.326 -8.133 6.199 1 97.81 143 ARG A O 1
ATOM 1152 N N . GLU A 1 144 ? -2.344 -7.012 8.102 1 97 144 GLU A N 1
ATOM 1153 C CA . GLU A 1 144 ? -2.855 -5.789 7.492 1 97 144 GLU A CA 1
ATOM 1154 C C . GLU A 1 144 ? -1.887 -5.25 6.441 1 97 144 GLU A C 1
ATOM 1156 O O . GLU A 1 144 ? -2.311 -4.75 5.398 1 97 144 GLU A O 1
ATOM 1161 N N . ILE A 1 145 ? -0.603 -5.34 6.695 1 98.31 145 ILE A N 1
ATOM 1162 C CA . ILE A 1 145 ? 0.404 -4.898 5.734 1 98.31 145 ILE A CA 1
ATOM 1163 C C . ILE A 1 145 ? 0.354 -5.785 4.492 1 98.31 145 ILE A C 1
ATOM 1165 O O . ILE A 1 145 ? 0.477 -5.293 3.367 1 98.31 145 ILE A O 1
ATOM 1169 N N . TRP A 1 146 ? 0.141 -7.078 4.66 1 98.06 146 TRP A N 1
ATOM 1170 C CA . TRP A 1 146 ? -0.014 -7.988 3.527 1 98.06 146 TRP A CA 1
ATOM 1171 C C . TRP A 1 146 ? -1.19 -7.57 2.652 1 98.06 146 TRP A C 1
ATOM 1173 O O . TRP A 1 146 ? -1.075 -7.531 1.425 1 98.06 146 TRP A O 1
ATOM 1183 N N . ASP A 1 147 ? -2.297 -7.289 3.307 1 95.62 147 ASP A N 1
ATOM 1184 C CA . ASP A 1 147 ? -3.498 -6.91 2.568 1 95.62 147 ASP A CA 1
ATOM 1185 C C . ASP A 1 147 ? -3.254 -5.656 1.732 1 95.62 147 ASP A C 1
ATOM 1187 O O . ASP A 1 147 ? -3.684 -5.578 0.579 1 95.62 147 ASP A O 1
ATOM 1191 N N . TRP A 1 148 ? -2.551 -4.734 2.305 1 95.75 148 TRP A N 1
ATOM 1192 C CA . TRP A 1 148 ? -2.197 -3.518 1.581 1 95.75 148 TRP A CA 1
ATOM 1193 C C . TRP A 1 148 ? -1.271 -3.83 0.409 1 95.75 148 TRP A C 1
ATOM 1195 O O . TRP A 1 148 ? -1.516 -3.389 -0.717 1 95.75 148 TRP A O 1
ATOM 1205 N N . LEU A 1 149 ? -0.234 -4.582 0.667 1 96.94 149 LEU A N 1
ATOM 1206 C CA . LEU A 1 149 ? 0.725 -4.953 -0.368 1 96.94 149 LEU A CA 1
ATOM 1207 C C . LEU A 1 149 ? 0.029 -5.656 -1.527 1 96.94 149 LEU A C 1
ATOM 1209 O O . LEU A 1 149 ? 0.312 -5.371 -2.693 1 96.94 149 LEU A O 1
ATOM 1213 N N . GLU A 1 150 ? -0.863 -6.535 -1.187 1 94.81 150 GLU A N 1
ATOM 1214 C CA . GLU A 1 150 ? -1.573 -7.316 -2.197 1 94.81 150 GLU A CA 1
ATOM 1215 C C . GLU A 1 150 ? -2.398 -6.414 -3.109 1 94.81 150 GLU A C 1
ATOM 1217 O O . GLU A 1 150 ? -2.525 -6.684 -4.305 1 94.81 150 GLU A O 1
ATOM 1222 N N . SER A 1 151 ? -2.902 -5.383 -2.578 1 93.06 151 SER A N 1
ATOM 1223 C CA . SER A 1 151 ? -3.742 -4.477 -3.355 1 93.06 151 SER A CA 1
ATOM 1224 C C . SER A 1 151 ? -2.92 -3.711 -4.387 1 93.06 151 SER A C 1
ATOM 1226 O O . SER A 1 151 ? -3.439 -3.311 -5.43 1 93.06 151 SER A O 1
ATOM 1228 N N . TYR A 1 152 ? -1.619 -3.594 -4.16 1 93.56 152 TYR A N 1
ATOM 1229 C CA . TYR A 1 152 ? -0.795 -2.82 -5.082 1 93.56 152 TYR A CA 1
ATOM 1230 C C . TYR A 1 152 ? 0.189 -3.721 -5.816 1 93.56 152 TYR A C 1
ATOM 1232 O O . TYR A 1 152 ? 1.021 -3.24 -6.59 1 93.56 152 TYR A O 1
ATOM 1240 N N . SER A 1 153 ? 0.066 -4.988 -5.605 1 96.38 153 SER A N 1
ATOM 1241 C CA . SER A 1 153 ? 0.93 -5.953 -6.277 1 96.38 153 SER A CA 1
ATOM 1242 C C . SER A 1 153 ? 0.248 -6.543 -7.508 1 96.38 153 SER A C 1
ATOM 1244 O O . SER A 1 153 ? 0.622 -7.621 -7.973 1 96.38 153 SER A O 1
ATOM 1246 N N . THR A 1 154 ? -0.71 -5.875 -8.047 1 96.06 154 THR A N 1
ATOM 1247 C CA . THR A 1 154 ? -1.547 -6.453 -9.094 1 96.06 154 THR A CA 1
ATOM 1248 C C . THR A 1 154 ? -0.725 -6.738 -10.344 1 96.06 154 THR A C 1
ATOM 1250 O O . THR A 1 154 ? -0.843 -7.812 -10.938 1 96.06 154 THR A O 1
ATOM 1253 N N . HIS A 1 155 ? 0.12 -5.785 -10.773 1 96.62 155 HIS A N 1
ATOM 1254 C CA . HIS A 1 155 ? 0.979 -6.008 -11.93 1 96.62 155 HIS A CA 1
ATOM 1255 C C . HIS A 1 155 ? 2.002 -7.105 -11.648 1 96.62 155 HIS A C 1
ATOM 1257 O O . HIS A 1 155 ? 2.268 -7.945 -12.516 1 96.62 155 HIS A O 1
ATOM 1263 N N . LEU A 1 156 ? 2.488 -7.09 -10.445 1 97.19 156 LEU A N 1
ATOM 1264 C CA . LEU A 1 156 ? 3.445 -8.117 -10.055 1 97.19 156 LEU A CA 1
ATOM 1265 C C . LEU A 1 156 ? 2.791 -9.492 -10.047 1 97.19 156 LEU A C 1
ATOM 1267 O O . LEU A 1 156 ? 3.367 -10.461 -10.555 1 97.19 156 LEU A O 1
ATOM 1271 N N . ASN A 1 157 ? 1.584 -9.594 -9.508 1 97.62 157 ASN A N 1
ATOM 1272 C CA . ASN A 1 157 ? 0.887 -10.875 -9.422 1 97.62 157 ASN A CA 1
ATOM 1273 C C . ASN A 1 157 ? 0.524 -11.414 -10.797 1 97.62 157 ASN A C 1
ATOM 1275 O O . ASN A 1 157 ? 0.586 -12.625 -11.031 1 97.62 157 ASN A O 1
ATOM 1279 N N . ARG A 1 158 ? 0.122 -10.523 -11.656 1 97.31 158 ARG A N 1
ATOM 1280 C CA . ARG A 1 158 ? -0.155 -10.953 -13.023 1 97.31 158 ARG A CA 1
ATOM 1281 C C . ARG A 1 158 ? 1.114 -11.453 -13.711 1 97.31 158 ARG A C 1
ATOM 1283 O O . ARG A 1 158 ? 1.081 -12.438 -14.445 1 97.31 158 ARG A O 1
ATOM 1290 N N . PHE A 1 159 ? 2.209 -10.773 -13.477 1 96.5 159 PHE A N 1
ATOM 1291 C CA . PHE A 1 159 ? 3.5 -11.227 -13.984 1 96.5 159 PHE A CA 1
ATOM 1292 C C . PHE A 1 159 ? 3.842 -12.609 -13.438 1 96.5 159 PHE A C 1
ATOM 1294 O O . PHE A 1 159 ? 4.219 -13.508 -14.188 1 96.5 159 PHE A O 1
ATOM 1301 N N . ARG A 1 160 ? 3.721 -12.773 -12.156 1 95.94 160 ARG A N 1
ATOM 1302 C CA . ARG A 1 160 ? 4.008 -14.047 -11.5 1 95.94 160 ARG A CA 1
ATOM 1303 C C . ARG A 1 160 ? 3.156 -15.164 -12.086 1 95.94 160 ARG A C 1
ATOM 1305 O O . ARG A 1 160 ? 3.633 -16.281 -12.266 1 95.94 160 ARG A O 1
ATOM 1312 N N . TRP A 1 161 ? 1.906 -14.883 -12.344 1 96.81 161 TRP A N 1
ATOM 1313 C CA . TRP A 1 161 ? 1.021 -15.875 -12.945 1 96.81 161 TRP A CA 1
ATOM 1314 C C . TRP A 1 161 ? 1.525 -16.297 -14.32 1 96.81 161 TRP A C 1
ATOM 1316 O O . TRP A 1 161 ? 1.638 -17.484 -14.609 1 96.81 161 TRP A O 1
ATOM 1326 N N . LEU A 1 162 ? 1.803 -15.266 -15.141 1 96.31 162 LEU A N 1
ATOM 1327 C CA . LEU A 1 162 ? 2.27 -15.57 -16.484 1 96.31 162 LEU A CA 1
ATOM 1328 C C . LEU A 1 162 ? 3.541 -16.406 -16.453 1 96.31 162 LEU A C 1
ATOM 1330 O O . LEU A 1 162 ? 3.715 -17.312 -17.266 1 96.31 162 LEU A O 1
ATOM 1334 N N . ARG A 1 163 ? 4.387 -16.094 -15.516 1 94.69 163 ARG A N 1
ATOM 1335 C CA . ARG A 1 163 ? 5.613 -16.859 -15.344 1 94.69 163 ARG A CA 1
ATOM 1336 C C . ARG A 1 163 ? 5.301 -18.344 -15.148 1 94.69 163 ARG A C 1
ATOM 1338 O O . ARG A 1 163 ? 6.008 -19.203 -15.68 1 94.69 163 ARG A O 1
ATOM 1345 N N . LEU A 1 164 ? 4.246 -18.688 -14.438 1 93.94 164 LEU A N 1
ATOM 1346 C CA . LEU A 1 164 ? 3.873 -20.062 -14.125 1 93.94 164 LEU A CA 1
ATOM 1347 C C . LEU A 1 164 ? 3.379 -20.781 -15.367 1 93.94 164 LEU A C 1
ATOM 1349 O O . LEU A 1 164 ? 3.379 -22.016 -15.406 1 93.94 164 LEU A O 1
ATOM 1353 N N . THR A 1 165 ? 2.957 -20.062 -16.328 1 94 165 THR A N 1
ATOM 1354 C CA . THR A 1 165 ? 2.381 -20.688 -17.516 1 94 165 THR A CA 1
ATOM 1355 C C . THR A 1 165 ? 3.473 -21.047 -18.516 1 94 165 THR A C 1
ATOM 1357 O O . THR A 1 165 ? 3.209 -21.719 -19.516 1 94 165 THR A O 1
ATOM 1360 N N . ILE A 1 166 ? 4.652 -20.625 -18.234 1 93.25 166 ILE A N 1
ATOM 1361 C CA . ILE A 1 166 ? 5.777 -20.891 -19.109 1 93.25 166 ILE A CA 1
ATOM 1362 C C . ILE A 1 166 ? 6.48 -22.172 -18.688 1 93.25 166 ILE A C 1
ATOM 1364 O O . ILE A 1 166 ? 7.098 -22.219 -17.625 1 93.25 166 ILE A O 1
ATOM 1368 N N . SER A 1 167 ? 6.477 -23.172 -19.469 1 87.56 167 SER A N 1
ATOM 1369 C CA . SER A 1 167 ? 6.922 -24.531 -19.141 1 87.56 167 SER A CA 1
ATOM 1370 C C . SER A 1 167 ? 8.414 -24.547 -18.844 1 87.56 167 SER A C 1
ATOM 1372 O O . SER A 1 167 ? 8.875 -25.375 -18.031 1 87.56 167 SER A O 1
ATOM 1374 N N . GLU A 1 168 ? 9.18 -23.688 -19.422 1 85 168 GLU A N 1
ATOM 1375 C CA . GLU A 1 168 ? 10.633 -23.656 -19.281 1 85 168 GLU A CA 1
ATOM 1376 C C . GLU A 1 168 ? 11.031 -23.141 -17.906 1 85 168 GLU A C 1
ATOM 1378 O O . GLU A 1 168 ? 12.18 -23.297 -17.484 1 85 168 GLU A O 1
ATOM 1383 N N . LEU A 1 169 ? 10.055 -22.594 -17.25 1 82.75 169 LEU A N 1
ATOM 1384 C CA . LEU A 1 169 ? 10.359 -22.016 -15.938 1 82.75 169 LEU A CA 1
ATOM 1385 C C . LEU A 1 169 ? 9.844 -22.922 -14.82 1 82.75 169 LEU A C 1
ATOM 1387 O O . LEU A 1 169 ? 8.648 -23.172 -14.719 1 82.75 169 LEU A O 1
ATOM 1391 N N . ASP A 1 170 ? 10.742 -23.234 -13.977 1 85.94 170 ASP A N 1
ATOM 1392 C CA . ASP A 1 170 ? 10.539 -24.297 -13 1 85.94 170 ASP A CA 1
ATOM 1393 C C . ASP A 1 170 ? 9.805 -23.766 -11.766 1 85.94 170 ASP A C 1
ATOM 1395 O O . ASP A 1 170 ? 10.289 -22.875 -11.086 1 85.94 170 ASP A O 1
ATOM 1399 N N . TRP A 1 171 ? 8.672 -24.453 -11.453 1 89.88 171 TRP A N 1
ATOM 1400 C CA . TRP A 1 171 ? 7.945 -24.172 -10.219 1 89.88 171 TRP A CA 1
ATOM 1401 C C . TRP A 1 171 ? 8.719 -24.688 -9.008 1 89.88 171 TRP A C 1
ATOM 1403 O O . TRP A 1 171 ? 8.688 -24.062 -7.941 1 89.88 171 TRP A O 1
ATOM 1413 N N . GLY A 1 172 ? 9.352 -25.828 -9.203 1 90.44 172 GLY A N 1
ATOM 1414 C CA . GLY A 1 172 ? 10.055 -26.516 -8.133 1 90.44 172 GLY A CA 1
ATOM 1415 C C . GLY A 1 172 ? 11.109 -25.641 -7.469 1 90.44 172 GLY A C 1
ATOM 1416 O O . GLY A 1 172 ? 11.336 -25.75 -6.262 1 90.44 172 GLY A O 1
ATOM 1417 N N . ARG A 1 173 ? 11.672 -24.781 -8.289 1 90.94 173 ARG A N 1
ATOM 1418 C CA . ARG A 1 173 ? 12.672 -23.875 -7.734 1 90.94 173 ARG A CA 1
ATOM 1419 C C . ARG A 1 173 ? 12.062 -22.969 -6.672 1 90.94 173 ARG A C 1
ATOM 1421 O O . ARG A 1 173 ? 12.68 -22.719 -5.633 1 90.94 173 ARG A O 1
ATOM 1428 N N . VAL A 1 174 ? 10.922 -22.469 -6.938 1 93.81 174 VAL A N 1
ATOM 1429 C CA . VAL A 1 174 ? 10.227 -21.594 -5.996 1 93.81 174 VAL A CA 1
ATOM 1430 C C . VAL A 1 174 ? 9.914 -22.359 -4.711 1 93.81 174 VAL A C 1
ATOM 1432 O O . VAL A 1 174 ? 10.125 -21.859 -3.611 1 93.81 174 VAL A O 1
ATOM 1435 N N . LEU A 1 175 ? 9.406 -23.609 -4.867 1 95.94 175 LEU A N 1
ATOM 1436 C CA . LEU A 1 175 ? 9.109 -24.453 -3.715 1 95.94 175 LEU A CA 1
ATOM 1437 C C . LEU A 1 175 ? 10.367 -24.703 -2.887 1 95.94 175 LEU A C 1
ATOM 1439 O O . LEU A 1 175 ? 10.336 -24.594 -1.659 1 95.94 175 LEU A O 1
ATOM 1443 N N . ASP A 1 176 ? 11.469 -24.984 -3.529 1 96 176 ASP A N 1
ATOM 1444 C CA . ASP A 1 176 ? 12.734 -25.234 -2.844 1 96 176 ASP A CA 1
ATOM 1445 C C . ASP A 1 176 ? 13.172 -24 -2.049 1 96 176 ASP A C 1
ATOM 1447 O O . ASP A 1 176 ? 13.648 -24.125 -0.918 1 96 176 ASP A O 1
ATOM 1451 N N . GLU A 1 177 ? 13.008 -22.844 -2.666 1 95.81 177 GLU A N 1
ATOM 1452 C CA . GLU A 1 177 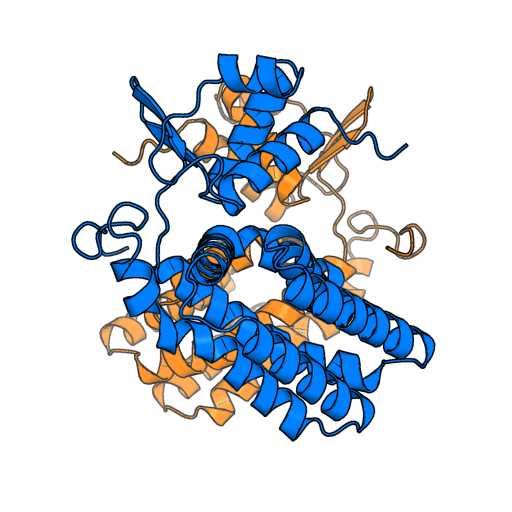? 13.367 -21.609 -2 1 95.81 177 GLU A CA 1
ATOM 1453 C C . GLU A 1 177 ? 12.523 -21.375 -0.748 1 95.81 177 GLU A C 1
ATOM 1455 O O . GLU A 1 177 ? 13.047 -20.984 0.295 1 95.81 177 GLU A O 1
ATOM 1460 N N . HIS A 1 178 ? 11.219 -21.641 -0.804 1 97.56 178 HIS A N 1
ATOM 1461 C CA . HIS A 1 178 ? 10.344 -21.484 0.349 1 97.56 178 HIS A CA 1
ATOM 1462 C C . HIS A 1 178 ? 10.695 -22.484 1.453 1 97.56 178 HIS A C 1
ATOM 1464 O O . HIS A 1 178 ? 10.672 -22.125 2.637 1 97.56 178 HIS A O 1
ATOM 1470 N N . GLN A 1 179 ? 11.008 -23.719 1.051 1 97.94 179 GLN A N 1
ATOM 1471 C CA . GLN A 1 179 ? 11.391 -24.734 2.027 1 97.94 179 GLN A CA 1
ATOM 1472 C C . GLN A 1 179 ? 12.664 -24.344 2.766 1 97.94 179 GLN A C 1
ATOM 1474 O O . GLN A 1 179 ? 12.742 -24.453 3.99 1 97.94 179 GLN A O 1
ATOM 1479 N N . THR A 1 180 ? 13.641 -23.875 2.008 1 98.12 180 THR A N 1
ATOM 1480 C CA . THR A 1 180 ? 14.898 -23.438 2.604 1 98.12 180 THR A CA 1
ATOM 1481 C C . THR A 1 180 ? 14.672 -22.219 3.5 1 98.12 180 THR A C 1
ATOM 1483 O O . THR A 1 180 ? 15.281 -22.109 4.566 1 98.12 180 THR A O 1
ATOM 1486 N N . MET A 1 181 ? 13.844 -21.344 3.078 1 98.06 181 MET A N 1
ATOM 1487 C CA . MET A 1 181 ? 13.5 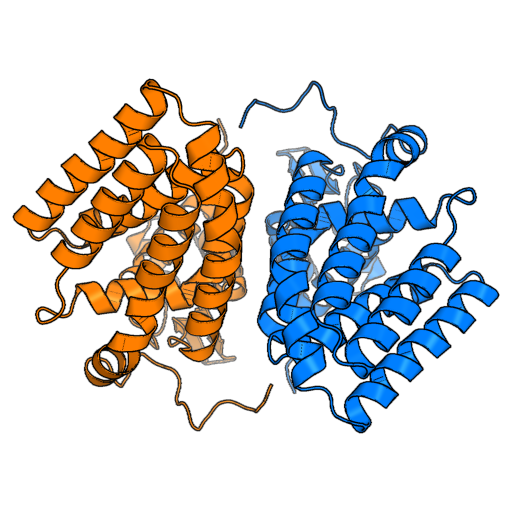-20.172 3.869 1 98.06 181 MET A CA 1
ATOM 1488 C C . MET A 1 181 ? 12.836 -20.562 5.18 1 98.06 181 MET A C 1
ATOM 1490 O O . MET A 1 181 ? 13.195 -20.062 6.246 1 98.06 181 MET A O 1
ATOM 1494 N N . LEU A 1 182 ? 11.836 -21.469 5.086 1 98.62 182 LEU A N 1
ATOM 1495 C CA . LEU A 1 182 ? 11.156 -21.922 6.293 1 98.62 182 LEU A CA 1
ATOM 1496 C C . LEU A 1 182 ? 12.148 -22.562 7.262 1 98.62 182 LEU A C 1
ATOM 1498 O O . LEU A 1 182 ? 12.102 -22.297 8.469 1 98.62 182 LEU A O 1
ATOM 1502 N N . GLN A 1 183 ? 13.055 -23.406 6.711 1 98.44 183 GLN A N 1
ATOM 1503 C CA . GLN A 1 183 ? 14.047 -24.031 7.566 1 98.44 183 GLN A CA 1
ATOM 1504 C C . GLN A 1 183 ? 14.93 -23 8.258 1 98.44 183 GLN A C 1
ATOM 1506 O O . GLN A 1 183 ? 15.227 -23.125 9.445 1 98.44 183 GLN A O 1
ATOM 1511 N N . SER A 1 184 ? 15.312 -21.984 7.527 1 98.44 184 SER A N 1
ATOM 1512 C CA . SER A 1 184 ? 16.125 -20.906 8.102 1 98.44 184 SER A CA 1
ATOM 1513 C C . SER A 1 184 ? 15.359 -20.156 9.188 1 98.44 184 SER A C 1
ATOM 1515 O O . SER A 1 184 ? 15.945 -19.719 10.18 1 98.44 184 SER A O 1
ATOM 1517 N N . MET A 1 185 ? 14.086 -19.984 9.039 1 98.5 185 MET A N 1
ATOM 1518 C CA . MET A 1 185 ? 13.25 -19.328 10.039 1 98.5 185 MET A CA 1
ATOM 1519 C C . MET A 1 185 ? 13.133 -20.188 11.297 1 98.5 185 MET A C 1
ATOM 1521 O O . MET A 1 185 ? 13.211 -19.672 12.414 1 98.5 185 MET A O 1
ATOM 1525 N N . ILE A 1 186 ? 12.961 -21.469 11.109 1 98.19 186 ILE A N 1
ATOM 1526 C CA . ILE A 1 186 ? 12.867 -22.406 12.219 1 98.19 186 ILE A CA 1
ATOM 1527 C C . ILE A 1 186 ? 14.164 -22.375 13.031 1 98.19 186 ILE A C 1
ATOM 1529 O O . ILE A 1 186 ? 14.133 -22.391 14.266 1 98.19 186 ILE A O 1
ATOM 1533 N N . ASP A 1 187 ? 15.281 -22.234 12.328 1 97.88 187 ASP A N 1
ATOM 1534 C CA . ASP A 1 187 ? 16.594 -22.25 12.953 1 97.88 187 ASP A CA 1
ATOM 1535 C C . ASP A 1 187 ? 16.953 -20.875 13.523 1 97.88 187 ASP A C 1
ATOM 1537 O O . ASP A 1 187 ? 18.016 -20.688 14.109 1 97.88 187 ASP A O 1
ATOM 1541 N N . HIS A 1 188 ? 16.156 -19.906 13.289 1 97.56 188 HIS A N 1
ATOM 1542 C CA . HIS A 1 188 ? 16.328 -18.516 13.727 1 97.56 188 HIS A CA 1
ATOM 1543 C C . HIS A 1 188 ? 17.625 -17.922 13.164 1 97.56 188 HIS A C 1
ATOM 1545 O O . HIS A 1 188 ? 18.328 -17.203 13.867 1 97.56 188 HIS A O 1
ATOM 1551 N N . ASN A 1 189 ? 17.953 -18.375 12.016 1 97.56 189 ASN A N 1
ATOM 1552 C CA . ASN A 1 189 ? 19.062 -17.766 11.305 1 97.56 189 ASN A CA 1
ATOM 1553 C C . ASN A 1 189 ? 18.625 -16.516 10.539 1 97.56 189 ASN A C 1
ATOM 1555 O O . ASN A 1 189 ? 18.453 -16.562 9.312 1 97.56 189 ASN A O 1
ATOM 1559 N N . PHE A 1 190 ? 18.562 -15.422 11.156 1 96 190 PHE A N 1
ATOM 1560 C CA . PHE A 1 190 ? 17.922 -14.203 10.672 1 96 190 PHE A CA 1
ATOM 1561 C C . PHE A 1 190 ? 18.672 -13.656 9.461 1 96 190 PHE A C 1
ATOM 1563 O O . PHE A 1 190 ? 18.047 -13.156 8.516 1 96 190 PHE A O 1
ATOM 1570 N N . ASP A 1 191 ? 19.938 -13.703 9.461 1 96.12 191 ASP A N 1
ATOM 1571 C CA . ASP A 1 191 ? 20.719 -13.234 8.32 1 96.12 191 ASP A CA 1
ATOM 1572 C C . ASP A 1 191 ? 20.406 -14.047 7.066 1 96.12 191 ASP A C 1
ATOM 1574 O O . ASP A 1 191 ? 20.234 -13.492 5.98 1 96.12 191 ASP A O 1
ATOM 1578 N N . GLU A 1 192 ? 20.359 -15.344 7.297 1 96.69 192 GLU A N 1
ATOM 1579 C CA . GLU A 1 192 ? 20.047 -16.234 6.18 1 96.69 192 GLU A CA 1
ATOM 1580 C C . GLU A 1 192 ? 18.625 -16.016 5.672 1 96.69 192 GLU A C 1
ATOM 1582 O O . GLU A 1 192 ? 18.375 -16.047 4.465 1 96.69 192 GLU A O 1
ATOM 1587 N N . VAL A 1 193 ? 17.656 -15.766 6.59 1 96.81 193 VAL A N 1
ATOM 1588 C CA . VAL A 1 193 ? 16.281 -15.477 6.219 1 96.81 193 VAL A CA 1
ATOM 1589 C C . VAL A 1 193 ? 16.234 -14.258 5.305 1 96.81 193 VAL A C 1
ATOM 1591 O O . VAL A 1 193 ? 15.586 -14.281 4.254 1 96.81 193 VAL A O 1
ATOM 1594 N N . GLY A 1 194 ? 16.953 -13.234 5.723 1 95.38 194 GLY A N 1
ATOM 1595 C CA . GLY A 1 194 ? 17 -12.023 4.918 1 95.38 194 GLY A CA 1
ATOM 1596 C C . GLY A 1 194 ? 17.609 -12.234 3.545 1 95.38 194 GLY A C 1
ATOM 1597 O O . GLY A 1 194 ? 17.078 -11.75 2.543 1 95.38 194 GLY A O 1
ATOM 1598 N N . PHE A 1 195 ? 18.672 -12.992 3.502 1 95.62 195 PHE A N 1
ATOM 1599 C CA . PHE A 1 195 ? 19.375 -13.289 2.254 1 95.62 195 PHE A CA 1
ATOM 1600 C C . PHE A 1 195 ? 18.469 -14.078 1.309 1 95.62 195 PHE A C 1
ATOM 1602 O O . PHE A 1 195 ? 18.328 -13.719 0.137 1 95.62 195 PHE A O 1
ATOM 1609 N N . LEU A 1 196 ? 17.859 -15.078 1.827 1 95.62 196 LEU A N 1
ATOM 1610 C CA . LEU A 1 196 ? 17.016 -15.953 1.02 1 95.62 196 LEU A CA 1
ATOM 1611 C C . LEU A 1 196 ? 15.781 -15.203 0.512 1 95.62 196 LEU A C 1
ATOM 1613 O O . LEU A 1 196 ? 15.352 -15.414 -0.625 1 95.62 196 LEU A O 1
ATOM 1617 N N . CYS A 1 197 ? 15.219 -14.352 1.328 1 95.81 197 CYS A N 1
ATOM 1618 C CA . CYS A 1 197 ? 14.086 -13.531 0.913 1 95.81 197 CYS A CA 1
ATOM 1619 C C . CYS A 1 197 ? 14.461 -12.656 -0.274 1 95.81 197 CYS A C 1
ATOM 1621 O O . CYS A 1 197 ? 13.727 -12.602 -1.267 1 95.81 197 CYS A O 1
ATOM 1623 N N . THR A 1 198 ? 15.57 -12.023 -0.167 1 94.25 198 THR A N 1
ATOM 1624 C CA . THR A 1 198 ? 16.047 -11.148 -1.231 1 94.25 198 THR A CA 1
ATOM 1625 C C . THR A 1 198 ? 16.281 -11.938 -2.518 1 94.25 198 THR A C 1
ATOM 1627 O O . THR A 1 198 ? 15.844 -11.523 -3.594 1 94.25 198 THR A O 1
ATOM 1630 N N . MET A 1 199 ? 16.906 -13.047 -2.455 1 92.62 199 MET A N 1
ATOM 1631 C CA . MET A 1 199 ? 17.188 -13.883 -3.615 1 92.62 199 MET A CA 1
ATOM 1632 C C . MET A 1 199 ? 15.906 -14.375 -4.27 1 92.62 199 MET A C 1
ATOM 1634 O O . MET A 1 199 ? 15.773 -14.344 -5.496 1 92.62 199 MET A O 1
ATOM 1638 N N . HIS A 1 200 ? 14.992 -14.82 -3.439 1 92.94 200 HIS A N 1
ATOM 1639 C CA . HIS A 1 200 ? 13.703 -15.32 -3.914 1 92.94 200 HIS A CA 1
ATOM 1640 C C . HIS A 1 200 ? 12.969 -14.266 -4.734 1 92.94 200 HIS A C 1
ATOM 1642 O O . HIS A 1 200 ? 12.477 -14.555 -5.828 1 92.94 200 HIS A O 1
ATOM 1648 N N . LEU A 1 201 ? 12.969 -13.055 -4.285 1 91.31 201 LEU A N 1
ATOM 1649 C CA . LEU A 1 201 ? 12.211 -11.984 -4.934 1 91.31 201 LEU A CA 1
ATOM 1650 C C . LEU A 1 201 ? 12.969 -11.438 -6.137 1 91.31 201 LEU A C 1
ATOM 1652 O O . LEU A 1 201 ? 12.367 -10.875 -7.051 1 91.31 201 LEU A O 1
ATOM 1656 N N . HIS A 1 202 ? 14.25 -11.641 -6.238 1 90.12 202 HIS A N 1
ATOM 1657 C CA . HIS A 1 202 ? 15.062 -11.164 -7.348 1 90.12 202 HIS A CA 1
ATOM 1658 C C . HIS A 1 202 ? 14.914 -12.062 -8.57 1 90.12 202 HIS A C 1
ATOM 1660 O O . HIS A 1 202 ? 15.25 -11.656 -9.688 1 90.12 202 HIS A O 1
ATOM 1666 N N . MET A 1 203 ? 14.5 -13.258 -8.383 1 86.38 203 MET A N 1
ATOM 1667 C CA . MET A 1 203 ? 14.297 -14.188 -9.492 1 86.38 203 MET A CA 1
ATOM 1668 C C . MET A 1 203 ? 13.391 -13.578 -10.555 1 86.38 203 MET A C 1
ATOM 1670 O O . MET A 1 203 ? 13.586 -13.812 -11.75 1 86.38 203 MET A O 1
ATOM 1674 N N . ILE A 1 204 ? 12.453 -12.781 -10.102 1 86.25 204 ILE A N 1
ATOM 1675 C CA . ILE A 1 204 ? 11.508 -12.148 -11.008 1 86.25 204 ILE A CA 1
ATOM 1676 C C . ILE A 1 204 ? 12.25 -11.234 -11.977 1 86.25 204 ILE A C 1
ATOM 1678 O O . ILE A 1 204 ? 11.906 -11.148 -13.156 1 86.25 204 ILE A O 1
ATOM 1682 N N . ILE A 1 205 ? 13.281 -10.594 -11.508 1 86.06 205 ILE A N 1
ATOM 1683 C CA . ILE A 1 205 ? 14.078 -9.703 -12.344 1 86.06 205 ILE A CA 1
ATOM 1684 C C . ILE A 1 205 ? 14.797 -10.516 -13.422 1 86.06 205 ILE A C 1
ATOM 1686 O O . ILE A 1 205 ? 14.805 -10.125 -14.594 1 86.06 205 ILE A O 1
ATOM 1690 N N . GLU A 1 206 ? 15.258 -11.633 -13.062 1 88.56 206 GLU A N 1
ATOM 1691 C CA . GLU A 1 206 ? 16.047 -12.484 -13.945 1 88.56 206 GLU A CA 1
ATOM 1692 C C . GLU A 1 206 ? 15.188 -13.039 -15.086 1 88.56 206 GLU A C 1
ATOM 1694 O O . GLU A 1 206 ? 15.688 -13.266 -16.188 1 88.56 206 GLU A O 1
ATOM 1699 N N . GLU A 1 207 ? 13.977 -13.219 -14.805 1 92.38 207 GLU A N 1
ATOM 1700 C CA . GLU A 1 207 ? 13.133 -13.93 -15.758 1 92.38 207 GLU A CA 1
ATOM 1701 C C . GLU A 1 207 ? 12.188 -12.969 -16.484 1 92.38 207 GLU A C 1
ATOM 1703 O O . GLU A 1 207 ? 11.383 -13.391 -17.312 1 92.38 207 GLU A O 1
ATOM 1708 N N . GLN A 1 208 ? 12.297 -11.688 -16.188 1 93.69 208 GLN A N 1
ATOM 1709 C CA . GLN A 1 208 ? 11.383 -10.656 -16.672 1 93.69 208 GLN A CA 1
ATOM 1710 C C . GLN A 1 208 ? 11.328 -10.656 -18.203 1 93.69 208 GLN A C 1
ATOM 1712 O O . GLN A 1 208 ? 10.25 -10.727 -18.781 1 93.69 208 GLN A O 1
ATOM 1717 N N . GLU A 1 209 ? 12.5 -10.617 -18.859 1 92.69 209 GLU A N 1
ATOM 1718 C CA . GLU A 1 209 ? 12.562 -10.523 -20.312 1 92.69 209 GLU A CA 1
ATOM 1719 C C . GLU A 1 209 ? 11.969 -11.758 -20.984 1 92.69 209 GLU A C 1
ATOM 1721 O O . GLU A 1 209 ? 11.312 -11.664 -22.016 1 92.69 209 GLU A O 1
ATOM 1726 N N . TYR A 1 210 ? 12.25 -12.883 -20.406 1 93.88 210 TYR A N 1
ATOM 1727 C CA . TYR A 1 210 ? 11.742 -14.141 -20.953 1 93.88 210 TYR A CA 1
ATOM 1728 C C . TYR A 1 210 ? 10.219 -14.164 -20.922 1 93.88 210 TYR A C 1
ATOM 1730 O O . TYR A 1 210 ? 9.578 -14.562 -21.906 1 93.88 210 TYR A O 1
ATOM 1738 N N . VAL A 1 211 ? 9.602 -13.688 -19.859 1 95.06 211 VAL A N 1
ATOM 1739 C CA . VAL A 1 211 ? 8.148 -13.664 -19.719 1 95.06 211 VAL A CA 1
ATOM 1740 C C . VAL A 1 211 ? 7.547 -12.672 -20.719 1 95.06 211 VAL A C 1
ATOM 1742 O O . VAL A 1 211 ? 6.57 -12.984 -21.406 1 95.06 211 VAL A O 1
ATOM 1745 N N . ILE A 1 212 ? 8.172 -11.508 -20.844 1 94.69 212 ILE A N 1
ATOM 1746 C CA . ILE A 1 212 ? 7.68 -10.469 -21.75 1 94.69 212 ILE A CA 1
ATOM 1747 C C . ILE A 1 212 ? 7.73 -10.977 -23.188 1 94.69 212 ILE A C 1
ATOM 1749 O O . ILE A 1 212 ? 6.789 -10.773 -23.953 1 94.69 212 ILE A O 1
ATOM 1753 N N . HIS A 1 213 ? 8.781 -11.688 -23.469 1 94.81 213 HIS A N 1
ATOM 1754 C CA . HIS A 1 213 ? 8.953 -12.219 -24.812 1 94.81 213 HIS A CA 1
ATOM 1755 C C . HIS A 1 213 ? 7.879 -13.25 -25.141 1 94.81 213 HIS A C 1
ATOM 1757 O O . HIS A 1 213 ? 7.438 -13.352 -26.297 1 94.81 213 HIS A O 1
ATOM 1763 N N . ASN A 1 214 ? 7.473 -14.008 -24.172 1 95.5 214 ASN A N 1
ATOM 1764 C CA . ASN A 1 214 ? 6.477 -15.047 -24.391 1 95.5 214 ASN A CA 1
ATOM 1765 C C . ASN A 1 214 ? 5.066 -14.477 -24.453 1 95.5 214 ASN A C 1
ATOM 1767 O O . ASN A 1 214 ? 4.141 -15.141 -24.906 1 95.5 214 ASN A O 1
ATOM 1771 N N . TYR A 1 215 ? 4.883 -13.242 -23.953 1 95.62 215 TYR A N 1
ATOM 1772 C CA . TYR A 1 215 ? 3.59 -12.57 -23.984 1 95.62 215 TYR A CA 1
ATOM 1773 C C . TYR A 1 215 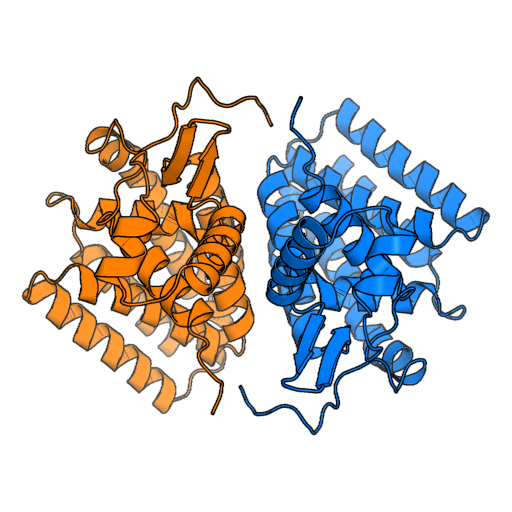? 3.734 -11.133 -24.484 1 95.62 215 TYR A C 1
ATOM 1775 O O . TYR A 1 215 ? 3.396 -10.188 -23.781 1 95.62 215 TYR A O 1
ATOM 1783 N N . PRO A 1 216 ? 4.109 -10.867 -25.656 1 92.06 216 PRO A N 1
ATOM 1784 C CA . PRO A 1 216 ? 4.473 -9.531 -26.141 1 92.06 216 PRO A CA 1
ATOM 1785 C C . PRO A 1 216 ? 3.293 -8.562 -26.141 1 92.06 216 PRO A C 1
ATOM 1787 O O . PRO A 1 216 ? 3.484 -7.352 -26.047 1 92.06 216 PRO A O 1
ATOM 1790 N N . ASP A 1 217 ? 2.049 -9.07 -26.156 1 94.44 217 ASP A N 1
ATOM 1791 C CA . ASP A 1 217 ? 0.892 -8.188 -26.297 1 94.44 217 ASP A CA 1
ATOM 1792 C C . ASP A 1 217 ? 0.268 -7.891 -24.938 1 94.44 217 ASP A C 1
ATOM 1794 O O . ASP A 1 217 ? -0.693 -7.121 -24.844 1 94.44 217 ASP A O 1
ATOM 1798 N N . TYR A 1 218 ? 0.844 -8.461 -23.859 1 96.5 218 TYR A N 1
ATOM 1799 C CA . TYR A 1 218 ? 0.199 -8.375 -22.562 1 96.5 218 TYR A CA 1
ATOM 1800 C C . TYR A 1 218 ? 0.757 -7.207 -21.75 1 96.5 218 TYR A C 1
ATOM 1802 O O . TYR A 1 218 ? 0.152 -6.781 -20.766 1 96.5 218 TYR A O 1
ATOM 1810 N N . PHE A 1 219 ? 1.894 -6.637 -22.172 1 96.44 219 PHE A N 1
ATOM 1811 C CA . PHE A 1 219 ? 2.58 -5.633 -21.375 1 96.44 219 PHE A CA 1
ATOM 1812 C C . PHE A 1 219 ? 2.48 -4.258 -22.031 1 96.44 219 PHE A C 1
ATOM 1814 O O . PHE A 1 219 ? 2.34 -4.156 -23.25 1 96.44 219 PHE A O 1
ATOM 1821 N N . GLU A 1 220 ? 2.484 -3.24 -21.188 1 91.5 220 GLU A N 1
ATOM 1822 C CA . GLU A 1 220 ? 2.512 -1.874 -21.703 1 91.5 220 GLU A CA 1
ATOM 1823 C C . GLU A 1 220 ? 3.811 -1.592 -22.453 1 91.5 220 GLU A C 1
ATOM 1825 O O . GLU A 1 220 ? 4.859 -2.148 -22.125 1 91.5 220 GLU A O 1
ATOM 1830 N N . ASP A 1 221 ? 3.643 -0.843 -23.562 1 69.19 221 ASP A N 1
ATOM 1831 C CA . ASP A 1 221 ? 4.801 -0.531 -24.391 1 69.19 221 ASP A CA 1
ATOM 1832 C C . ASP A 1 221 ? 5.82 0.302 -23.625 1 69.19 221 ASP A C 1
ATOM 1834 O O . ASP A 1 221 ? 5.457 1.26 -22.938 1 69.19 221 ASP A O 1
ATOM 1838 N N . ILE A 1 222 ? 6.969 -0.283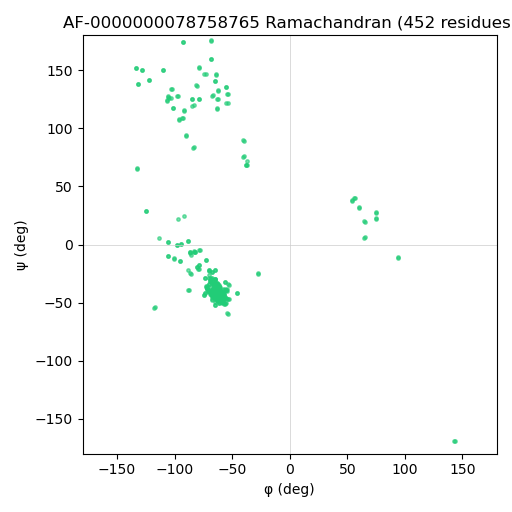 -23.469 1 59.97 222 ILE A N 1
ATOM 1839 C CA . ILE A 1 222 ? 8.078 0.425 -22.828 1 59.97 222 ILE A CA 1
ATOM 1840 C C . ILE A 1 222 ? 8.188 1.834 -23.406 1 59.97 222 ILE A C 1
ATOM 1842 O O . ILE A 1 222 ? 8.461 2.789 -22.672 1 59.97 222 ILE A O 1
ATOM 1846 N N . GLN A 1 223 ? 8.039 2.021 -24.703 1 52.16 223 GLN A N 1
ATOM 1847 C CA . GLN A 1 223 ? 8.211 3.293 -25.406 1 52.16 223 GLN A CA 1
ATOM 1848 C C . GLN A 1 223 ? 7.039 4.23 -25.125 1 52.16 223 GLN A C 1
ATOM 1850 O O . GLN A 1 223 ? 7.133 5.438 -25.375 1 52.16 223 GLN A O 1
ATOM 1855 N N . ASP A 1 224 ? 5.918 3.865 -24.875 1 46.12 224 ASP A N 1
ATOM 1856 C CA . ASP A 1 224 ? 4.703 4.676 -24.859 1 46.12 224 ASP A CA 1
ATOM 1857 C C . ASP A 1 224 ? 4.504 5.34 -23.5 1 46.12 224 ASP A C 1
ATOM 1859 O O . ASP A 1 224 ? 3.467 5.957 -23.25 1 46.12 224 ASP A O 1
ATOM 1863 N N . ARG A 1 225 ? 5.168 5.145 -22.5 1 49 225 ARG A N 1
ATOM 1864 C CA . ARG A 1 225 ? 4.758 5.684 -21.203 1 49 225 ARG A CA 1
ATOM 1865 C C . ARG A 1 225 ? 5.199 7.137 -21.047 1 49 225 ARG A C 1
ATOM 1867 O O . ARG A 1 225 ? 6.363 7.465 -21.281 1 49 225 ARG A O 1
ATOM 1874 N N . PRO A 1 226 ? 4.266 8.109 -20.844 1 41.22 226 PRO A N 1
ATOM 1875 C CA . PRO A 1 226 ? 4.734 9.445 -20.484 1 41.22 226 PRO A CA 1
ATOM 1876 C C . PRO A 1 226 ? 5.656 9.445 -19.266 1 41.22 226 PRO A C 1
ATOM 1878 O O . PRO A 1 226 ? 5.52 8.586 -18.391 1 41.22 226 PRO A O 1
ATOM 1881 N N . ILE A 1 227 ? 6.934 9.93 -19.297 1 36.94 227 ILE A N 1
ATOM 1882 C CA . ILE A 1 227 ? 7.758 10.125 -18.109 1 36.94 227 ILE A CA 1
ATOM 1883 C C . ILE A 1 227 ? 6.902 10.68 -16.969 1 36.94 227 ILE A C 1
ATOM 1885 O O . ILE A 1 227 ? 6.418 11.812 -17.062 1 36.94 227 ILE A O 1
ATOM 1889 N N . LYS A 1 228 ? 6.316 9.82 -16.203 1 31.66 228 LYS A N 1
ATOM 1890 C CA . LYS A 1 228 ? 5.594 10.359 -15.062 1 31.66 228 LYS A CA 1
ATOM 1891 C C . LYS A 1 228 ? 6.551 10.961 -14.039 1 31.66 228 LYS A C 1
ATOM 1893 O O . LYS A 1 228 ? 7.633 10.422 -13.797 1 31.66 228 LYS A O 1
ATOM 1898 N N . MET B 1 1 ? -5.805 16.312 -21.297 1 24.02 1 MET B N 1
ATOM 1899 C CA . MET B 1 1 ? -6.707 16.797 -20.266 1 24.02 1 MET B CA 1
ATOM 1900 C C . MET B 1 1 ? -6.977 15.703 -19.234 1 24.02 1 MET B C 1
ATOM 1902 O O . MET B 1 1 ? -7.605 14.688 -19.547 1 24.02 1 MET B O 1
ATOM 1906 N N . VAL B 1 2 ? -6.18 15.148 -18.516 1 37.91 2 VAL B N 1
ATOM 1907 C CA . VAL B 1 2 ? -6.434 14.086 -17.547 1 37.91 2 VAL B CA 1
ATOM 1908 C C . VAL B 1 2 ? -7.77 14.328 -16.844 1 37.91 2 VAL B C 1
ATOM 1910 O O . VAL B 1 2 ? -7.949 15.344 -16.172 1 37.91 2 VAL B O 1
ATOM 1913 N N . ILE B 1 3 ? -8.875 14.25 -17.359 1 41.81 3 ILE B N 1
ATOM 1914 C CA . ILE B 1 3 ? -10.227 14.578 -16.922 1 41.81 3 ILE B CA 1
ATOM 1915 C C . ILE B 1 3 ? -10.383 14.25 -15.445 1 41.81 3 ILE B C 1
ATOM 1917 O O . ILE B 1 3 ? -10.359 13.086 -15.055 1 41.81 3 ILE B O 1
ATOM 1921 N N . ASN B 1 4 ? -9.719 15.086 -14.656 1 55.84 4 ASN B N 1
ATOM 1922 C CA . ASN B 1 4 ? -10.055 15.148 -13.234 1 55.84 4 ASN B CA 1
ATOM 1923 C C . ASN B 1 4 ? -11.562 15.078 -13.008 1 55.84 4 ASN B C 1
ATOM 1925 O O . ASN B 1 4 ? -12.258 16.078 -13.133 1 55.84 4 ASN B O 1
ATOM 1929 N N . ASN B 1 5 ? -12.016 13.812 -13.188 1 81.75 5 ASN B N 1
ATOM 1930 C CA . ASN B 1 5 ? -13.453 13.547 -13.195 1 81.75 5 ASN B CA 1
ATOM 1931 C C . ASN B 1 5 ? -14.094 13.906 -11.859 1 81.75 5 ASN B C 1
ATOM 1933 O O . ASN B 1 5 ? -13.398 14.094 -10.859 1 81.75 5 ASN B O 1
ATOM 1937 N N . LEU B 1 6 ? -15.109 14.555 -11.969 1 89.75 6 LEU B N 1
ATOM 1938 C CA . LEU B 1 6 ? -15.938 14.969 -10.836 1 89.75 6 LEU B CA 1
ATOM 1939 C C . LEU B 1 6 ? -15.797 13.992 -9.672 1 89.75 6 LEU B C 1
ATOM 1941 O O . LEU B 1 6 ? -15.805 14.398 -8.508 1 89.75 6 LEU B O 1
ATOM 1945 N N . GLN B 1 7 ? -15.453 12.812 -10.039 1 89.12 7 GLN B N 1
ATOM 1946 C CA . GLN B 1 7 ? -15.25 11.797 -9.016 1 89.12 7 GLN B CA 1
ATOM 1947 C C . GLN B 1 7 ? -13.945 12.023 -8.258 1 89.12 7 GLN B C 1
ATOM 1949 O O . GLN B 1 7 ? -13.914 11.945 -7.027 1 89.12 7 GLN B O 1
ATOM 1954 N N . GLN B 1 8 ? -12.93 12.344 -9.039 1 91.5 8 GLN B N 1
ATOM 1955 C CA . GLN B 1 8 ? -11.625 12.578 -8.43 1 91.5 8 GLN B CA 1
ATOM 1956 C C . GLN B 1 8 ? -11.633 13.836 -7.57 1 91.5 8 GLN B C 1
ATOM 1958 O O . GLN B 1 8 ? -11.031 13.875 -6.496 1 91.5 8 GLN B O 1
ATOM 1963 N N . GLN B 1 9 ? -12.289 14.805 -8.023 1 94.44 9 GLN B N 1
ATOM 1964 C CA . GLN B 1 9 ? -12.422 16.047 -7.258 1 94.44 9 GLN B CA 1
ATOM 1965 C C . GLN B 1 9 ? -13.156 15.805 -5.945 1 94.44 9 GLN B C 1
ATOM 1967 O O . GLN B 1 9 ? -12.734 16.281 -4.891 1 94.44 9 GLN B O 1
ATOM 1972 N N . ALA B 1 10 ? -14.273 15.125 -6.043 1 95.31 10 ALA B N 1
ATOM 1973 C CA . ALA B 1 10 ? -15.031 14.789 -4.844 1 95.31 10 ALA B CA 1
ATOM 1974 C C . ALA B 1 10 ? -14.188 13.984 -3.865 1 95.31 10 ALA B C 1
ATOM 1976 O O . ALA B 1 10 ? -14.148 14.289 -2.67 1 95.31 10 ALA B O 1
ATOM 1977 N N . TYR B 1 11 ? -13.484 13.023 -4.414 1 94.75 11 TYR B N 1
ATOM 1978 C CA . TYR B 1 11 ? -12.633 12.164 -3.604 1 94.75 11 TYR B CA 1
ATOM 1979 C C . TYR B 1 11 ? -11.586 12.984 -2.852 1 94.75 11 TYR B C 1
ATOM 1981 O O . TYR B 1 11 ? -11.461 12.867 -1.631 1 94.75 11 TYR B O 1
ATOM 1989 N N . GLU B 1 12 ? -10.93 13.82 -3.551 1 95.62 12 GLU B N 1
ATOM 1990 C CA . GLU B 1 12 ? -9.852 14.602 -2.967 1 95.62 12 GLU B CA 1
ATOM 1991 C C . GLU B 1 12 ? -10.383 15.578 -1.914 1 95.62 12 GLU B C 1
ATOM 1993 O O . GLU B 1 12 ? -9.773 15.742 -0.855 1 95.62 12 GLU B O 1
ATOM 1998 N N . SER B 1 13 ? -11.445 16.156 -2.207 1 96.12 13 SER B N 1
ATOM 1999 C CA . SER B 1 13 ? -12.023 17.141 -1.296 1 96.12 13 SER B CA 1
ATOM 2000 C C . SER B 1 13 ? -12.508 16.484 -0.006 1 96.12 13 SER B C 1
ATOM 2002 O O . SER B 1 13 ? -12.18 16.938 1.09 1 96.12 13 SER B O 1
ATOM 2004 N N . ILE B 1 14 ? -13.234 15.391 -0.133 1 96.75 14 ILE B N 1
ATOM 2005 C CA . ILE B 1 14 ? -13.773 14.719 1.042 1 96.75 14 ILE B CA 1
ATOM 2006 C C . ILE B 1 14 ? -12.625 14.117 1.859 1 96.75 14 ILE B C 1
ATOM 2008 O O . ILE B 1 14 ? -12.617 14.211 3.088 1 96.75 14 ILE B O 1
ATOM 2012 N N . ARG B 1 15 ? -11.695 13.547 1.17 1 97 15 ARG B N 1
ATOM 2013 C CA . ARG B 1 15 ? -10.531 12.977 1.845 1 97 15 ARG B CA 1
ATOM 2014 C C . ARG B 1 15 ? -9.812 14.031 2.68 1 97 15 ARG B C 1
ATOM 2016 O O . ARG B 1 15 ? -9.469 13.781 3.838 1 97 15 ARG B O 1
ATOM 2023 N N . LYS B 1 16 ? -9.609 15.172 2.09 1 96.69 16 LYS B N 1
ATOM 2024 C CA . LYS B 1 16 ? -8.938 16.266 2.793 1 96.69 16 LYS B CA 1
ATOM 2025 C C . LYS B 1 16 ? -9.727 16.688 4.031 1 96.69 16 LYS B C 1
ATOM 2027 O O . LYS B 1 16 ? -9.148 16.906 5.098 1 96.69 16 LYS B O 1
ATOM 2032 N N . GLN B 1 17 ? -11 16.766 3.898 1 96.81 17 GLN B N 1
ATOM 2033 C CA . GLN B 1 17 ? -11.852 17.156 5.02 1 96.81 17 GLN B CA 1
ATOM 2034 C C . GLN B 1 17 ? -11.758 16.141 6.156 1 96.81 17 GLN B C 1
ATOM 2036 O O . GLN B 1 17 ? -11.805 16.516 7.332 1 96.81 17 GLN B O 1
ATOM 2041 N N . ILE B 1 18 ? -11.633 14.906 5.801 1 97.75 18 ILE B N 1
ATOM 2042 C CA . ILE B 1 18 ? -11.531 13.859 6.812 1 97.75 18 ILE B CA 1
ATOM 2043 C C . ILE B 1 18 ? -10.156 13.906 7.469 1 97.75 18 ILE B C 1
ATOM 2045 O O . ILE B 1 18 ? -10.047 13.844 8.695 1 97.75 18 ILE B O 1
ATOM 2049 N N . ILE B 1 19 ? -9.141 14.102 6.676 1 97.69 19 ILE B N 1
ATOM 2050 C CA . ILE B 1 19 ? -7.77 14.117 7.18 1 97.69 19 ILE B CA 1
ATOM 2051 C C . ILE B 1 19 ? -7.574 15.305 8.117 1 97.69 19 ILE B C 1
ATOM 2053 O O . ILE B 1 19 ? -6.977 15.164 9.188 1 97.69 19 ILE B O 1
ATOM 2057 N N . TYR B 1 20 ? -8.188 16.438 7.781 1 97 20 TYR B N 1
ATOM 2058 C CA . TYR B 1 20 ? -8.023 17.656 8.57 1 97 20 TYR B CA 1
ATOM 2059 C C . TYR B 1 20 ? -9.055 17.719 9.688 1 97 20 TYR B C 1
ATOM 2061 O O . TYR B 1 20 ? -9.172 18.75 10.375 1 97 20 TYR B O 1
ATOM 2069 N N . SER B 1 21 ? -9.883 16.734 9.859 1 96.44 21 SER B N 1
ATOM 2070 C CA . SER B 1 21 ? -10.891 16.594 10.898 1 96.44 21 SER B CA 1
ATOM 2071 C C . SER B 1 21 ? -11.969 17.656 10.773 1 96.44 21 SER B C 1
ATOM 2073 O O . SER B 1 21 ? -12.594 18.047 11.773 1 96.44 21 SER B O 1
ATOM 2075 N N . GLU B 1 22 ? -12.016 18.219 9.562 1 96.25 22 GLU B N 1
ATOM 2076 C CA . GLU B 1 22 ? -13.195 19.031 9.297 1 96.25 22 GLU B CA 1
ATOM 2077 C C . GLU B 1 22 ? -14.469 18.203 9.336 1 96.25 22 GLU B C 1
ATOM 2079 O O . GLU B 1 22 ? -15.523 18.688 9.766 1 96.25 22 GLU B O 1
ATOM 2084 N N . LEU B 1 23 ? -14.383 17.016 8.828 1 96.75 23 LEU B N 1
ATOM 2085 C CA . LEU B 1 23 ? -15.305 15.93 9.141 1 96.75 23 LEU B CA 1
ATOM 2086 C C . LEU B 1 23 ? -14.742 15.039 10.242 1 96.75 23 LEU B C 1
ATOM 2088 O O . LEU B 1 23 ? -13.836 14.242 10 1 96.75 23 LEU B O 1
ATOM 2092 N N . ALA B 1 24 ? -15.312 15.141 11.422 1 96.81 24 ALA B N 1
ATOM 2093 C CA . ALA B 1 24 ? -14.719 14.539 12.617 1 96.81 24 ALA B CA 1
ATOM 2094 C C . ALA B 1 24 ? -14.875 13.016 12.594 1 96.81 24 ALA B C 1
ATOM 2096 O O . ALA B 1 24 ? -15.898 12.5 12.148 1 96.81 24 ALA B O 1
ATOM 2097 N N . PRO B 1 25 ? -13.883 12.352 13.156 1 97.69 25 PRO B N 1
ATOM 2098 C CA . PRO B 1 25 ? -14.055 10.906 13.32 1 97.69 25 PRO B CA 1
ATOM 2099 C C . PRO B 1 25 ? -15.328 10.539 14.062 1 97.69 25 PRO B C 1
ATOM 2101 O O . PRO B 1 25 ? -15.633 11.125 15.102 1 97.69 25 PRO B O 1
ATOM 2104 N N . GLY B 1 26 ? -16.078 9.625 13.445 1 96.06 26 GLY B N 1
ATOM 2105 C CA . GLY B 1 26 ? -17.297 9.164 14.07 1 96.06 26 GLY B CA 1
ATOM 2106 C C . GLY B 1 26 ? -18.531 9.93 13.617 1 96.06 26 GLY B C 1
ATOM 2107 O O . GLY B 1 26 ? -19.656 9.523 13.891 1 96.06 26 GLY B O 1
ATOM 2108 N N . SER B 1 27 ? -18.375 11 12.93 1 96.44 27 SER B N 1
ATOM 2109 C CA . SER B 1 27 ? -19.5 11.828 12.531 1 96.44 27 SER B CA 1
ATOM 2110 C C . SER B 1 27 ? -20.219 11.234 11.32 1 96.44 27 SER B C 1
ATOM 2112 O O . SER B 1 27 ? -19.609 10.555 10.5 1 96.44 27 SER B O 1
ATOM 2114 N N . LYS B 1 28 ? -21.469 11.516 11.211 1 96.06 28 LYS B N 1
ATOM 2115 C CA . LYS B 1 28 ? -22.281 11.055 10.086 1 96.06 28 LYS B CA 1
ATOM 2116 C C . LYS B 1 28 ? -22.078 11.938 8.859 1 96.06 28 LYS B C 1
ATOM 2118 O O . LYS B 1 28 ? -21.969 13.156 8.977 1 96.06 28 LYS B O 1
ATOM 2123 N N . ILE B 1 29 ? -21.953 11.312 7.738 1 95.06 29 ILE B N 1
ATOM 2124 C CA . ILE B 1 29 ? -21.812 12.016 6.469 1 95.06 29 ILE B CA 1
ATOM 2125 C C . ILE B 1 29 ? -23.172 12.109 5.77 1 95.06 29 ILE B C 1
ATOM 2127 O O . ILE B 1 29 ? -23.875 11.117 5.648 1 95.06 29 ILE B O 1
ATOM 2131 N N . SER B 1 30 ? -23.547 13.25 5.395 1 91.69 30 SER B N 1
ATOM 2132 C CA . SER B 1 30 ? -24.75 13.469 4.605 1 91.69 30 SER B CA 1
ATOM 2133 C C . SER B 1 30 ? -24.422 13.695 3.135 1 91.69 30 SER B C 1
ATOM 2135 O O . SER B 1 30 ? -23.766 14.68 2.783 1 91.69 30 SER B O 1
ATOM 2137 N N . ASP B 1 31 ? -24.922 12.781 2.299 1 89 31 ASP B N 1
ATOM 2138 C CA . ASP B 1 31 ? -24.719 12.93 0.863 1 89 31 ASP B CA 1
ATOM 2139 C C . ASP B 1 31 ? -25.219 14.281 0.371 1 89 31 ASP B C 1
ATOM 2141 O O . ASP B 1 31 ? -24.562 14.938 -0.446 1 89 31 ASP B O 1
ATOM 2145 N N . LYS B 1 32 ? -26.328 14.68 0.917 1 90.81 32 LYS B N 1
ATOM 2146 C CA . LYS B 1 32 ? -26.938 15.938 0.505 1 90.81 32 LYS B CA 1
ATOM 2147 C C . LYS B 1 32 ? -26.047 17.125 0.86 1 90.81 32 LYS B C 1
ATOM 2149 O O . LYS B 1 32 ? -25.859 18.031 0.046 1 90.81 32 LYS B O 1
ATOM 2154 N N . VAL B 1 33 ? -25.531 17.094 2.004 1 92.5 33 VAL B N 1
ATOM 2155 C CA . VAL B 1 33 ? -24.656 18.172 2.459 1 92.5 33 VAL B CA 1
ATOM 2156 C C . VAL B 1 33 ? -23.391 18.219 1.604 1 92.5 33 VAL B C 1
ATOM 2158 O O . VAL B 1 33 ? -22.938 19.297 1.209 1 92.5 33 VAL B O 1
ATOM 2161 N N . LEU B 1 34 ? -22.828 17.062 1.291 1 94.5 34 LEU B N 1
ATOM 2162 C CA . LEU B 1 34 ? -21.625 17 0.461 1 94.5 34 LEU B CA 1
ATOM 2163 C C . LEU B 1 34 ? -21.906 17.547 -0.938 1 94.5 34 LEU B C 1
ATOM 2165 O O . LEU B 1 34 ? -21.094 18.266 -1.507 1 94.5 34 LEU B O 1
ATOM 2169 N N . GLU B 1 35 ? -23.031 17.188 -1.439 1 94.38 35 GLU B N 1
ATOM 2170 C CA . GLU B 1 35 ? -23.406 17.656 -2.764 1 94.38 35 GLU B CA 1
ATOM 2171 C C . GLU B 1 35 ? -23.484 19.188 -2.807 1 94.38 35 GLU B C 1
ATOM 2173 O O . GLU B 1 35 ? -23 19.797 -3.76 1 94.38 35 GLU B O 1
ATOM 2178 N N . GLU B 1 36 ? -24.078 19.734 -1.789 1 94.25 36 GLU B N 1
ATOM 2179 C CA . GLU B 1 36 ? -24.25 21.172 -1.709 1 94.25 36 GLU B CA 1
ATOM 2180 C C . GLU B 1 36 ? -22.906 21.875 -1.502 1 94.25 36 GLU B C 1
ATOM 2182 O O . GLU B 1 36 ? -22.594 22.859 -2.188 1 94.25 36 GLU B O 1
ATOM 2187 N N . GLN B 1 37 ? -22.125 21.312 -0.697 1 93.88 37 GLN B N 1
ATOM 2188 C CA . GLN B 1 37 ? -20.844 21.938 -0.34 1 93.88 37 GLN B CA 1
ATOM 2189 C C . GLN B 1 37 ? -19.859 21.875 -1.507 1 93.88 37 GLN B C 1
ATOM 2191 O O . GLN B 1 37 ? -19.094 22.828 -1.724 1 93.88 37 GLN B O 1
ATOM 2196 N N . LEU B 1 38 ? -19.906 20.797 -2.262 1 95 38 LEU B N 1
ATOM 2197 C CA . LEU B 1 38 ? -18.906 20.578 -3.299 1 95 38 LEU B CA 1
ATOM 2198 C C . LEU B 1 38 ? -19.453 20.953 -4.672 1 95 38 LEU B C 1
ATOM 2200 O O . LEU B 1 38 ? -18.703 21.031 -5.645 1 95 38 LEU B O 1
ATOM 2204 N N . ALA B 1 39 ? -20.688 21.141 -4.719 1 95.81 39 ALA B N 1
ATOM 2205 C CA . ALA B 1 39 ? -21.344 21.422 -5.988 1 95.81 39 ALA B CA 1
ATOM 2206 C C . ALA B 1 39 ? -21.062 20.312 -7.004 1 95.81 39 ALA B C 1
ATOM 2208 O O . ALA B 1 39 ? -20.688 20.594 -8.148 1 95.81 39 ALA B O 1
ATOM 2209 N N . ILE B 1 40 ? -21.078 19.141 -6.52 1 94.5 40 ILE B N 1
ATOM 2210 C CA . ILE B 1 40 ? -20.891 17.938 -7.312 1 94.5 40 ILE B CA 1
ATOM 2211 C C . ILE B 1 40 ? -22.094 17.016 -7.16 1 94.5 40 ILE B C 1
ATOM 2213 O O . ILE B 1 40 ? -22.656 16.891 -6.066 1 94.5 40 ILE B O 1
ATOM 2217 N N . GLY B 1 41 ? -22.484 16.391 -8.172 1 91.56 41 GLY B N 1
ATOM 2218 C CA . GLY B 1 41 ? -23.672 15.539 -8.188 1 91.56 41 GLY B CA 1
ATOM 2219 C C . GLY B 1 41 ? -23.516 14.281 -7.359 1 91.56 41 GLY B C 1
ATOM 2220 O O . GLY B 1 41 ? -22.422 13.992 -6.859 1 91.56 41 GLY B O 1
ATOM 2221 N N . ARG B 1 42 ? -24.547 13.523 -7.254 1 90.75 42 ARG B N 1
ATOM 2222 C CA . ARG B 1 42 ? -24.656 12.367 -6.371 1 90.75 42 ARG B CA 1
ATOM 2223 C C . ARG B 1 42 ? -23.766 11.227 -6.852 1 90.75 42 ARG B C 1
ATOM 2225 O O . ARG B 1 42 ? -23.125 10.562 -6.043 1 90.75 42 ARG B O 1
ATOM 2232 N N . THR B 1 43 ? -23.734 11.039 -8.094 1 87.75 43 THR B N 1
ATOM 2233 C CA . THR B 1 43 ? -23.047 9.883 -8.641 1 87.75 43 THR B CA 1
ATOM 2234 C C . THR B 1 43 ? -21.547 9.969 -8.352 1 87.75 43 THR B C 1
ATOM 2236 O O . THR B 1 43 ? -20.969 9.062 -7.75 1 87.75 43 THR B O 1
ATOM 2239 N N . PRO B 1 44 ? -20.859 11.086 -8.672 1 92.06 44 PRO B N 1
ATOM 2240 C CA . PRO B 1 44 ? -19.438 11.188 -8.352 1 92.06 44 PRO B CA 1
ATOM 2241 C C . PRO B 1 44 ? -19.156 11.141 -6.852 1 92.06 44 PRO B C 1
ATOM 2243 O O . PRO B 1 44 ? -18.125 10.609 -6.426 1 92.06 44 PRO B O 1
ATOM 2246 N N . ILE B 1 45 ? -20.031 11.664 -6.086 1 93.69 45 ILE B N 1
ATOM 2247 C CA . ILE B 1 45 ? -19.859 11.648 -4.637 1 93.69 45 ILE B CA 1
ATOM 2248 C C . ILE B 1 45 ? -19.938 10.211 -4.121 1 93.69 45 ILE B C 1
ATOM 2250 O O . ILE B 1 45 ? -19.109 9.797 -3.299 1 93.69 45 ILE B O 1
ATOM 2254 N N . ARG B 1 46 ? -20.875 9.5 -4.594 1 88.12 46 ARG B N 1
ATOM 2255 C CA . ARG B 1 46 ? -21.016 8.102 -4.195 1 88.12 46 ARG B CA 1
ATOM 2256 C C . ARG B 1 46 ? -19.781 7.301 -4.57 1 88.12 46 ARG B C 1
ATOM 2258 O O . ARG B 1 46 ? -19.312 6.461 -3.795 1 88.12 46 ARG B O 1
ATOM 2265 N N . GLU B 1 47 ? -19.297 7.551 -5.734 1 89.12 47 GLU B N 1
ATOM 2266 C CA . GLU B 1 47 ? -18.094 6.867 -6.184 1 89.12 47 GLU B CA 1
ATOM 2267 C C . GLU B 1 47 ? -16.891 7.23 -5.312 1 89.12 47 GLU B C 1
ATOM 2269 O O . GLU B 1 47 ? -16.062 6.375 -4.988 1 89.12 47 GLU B O 1
ATOM 2274 N N . ALA B 1 48 ? -16.844 8.469 -4.961 1 93.06 48 ALA B N 1
ATOM 2275 C CA . ALA B 1 48 ? -15.781 8.93 -4.074 1 93.06 48 ALA B CA 1
ATOM 2276 C C . ALA B 1 48 ? -15.875 8.25 -2.709 1 93.06 48 ALA B C 1
ATOM 2278 O O . ALA B 1 48 ? -14.859 7.836 -2.145 1 93.06 48 ALA B O 1
ATOM 2279 N N . LEU B 1 49 ? -17.078 8.109 -2.244 1 92.62 49 LEU B N 1
ATOM 2280 C CA . LEU B 1 49 ? -17.281 7.504 -0.932 1 92.62 49 LEU B CA 1
ATOM 2281 C C . LEU B 1 49 ? -16.906 6.027 -0.949 1 92.62 49 LEU B C 1
ATOM 2283 O O . LEU B 1 49 ? -16.422 5.496 0.049 1 92.62 49 LEU B O 1
ATOM 2287 N N . ILE B 1 50 ? -17.109 5.383 -2.025 1 87.88 50 ILE B N 1
ATOM 2288 C CA . ILE B 1 50 ? -16.703 3.986 -2.168 1 87.88 50 ILE B CA 1
ATOM 2289 C C . ILE B 1 50 ? -15.18 3.879 -2.082 1 87.88 50 ILE B C 1
ATOM 2291 O O . ILE B 1 50 ? -14.648 3 -1.397 1 87.88 50 ILE B O 1
ATOM 2295 N N . GLN B 1 51 ? -14.516 4.754 -2.752 1 90.38 51 GLN B N 1
ATOM 2296 C CA . GLN B 1 51 ? -13.055 4.762 -2.705 1 90.38 51 GLN B CA 1
ATOM 2297 C C . GLN B 1 51 ? -12.555 5.051 -1.292 1 90.38 51 GLN B C 1
ATOM 2299 O O . GLN B 1 51 ? -11.625 4.402 -0.816 1 90.38 51 GLN B O 1
ATOM 2304 N N . LEU B 1 52 ? -13.203 5.996 -0.662 1 94.81 52 LEU B N 1
ATOM 2305 C CA . LEU B 1 52 ? -12.812 6.367 0.694 1 94.81 52 LEU B CA 1
ATOM 2306 C C . LEU B 1 52 ? -13.07 5.223 1.669 1 94.81 52 LEU B C 1
ATOM 2308 O O . LEU B 1 52 ? -12.328 5.047 2.637 1 94.81 52 LEU B O 1
ATOM 2312 N N . ARG B 1 53 ? -14.102 4.473 1.428 1 92.19 53 ARG B N 1
ATOM 2313 C CA . ARG B 1 53 ? -14.406 3.303 2.244 1 92.19 53 ARG B CA 1
ATOM 2314 C C . ARG B 1 53 ? -13.312 2.248 2.121 1 92.19 53 ARG B C 1
ATOM 2316 O O . ARG B 1 53 ? -12.906 1.646 3.119 1 92.19 53 ARG B O 1
ATOM 2323 N N . ASN B 1 54 ? -12.805 2.115 0.937 1 87.44 54 ASN B N 1
ATOM 2324 C CA . ASN B 1 54 ? -11.734 1.156 0.699 1 87.44 54 ASN B CA 1
ATOM 2325 C C . ASN B 1 54 ? -10.445 1.567 1.407 1 87.44 54 ASN B C 1
ATOM 2327 O O . ASN B 1 54 ? -9.594 0.724 1.696 1 87.44 54 ASN B O 1
ATOM 2331 N N . GLN B 1 55 ? -10.328 2.832 1.675 1 92.31 55 GLN B N 1
ATOM 2332 C CA . GLN B 1 55 ? -9.172 3.342 2.402 1 92.31 55 GLN B CA 1
ATOM 2333 C C . GLN B 1 55 ? -9.461 3.439 3.896 1 92.31 55 GLN B C 1
ATOM 2335 O O . GLN B 1 55 ? -8.672 4.012 4.652 1 92.31 55 GLN B O 1
ATOM 2340 N N . GLU B 1 56 ? -10.641 3.064 4.332 1 93.12 56 GLU B N 1
ATOM 2341 C CA . GLU B 1 56 ? -11.062 2.951 5.727 1 93.12 56 GLU B CA 1
ATOM 2342 C C . GLU B 1 56 ? -11.312 4.324 6.34 1 93.12 56 GLU B C 1
ATOM 2344 O O . GLU B 1 56 ? -11.242 4.488 7.559 1 93.12 56 GLU B O 1
ATOM 2349 N N . LEU B 1 57 ? -11.57 5.266 5.496 1 96.44 57 LEU B N 1
ATOM 2350 C CA . LEU B 1 57 ? -11.844 6.613 5.98 1 96.44 57 LEU B CA 1
ATOM 2351 C C . LEU B 1 57 ? -13.32 6.781 6.328 1 96.44 57 LEU B C 1
ATOM 2353 O O . LEU B 1 57 ? -13.68 7.645 7.133 1 96.44 57 LEU B O 1
ATOM 2357 N N . VAL B 1 58 ? -14.156 5.93 5.672 1 96.19 58 VAL B N 1
ATOM 2358 C CA . VAL B 1 58 ? -15.594 5.988 5.91 1 96.19 58 VAL B CA 1
ATOM 2359 C C . VAL B 1 58 ? -16.141 4.574 6.113 1 96.19 58 VAL B C 1
ATOM 2361 O O . VAL B 1 58 ? -15.547 3.602 5.629 1 96.19 58 VAL B O 1
ATOM 2364 N N . LYS B 1 59 ? -17.156 4.469 6.836 1 93.81 59 LYS B N 1
ATOM 2365 C CA . LYS B 1 59 ? -17.859 3.211 7.059 1 93.81 59 LYS B CA 1
ATOM 2366 C C . LYS B 1 59 ? -19.359 3.383 6.863 1 93.81 59 LYS B C 1
ATOM 2368 O O . LYS B 1 59 ? -19.922 4.402 7.258 1 93.81 59 LYS B O 1
ATOM 2373 N N . THR B 1 60 ? -19.906 2.473 6.25 1 89.75 60 THR B N 1
ATOM 2374 C CA . THR B 1 60 ? -21.359 2.49 6.051 1 89.75 60 THR B CA 1
ATOM 2375 C C . THR B 1 60 ? -22.031 1.475 6.965 1 89.75 60 THR B C 1
ATOM 2377 O O . THR B 1 60 ? -21.641 0.306 7.004 1 89.75 60 THR B O 1
ATOM 2380 N N . ILE B 1 61 ? -22.969 1.909 7.684 1 88.75 61 ILE B N 1
ATOM 2381 C CA . ILE B 1 61 ? -23.766 1.057 8.555 1 88.75 61 ILE B CA 1
ATOM 2382 C C . ILE B 1 61 ? -25.156 0.874 7.953 1 88.75 61 ILE B C 1
ATOM 2384 O O . ILE B 1 61 ? -25.875 1.852 7.715 1 88.75 61 ILE B O 1
ATOM 2388 N N . PRO B 1 62 ? -25.516 -0.371 7.762 1 86.5 62 PRO B N 1
ATOM 2389 C CA . PRO B 1 62 ? -26.828 -0.619 7.172 1 86.5 62 PRO B CA 1
ATOM 2390 C C . PRO B 1 62 ? -27.969 0.038 7.953 1 86.5 62 PRO B C 1
ATOM 2392 O O . PRO B 1 62 ? -27.984 -0.024 9.188 1 86.5 62 PRO B O 1
ATOM 2395 N N . GLN B 1 63 ? -28.812 0.616 7.195 1 87.69 63 GLN B N 1
ATOM 2396 C CA . GLN B 1 63 ? -30.031 1.229 7.711 1 87.69 63 GLN B CA 1
ATOM 2397 C C . GLN B 1 63 ? -29.703 2.406 8.625 1 87.69 63 GLN B C 1
ATOM 2399 O O . GLN B 1 63 ? -30.562 2.848 9.398 1 87.69 63 GLN B O 1
ATOM 2404 N N . SER B 1 64 ? -28.547 2.785 8.75 1 89.19 64 SER B N 1
ATOM 2405 C CA . SER B 1 64 ? -28.172 3.922 9.586 1 89.19 64 SER B CA 1
ATOM 2406 C C . SER B 1 64 ? -27.547 5.035 8.742 1 89.19 64 SER B C 1
ATOM 2408 O O . SER B 1 64 ? -28 6.18 8.789 1 89.19 64 SER B O 1
ATOM 2410 N N . GLY B 1 65 ? -26.5 4.621 7.969 1 92.19 65 GLY B N 1
ATOM 2411 C CA . GLY B 1 65 ? -25.891 5.625 7.113 1 92.19 65 GLY B CA 1
ATOM 2412 C C . GLY B 1 65 ? -24.375 5.48 7.008 1 92.19 65 GLY B C 1
ATOM 2413 O O . GLY B 1 65 ? -23.828 4.402 7.262 1 92.19 65 GLY B O 1
ATOM 2414 N N . THR B 1 66 ? -23.734 6.535 6.398 1 94.31 66 THR B N 1
ATOM 2415 C CA . THR B 1 66 ? -22.297 6.574 6.207 1 94.31 66 THR B CA 1
ATOM 2416 C C . THR B 1 66 ? -21.641 7.492 7.23 1 94.31 66 THR B C 1
ATOM 2418 O O . THR B 1 66 ? -22.141 8.578 7.516 1 94.31 66 THR B O 1
ATOM 2421 N N . TYR B 1 67 ? -20.547 7.012 7.836 1 97.31 67 TYR B N 1
ATOM 2422 C CA . TYR B 1 67 ? -19.859 7.742 8.891 1 97.31 67 TYR B CA 1
ATOM 2423 C C . TYR B 1 67 ? -18.359 7.848 8.578 1 97.31 67 TYR B C 1
ATOM 2425 O O . TYR B 1 67 ? -17.797 6.973 7.922 1 97.31 67 TYR B O 1
ATOM 2433 N N . VAL B 1 68 ? -17.766 8.93 9.055 1 98.06 68 VAL B N 1
ATOM 2434 C CA . VAL B 1 68 ? -16.312 8.961 9.094 1 98.06 68 VAL B CA 1
ATOM 2435 C C . VAL B 1 68 ? -15.797 7.934 10.102 1 98.06 68 VAL B C 1
ATOM 2437 O O . VAL B 1 68 ? -16.266 7.879 11.242 1 98.06 68 VAL B O 1
ATOM 2440 N N . SER B 1 69 ? -14.898 7.109 9.688 1 97.44 69 SER B N 1
ATOM 2441 C CA . SER B 1 69 ? -14.359 6.098 10.594 1 97.44 69 SER B CA 1
ATOM 2442 C C . SER B 1 69 ? -13.602 6.734 11.75 1 97.44 69 SER B C 1
ATOM 2444 O O . SER B 1 69 ? -13.008 7.805 11.594 1 97.44 69 SER B O 1
ATOM 2446 N N . LYS B 1 70 ? -13.656 6.105 12.906 1 97.62 70 LYS B N 1
ATOM 2447 C CA . LYS B 1 70 ? -12.719 6.48 13.961 1 97.62 70 LYS B CA 1
ATOM 2448 C C . LYS B 1 70 ? -11.289 6.086 13.602 1 97.62 70 LYS B C 1
ATOM 2450 O O . LYS B 1 70 ? -11.078 5.242 12.727 1 97.62 70 LYS B O 1
ATOM 2455 N N . ILE B 1 71 ? -10.391 6.711 14.234 1 97.69 71 ILE B N 1
ATOM 2456 C CA . ILE B 1 71 ? -8.984 6.445 13.945 1 97.69 71 ILE B CA 1
ATOM 2457 C C . ILE B 1 71 ? -8.547 5.156 14.641 1 97.69 71 ILE B C 1
ATOM 2459 O O . ILE B 1 71 ? -8.797 4.973 15.836 1 97.69 71 ILE B O 1
ATOM 2463 N N . ASP B 1 72 ? -8.031 4.262 13.906 1 96.56 72 ASP B N 1
ATOM 2464 C CA . ASP B 1 72 ? -7.488 3.014 14.43 1 96.56 72 ASP B CA 1
ATOM 2465 C C . ASP B 1 72 ? -5.992 3.137 14.703 1 96.56 72 ASP B C 1
ATOM 2467 O O . ASP B 1 72 ? -5.184 3.107 13.773 1 96.56 72 ASP B O 1
ATOM 2471 N N . ILE B 1 73 ? -5.602 3.166 15.969 1 95.19 73 ILE B N 1
ATOM 2472 C CA . ILE B 1 73 ? -4.223 3.43 16.359 1 95.19 73 ILE B CA 1
ATOM 2473 C C . ILE B 1 73 ? -3.34 2.25 15.977 1 95.19 73 ILE B C 1
ATOM 2475 O O . ILE B 1 73 ? -2.156 2.426 15.672 1 95.19 73 ILE B O 1
ATOM 2479 N N . ARG B 1 74 ? -3.852 1.093 15.938 1 94.69 74 ARG B N 1
ATOM 2480 C CA . ARG B 1 74 ? -3.08 -0.068 15.508 1 94.69 74 ARG B CA 1
ATOM 2481 C C . ARG B 1 74 ? -2.736 0.03 14.023 1 94.69 74 ARG B C 1
ATOM 2483 O O . ARG B 1 74 ? -1.596 -0.216 13.625 1 94.69 74 ARG B O 1
ATOM 2490 N N . SER B 1 75 ? -3.742 0.395 13.234 1 96.38 75 SER B N 1
ATOM 2491 C CA . SER B 1 75 ? -3.498 0.584 11.805 1 96.38 75 SER B CA 1
ATOM 2492 C C . SER B 1 75 ? -2.521 1.729 11.562 1 96.38 75 SER B C 1
ATOM 2494 O O . SER B 1 75 ? -1.683 1.652 10.664 1 96.38 75 SER B O 1
ATOM 2496 N N . ALA B 1 76 ? -2.627 2.781 12.344 1 96.56 76 ALA B N 1
ATOM 2497 C CA . ALA B 1 76 ? -1.677 3.887 12.242 1 96.56 76 ALA B CA 1
ATOM 2498 C C . ALA B 1 76 ? -0.256 3.418 12.539 1 96.56 76 ALA B C 1
ATOM 2500 O O . ALA B 1 76 ? 0.692 3.818 11.859 1 96.56 76 ALA B O 1
ATOM 2501 N N . SER B 1 77 ? -0.14 2.584 13.531 1 96.31 77 SER B N 1
ATOM 2502 C CA . SER B 1 77 ? 1.164 2.055 13.922 1 96.31 77 SER B CA 1
ATOM 2503 C C . SER B 1 77 ? 1.747 1.165 12.828 1 96.31 77 SER B C 1
ATOM 2505 O O . SER B 1 77 ? 2.947 1.216 12.555 1 96.31 77 SER B O 1
ATOM 2507 N N . LEU B 1 78 ? 0.921 0.374 12.234 1 97.19 78 LEU B N 1
ATOM 2508 C CA . LEU B 1 78 ? 1.376 -0.478 11.141 1 97.19 78 LEU B CA 1
ATOM 2509 C C . LEU B 1 78 ? 1.787 0.358 9.938 1 97.19 78 LEU B C 1
ATOM 2511 O O . LEU B 1 78 ? 2.766 0.038 9.258 1 97.19 78 LEU B O 1
ATOM 2515 N N . ALA B 1 79 ? 1.043 1.388 9.641 1 97.5 79 ALA B N 1
ATOM 2516 C CA . ALA B 1 79 ? 1.411 2.299 8.562 1 97.5 79 ALA B CA 1
ATOM 2517 C C . ALA B 1 79 ? 2.758 2.963 8.844 1 97.5 79 ALA B C 1
ATOM 2519 O O . ALA B 1 79 ? 3.578 3.119 7.934 1 97.5 79 ALA B O 1
ATOM 2520 N N . ARG B 1 80 ? 2.967 3.383 10.094 1 97 80 ARG B N 1
ATOM 2521 C CA . ARG B 1 80 ? 4.246 3.963 10.492 1 97 80 ARG B CA 1
ATOM 2522 C C . ARG B 1 80 ? 5.383 2.967 10.289 1 97 80 ARG B C 1
ATOM 2524 O O . ARG B 1 80 ? 6.445 3.324 9.773 1 97 80 ARG B O 1
ATOM 2531 N N . TYR B 1 81 ? 5.168 1.772 10.711 1 97.38 81 TYR B N 1
ATOM 2532 C CA . TYR B 1 81 ? 6.145 0.708 10.523 1 97.38 81 TYR B CA 1
ATOM 2533 C C . TYR B 1 81 ? 6.496 0.545 9.047 1 97.38 81 TYR B C 1
ATOM 2535 O O . TYR B 1 81 ? 7.672 0.477 8.688 1 97.38 81 TYR B O 1
ATOM 2543 N N . THR B 1 82 ? 5.508 0.437 8.227 1 98.25 82 THR B N 1
ATOM 2544 C CA . THR B 1 82 ? 5.664 0.268 6.785 1 98.25 82 THR B CA 1
ATOM 2545 C C . THR B 1 82 ? 6.461 1.425 6.188 1 98.25 82 THR B C 1
ATOM 2547 O O . THR B 1 82 ? 7.41 1.208 5.43 1 98.25 82 THR B O 1
ATOM 2550 N N . ARG B 1 83 ? 6.051 2.607 6.535 1 97.88 83 ARG B N 1
ATOM 2551 C CA . ARG B 1 83 ? 6.75 3.789 6.047 1 97.88 83 ARG B CA 1
ATOM 2552 C C . ARG B 1 83 ? 8.219 3.766 6.457 1 97.88 83 ARG B C 1
ATOM 2554 O O . ARG B 1 83 ? 9.102 4.086 5.656 1 97.88 83 ARG B O 1
ATOM 2561 N N . GLU B 1 84 ? 8.469 3.426 7.691 1 97.12 84 GLU B N 1
ATOM 2562 C CA . GLU B 1 84 ? 9.836 3.389 8.195 1 97.12 84 GLU B CA 1
ATOM 2563 C C . GLU B 1 84 ? 10.695 2.43 7.375 1 97.12 84 GLU B C 1
ATOM 2565 O O . GLU B 1 84 ? 11.805 2.781 6.961 1 97.12 84 GLU B O 1
ATOM 2570 N N . LYS B 1 85 ? 10.164 1.274 7.109 1 97.19 85 LYS B N 1
ATOM 2571 C CA . LYS B 1 85 ? 10.93 0.246 6.41 1 97.19 85 LYS B CA 1
ATOM 2572 C C . LYS B 1 85 ? 11.18 0.642 4.957 1 97.19 85 LYS B C 1
ATOM 2574 O O . LYS B 1 85 ? 12.227 0.314 4.391 1 97.19 85 LYS B O 1
ATOM 2579 N N . LEU B 1 86 ? 10.305 1.351 4.375 1 98.12 86 LEU B N 1
ATOM 2580 C CA . LEU B 1 86 ? 10.438 1.736 2.973 1 98.12 86 LEU B CA 1
ATOM 2581 C C . LEU B 1 86 ? 11.234 3.027 2.836 1 98.12 86 LEU B C 1
ATOM 2583 O O . LEU B 1 86 ? 12.055 3.162 1.922 1 98.12 86 LEU B O 1
ATOM 2587 N N . GLU B 1 87 ? 11 3.941 3.738 1 97.81 87 GLU B N 1
ATOM 2588 C CA . GLU B 1 87 ? 11.539 5.285 3.559 1 97.81 87 GLU B CA 1
ATOM 2589 C C . GLU B 1 87 ? 13.047 5.312 3.793 1 97.81 87 GLU B C 1
ATOM 2591 O O . GLU B 1 87 ? 13.766 6.062 3.133 1 97.81 87 GLU B O 1
ATOM 2596 N N . LYS B 1 88 ? 13.508 4.527 4.734 1 97.25 88 LYS B N 1
ATOM 2597 C CA . LYS B 1 88 ? 14.938 4.512 5.031 1 97.25 88 LYS B CA 1
ATOM 2598 C C . LYS B 1 88 ? 15.758 4.227 3.775 1 97.25 88 LYS B C 1
ATOM 2600 O O . LYS B 1 88 ? 16.562 5.062 3.352 1 97.25 88 LYS B O 1
ATOM 2605 N N . PRO B 1 89 ? 15.539 3.062 3.113 1 97.38 89 PRO B N 1
ATOM 2606 C CA . PRO B 1 89 ? 16.328 2.824 1.899 1 97.38 89 PRO B CA 1
ATOM 2607 C C . PRO B 1 89 ? 16.016 3.82 0.787 1 97.38 89 PRO B C 1
ATOM 2609 O O . PRO B 1 89 ? 16.891 4.156 -0.015 1 97.38 89 PRO B O 1
ATOM 2612 N N . ILE B 1 90 ? 14.82 4.348 0.71 1 98.25 90 ILE B N 1
ATOM 2613 C CA . ILE B 1 90 ? 14.422 5.266 -0.353 1 98.25 90 ILE B CA 1
ATOM 2614 C C . ILE B 1 90 ? 15.102 6.617 -0.146 1 98.25 90 ILE B C 1
ATOM 2616 O O . ILE B 1 90 ? 15.523 7.262 -1.11 1 98.25 90 ILE B O 1
ATOM 2620 N N . LEU B 1 91 ? 15.227 7.07 1.131 1 98.44 91 LEU B N 1
ATOM 2621 C CA . LEU B 1 91 ? 15.938 8.312 1.408 1 98.44 91 LEU B CA 1
ATOM 2622 C C . LEU B 1 91 ? 17.422 8.164 1.092 1 98.44 91 LEU B C 1
ATOM 2624 O O . LEU B 1 91 ? 18.062 9.117 0.658 1 98.44 91 LEU B O 1
ATOM 2628 N N . GLN B 1 92 ? 17.953 6.984 1.333 1 98.19 92 GLN B N 1
ATOM 2629 C CA . GLN B 1 92 ? 19.328 6.727 0.944 1 98.19 92 GLN B CA 1
ATOM 2630 C C . GLN B 1 92 ? 19.5 6.801 -0.571 1 98.19 92 GLN B C 1
ATOM 2632 O O . GLN B 1 92 ? 20.469 7.375 -1.066 1 98.19 92 GLN B O 1
ATOM 2637 N N . GLU B 1 93 ? 18.578 6.23 -1.272 1 98.19 93 GLU B N 1
ATOM 2638 C CA . GLU B 1 93 ? 18.609 6.324 -2.729 1 98.19 93 GLU B CA 1
ATOM 2639 C C . GLU B 1 93 ? 18.422 7.762 -3.195 1 98.19 93 GLU B C 1
ATOM 2641 O O . GLU B 1 93 ? 19.031 8.195 -4.168 1 98.19 93 GLU B O 1
ATOM 2646 N N . CYS B 1 94 ? 17.5 8.445 -2.525 1 98.56 94 CYS B N 1
ATOM 2647 C CA . CYS B 1 94 ? 17.312 9.867 -2.799 1 98.56 94 CYS B CA 1
ATOM 2648 C C . CYS B 1 94 ? 18.625 10.625 -2.67 1 98.56 94 CYS B C 1
ATOM 2650 O O . CYS B 1 94 ? 18.984 11.414 -3.549 1 98.56 94 CYS B O 1
ATOM 2652 N N . SER B 1 95 ? 19.359 10.375 -1.599 1 98.44 95 SER B N 1
ATOM 2653 C CA . SER B 1 95 ? 20.656 10.992 -1.363 1 98.44 95 SER B CA 1
ATOM 2654 C C . SER B 1 95 ? 21.625 10.695 -2.508 1 98.44 95 SER B C 1
ATOM 2656 O O . SER B 1 95 ? 22.312 11.594 -2.982 1 98.44 95 SER B O 1
ATOM 2658 N N . ALA B 1 96 ? 21.641 9.484 -2.961 1 97.94 96 ALA B N 1
ATOM 2659 C CA . ALA B 1 96 ? 22.562 9.039 -3.998 1 97.94 96 ALA B CA 1
ATOM 2660 C C . ALA B 1 96 ? 22.25 9.703 -5.336 1 97.94 96 ALA B C 1
ATOM 2662 O O . ALA B 1 96 ? 23.156 9.969 -6.133 1 97.94 96 ALA B O 1
ATOM 2663 N N . LYS B 1 97 ? 21.031 10.062 -5.578 1 98.19 97 LYS B N 1
ATOM 2664 C CA . LYS B 1 97 ? 20.578 10.523 -6.891 1 98.19 97 LYS B CA 1
ATOM 2665 C C . LYS B 1 97 ? 20.359 12.031 -6.902 1 98.19 97 LYS B C 1
ATOM 2667 O O . LYS B 1 97 ? 20.188 12.625 -7.969 1 98.19 97 LYS B O 1
ATOM 2672 N N . MET B 1 98 ? 20.391 12.609 -5.852 1 98.31 98 MET B N 1
ATOM 2673 C CA . MET B 1 98 ? 19.984 14.008 -5.684 1 98.31 98 MET B CA 1
ATOM 2674 C C . MET B 1 98 ? 20.875 14.93 -6.496 1 98.31 98 MET B C 1
ATOM 2676 O O . MET B 1 98 ? 22.109 14.891 -6.367 1 98.31 98 MET B O 1
ATOM 2680 N N . THR B 1 99 ? 20.266 15.742 -7.34 1 98.38 99 THR B N 1
ATOM 2681 C CA . THR B 1 99 ? 20.969 16.781 -8.078 1 98.38 99 THR B CA 1
ATOM 2682 C C . THR B 1 99 ? 20.922 18.109 -7.328 1 98.38 99 THR B C 1
ATOM 2684 O O . THR B 1 99 ? 20.203 18.234 -6.332 1 98.38 99 THR B O 1
ATOM 2687 N N . LYS B 1 100 ? 21.625 19.062 -7.867 1 98.19 100 LYS B N 1
ATOM 2688 C CA . LYS B 1 100 ? 21.578 20.406 -7.277 1 98.19 100 LYS B CA 1
ATOM 2689 C C . LYS B 1 100 ? 20.188 21 -7.391 1 98.19 100 LYS B C 1
ATOM 2691 O O . LYS B 1 100 ? 19.734 21.719 -6.492 1 98.19 100 LYS B O 1
ATOM 2696 N N . GLN B 1 101 ? 19.547 20.688 -8.461 1 98.56 101 GLN B N 1
ATOM 2697 C CA . GLN B 1 101 ? 18.188 21.156 -8.641 1 98.56 101 GLN B CA 1
ATOM 2698 C C . GLN B 1 101 ? 17.234 20.516 -7.641 1 98.56 101 GLN B C 1
ATOM 2700 O O . GLN B 1 101 ? 16.359 21.188 -7.09 1 98.56 101 GLN B O 1
ATOM 2705 N N . ASP B 1 102 ? 17.438 19.266 -7.43 1 98.69 102 ASP B N 1
ATOM 2706 C CA . ASP B 1 102 ? 16.625 18.562 -6.445 1 98.69 102 ASP B CA 1
ATOM 2707 C C . ASP B 1 102 ? 16.859 19.125 -5.043 1 98.69 102 ASP B C 1
ATOM 2709 O O . ASP B 1 102 ? 15.906 19.328 -4.289 1 98.69 102 ASP B O 1
ATOM 2713 N N . GLN B 1 103 ? 18.125 19.297 -4.758 1 98.69 103 GLN B N 1
ATOM 2714 C CA . GLN B 1 103 ? 18.484 19.875 -3.469 1 98.69 103 GLN B CA 1
ATOM 2715 C C . GLN B 1 103 ? 17.797 21.219 -3.252 1 98.69 103 GLN B C 1
ATOM 2717 O O . GLN B 1 103 ? 17.234 21.469 -2.178 1 98.69 103 GLN B O 1
ATOM 2722 N N . ALA B 1 104 ? 17.828 22.047 -4.215 1 98.69 104 ALA B N 1
ATOM 2723 C CA . ALA B 1 104 ? 17.203 23.359 -4.133 1 98.69 104 ALA B CA 1
ATOM 2724 C C . ALA B 1 104 ? 15.695 23.25 -3.898 1 98.69 104 ALA B C 1
ATOM 2726 O O . ALA B 1 104 ? 15.109 24.031 -3.148 1 98.69 104 ALA B O 1
ATOM 2727 N N . LYS B 1 105 ? 15.062 22.297 -4.562 1 98.75 105 LYS B N 1
ATOM 2728 C CA . LYS B 1 105 ? 13.633 22.047 -4.379 1 98.75 105 LYS B CA 1
ATOM 2729 C C . LYS B 1 105 ? 13.32 21.672 -2.934 1 98.75 105 LYS B C 1
ATOM 2731 O O . LYS B 1 105 ? 12.359 22.172 -2.348 1 98.75 105 LYS B O 1
ATOM 2736 N N . LEU B 1 106 ? 14.094 20.812 -2.367 1 98.88 106 LEU B N 1
ATOM 2737 C CA . LEU B 1 106 ? 13.883 20.359 -0.994 1 98.88 106 LEU B CA 1
ATOM 2738 C C . LEU B 1 106 ? 14.141 21.5 -0.007 1 98.88 106 LEU B C 1
ATOM 2740 O O . LEU B 1 106 ? 13.398 21.656 0.966 1 98.88 106 LEU B O 1
ATOM 2744 N N . GLU B 1 107 ? 15.18 22.266 -0.274 1 98.75 107 GLU B N 1
ATOM 2745 C CA . GLU B 1 107 ? 15.477 23.422 0.571 1 98.75 107 GLU B CA 1
ATOM 2746 C C . GLU B 1 107 ? 14.336 24.438 0.54 1 98.75 107 GLU B C 1
ATOM 2748 O O . GLU B 1 107 ? 13.992 25.016 1.567 1 98.75 107 GLU B O 1
ATOM 2753 N N . LYS B 1 108 ? 13.789 24.625 -0.6 1 98.81 108 LYS B N 1
ATOM 2754 C CA . LYS B 1 108 ? 12.664 25.547 -0.74 1 98.81 108 LYS B CA 1
ATOM 2755 C C . LYS B 1 108 ? 11.461 25.078 0.064 1 98.81 108 LYS B C 1
ATOM 2757 O O . LYS B 1 108 ? 10.789 25.875 0.713 1 98.81 108 LYS B O 1
ATOM 2762 N N . ILE B 1 109 ? 11.18 23.797 0.033 1 98.81 109 ILE B N 1
ATOM 2763 C CA . ILE B 1 109 ? 10.094 23.219 0.818 1 98.81 109 ILE B CA 1
ATOM 2764 C C . ILE B 1 109 ? 10.32 23.5 2.303 1 98.81 109 ILE B C 1
ATOM 2766 O O . ILE B 1 109 ? 9.406 23.906 3.012 1 98.81 109 ILE B O 1
ATOM 2770 N N . LEU B 1 110 ? 11.555 23.328 2.779 1 98.69 110 LEU B N 1
ATOM 2771 C CA . LEU B 1 110 ? 11.859 23.516 4.195 1 98.69 110 LEU B CA 1
ATOM 2772 C C . LEU B 1 110 ? 11.781 24.984 4.574 1 98.69 110 LEU B C 1
ATOM 2774 O O . LEU B 1 110 ? 11.391 25.328 5.695 1 98.69 110 LEU B O 1
ATOM 2778 N N . GLU B 1 111 ? 12.164 25.875 3.613 1 98.62 111 GLU B N 1
ATOM 2779 C CA . GLU B 1 111 ? 12.008 27.297 3.84 1 98.62 111 GLU B CA 1
ATOM 2780 C C . GLU B 1 111 ? 10.531 27.672 3.998 1 98.62 111 GLU B C 1
ATOM 2782 O O . GLU B 1 111 ? 10.172 28.438 4.898 1 98.62 111 GLU B O 1
ATOM 2787 N N . GLN B 1 112 ? 9.719 27.156 3.145 1 98.75 112 GLN B N 1
ATOM 2788 C CA . GLN B 1 112 ? 8.281 27.391 3.232 1 98.75 112 GLN B CA 1
ATOM 2789 C C . GLN B 1 112 ? 7.699 26.781 4.508 1 98.75 112 GLN B C 1
ATOM 2791 O O . GLN B 1 112 ? 6.762 27.344 5.09 1 98.75 112 GLN B O 1
ATOM 2796 N N . THR B 1 113 ? 8.273 25.656 4.914 1 98.5 113 THR B N 1
ATOM 2797 C CA . THR B 1 113 ? 7.836 25.031 6.16 1 98.5 113 THR B CA 1
ATOM 2798 C C . THR B 1 113 ? 8.133 25.938 7.352 1 98.5 113 THR B C 1
ATOM 2800 O O . THR B 1 113 ? 7.309 26.078 8.258 1 98.5 113 THR B O 1
ATOM 2803 N N . ASP B 1 114 ? 9.312 26.516 7.328 1 97.88 114 ASP B N 1
ATOM 2804 C CA . ASP B 1 114 ? 9.68 27.469 8.375 1 97.88 114 ASP B CA 1
ATOM 2805 C C . ASP B 1 114 ? 8.695 28.641 8.43 1 97.88 114 ASP B C 1
ATOM 2807 O O . ASP B 1 114 ? 8.273 29.047 9.508 1 97.88 114 ASP B O 1
ATOM 2811 N N . GLN B 1 115 ? 8.289 29.141 7.273 1 98.12 115 GLN B N 1
ATOM 2812 C CA . GLN B 1 115 ? 7.316 30.219 7.191 1 98.12 115 GLN B CA 1
ATOM 2813 C C . GLN B 1 115 ? 5.961 29.781 7.746 1 98.12 115 GLN B C 1
ATOM 2815 O O . GLN B 1 115 ? 5.27 30.562 8.398 1 98.12 115 GLN B O 1
ATOM 2820 N N . ALA B 1 116 ? 5.582 28.516 7.496 1 97.81 116 ALA B N 1
ATOM 2821 C CA . ALA B 1 116 ? 4.328 27.984 8.016 1 97.81 116 ALA B CA 1
ATOM 2822 C C . ALA B 1 116 ? 4.363 27.875 9.539 1 97.81 116 ALA B C 1
ATOM 2824 O O . ALA B 1 116 ? 3.357 28.125 10.211 1 97.81 116 ALA B O 1
ATOM 2825 N N . VAL B 1 117 ? 5.52 27.5 10.055 1 96.12 117 VAL B N 1
ATOM 2826 C CA . VAL B 1 117 ? 5.688 27.422 11.508 1 96.12 117 VAL B CA 1
ATOM 2827 C C . VAL B 1 117 ? 5.508 28.812 12.117 1 96.12 117 VAL B C 1
ATOM 2829 O O . VAL B 1 117 ? 4.75 28.969 13.078 1 96.12 117 VAL B O 1
ATOM 2832 N N . ILE B 1 118 ? 6.156 29.812 11.555 1 95.56 118 ILE B N 1
ATOM 2833 C CA . ILE B 1 118 ? 6.105 31.188 12.039 1 95.56 118 ILE B CA 1
ATOM 2834 C C . ILE B 1 118 ? 4.668 31.703 11.984 1 95.56 118 ILE B C 1
ATOM 2836 O O . ILE B 1 118 ? 4.188 32.312 12.93 1 95.56 118 ILE B O 1
ATOM 2840 N N . ALA B 1 119 ? 3.945 31.359 10.922 1 96.25 119 ALA B N 1
ATOM 2841 C CA . ALA B 1 119 ? 2.586 31.844 10.695 1 96.25 119 ALA B CA 1
ATOM 2842 C C . ALA B 1 119 ? 1.571 31 11.461 1 96.25 119 ALA B C 1
ATOM 2844 O O . ALA B 1 119 ? 0.379 31.312 11.484 1 96.25 119 ALA B O 1
ATOM 2845 N N . GLN B 1 120 ? 2.041 29.953 12.062 1 94.44 120 GLN B N 1
ATOM 2846 C CA . GLN B 1 120 ? 1.179 29 12.758 1 94.44 120 GLN B CA 1
ATOM 2847 C C . GLN B 1 120 ? 0.074 28.484 11.836 1 94.44 120 GLN B C 1
ATOM 2849 O O . GLN B 1 120 ? -1.092 28.422 12.234 1 94.44 120 GLN B O 1
ATOM 2854 N N . ASN B 1 121 ? 0.43 28.281 10.609 1 96.69 121 ASN B N 1
ATOM 2855 C CA . ASN B 1 121 ? -0.462 27.719 9.602 1 96.69 121 ASN B CA 1
ATOM 2856 C C . ASN B 1 121 ? -0.36 26.203 9.555 1 96.69 121 ASN B C 1
ATOM 2858 O O . ASN B 1 121 ? 0.438 25.656 8.789 1 96.69 121 ASN B O 1
ATOM 2862 N N . LYS B 1 122 ? -1.229 25.562 10.273 1 95.94 122 LYS B N 1
ATOM 2863 C CA . LYS B 1 122 ? -1.177 24.109 10.469 1 95.94 122 LYS B CA 1
ATOM 2864 C C . LYS B 1 122 ? -1.345 23.375 9.148 1 95.94 122 LYS B C 1
ATOM 2866 O O . LYS B 1 122 ? -0.631 22.406 8.875 1 95.94 122 LYS B O 1
ATOM 2871 N N . LYS B 1 123 ? -2.275 23.812 8.344 1 96.88 123 LYS B N 1
ATOM 2872 C CA . LYS B 1 123 ? -2.551 23.156 7.07 1 96.88 123 LYS B CA 1
ATOM 2873 C C . LYS B 1 123 ? -1.346 23.234 6.137 1 96.88 123 LYS B C 1
ATOM 2875 O O . LYS B 1 123 ? -0.949 22.234 5.535 1 96.88 123 LYS B O 1
ATOM 2880 N N . ALA B 1 124 ? -0.781 24.406 6.07 1 97.62 124 ALA B N 1
ATOM 2881 C CA . ALA B 1 124 ? 0.407 24.578 5.234 1 97.62 124 ALA B CA 1
ATOM 2882 C C . ALA B 1 124 ? 1.552 23.703 5.73 1 97.62 124 ALA B C 1
ATOM 2884 O O . ALA B 1 124 ? 2.248 23.062 4.934 1 97.62 124 ALA B O 1
ATOM 2885 N N . PHE B 1 125 ? 1.781 23.672 7.07 1 97.88 125 PHE B N 1
ATOM 2886 C CA . PHE B 1 125 ? 2.838 22.859 7.645 1 97.88 125 PHE B CA 1
ATOM 2887 C C . PHE B 1 125 ? 2.635 21.391 7.289 1 97.88 125 PHE B C 1
ATOM 2889 O O . PHE B 1 125 ? 3.566 20.719 6.84 1 97.88 125 PHE B O 1
ATOM 2896 N N . PHE B 1 126 ? 1.421 20.922 7.453 1 98 126 PHE B N 1
ATOM 2897 C CA . PHE B 1 126 ? 1.091 19.531 7.184 1 98 126 PHE B CA 1
ATOM 2898 C C . PHE B 1 126 ? 1.375 19.172 5.727 1 98 126 PHE B C 1
ATOM 2900 O O . PHE B 1 126 ? 1.991 18.141 5.441 1 98 126 PHE B O 1
ATOM 2907 N N . ASP B 1 127 ? 0.92 20.031 4.797 1 97.88 127 ASP B N 1
ATOM 2908 C CA . ASP B 1 127 ? 1.098 19.797 3.367 1 97.88 127 ASP B CA 1
ATOM 2909 C C . ASP B 1 127 ? 2.576 19.812 2.986 1 97.88 127 ASP B C 1
ATOM 2911 O O . ASP B 1 127 ? 3.033 18.984 2.201 1 97.88 127 ASP B O 1
ATOM 2915 N N . LEU B 1 128 ? 3.307 20.734 3.564 1 98.31 128 LEU B N 1
ATOM 2916 C CA . LEU B 1 128 ? 4.727 20.875 3.258 1 98.31 128 LEU B CA 1
ATOM 2917 C C . LEU B 1 128 ? 5.523 19.703 3.828 1 98.31 128 LEU B C 1
ATOM 2919 O O . LEU B 1 128 ? 6.473 19.234 3.201 1 98.31 128 LEU B O 1
ATOM 2923 N N . ASP B 1 129 ? 5.16 19.266 5.027 1 97.69 129 ASP B N 1
ATOM 2924 C CA . ASP B 1 129 ? 5.758 18.062 5.586 1 97.69 129 ASP B CA 1
ATOM 2925 C C . ASP B 1 129 ? 5.566 16.859 4.652 1 97.69 129 ASP B C 1
ATOM 2927 O O . ASP B 1 129 ? 6.512 16.125 4.383 1 97.69 129 ASP B O 1
ATOM 2931 N N . THR B 1 130 ? 4.41 16.719 4.168 1 97.62 130 THR B N 1
ATOM 2932 C CA . THR B 1 130 ? 4.074 15.664 3.217 1 97.62 130 THR B CA 1
ATOM 2933 C C . THR B 1 130 ? 4.867 15.836 1.924 1 97.62 130 THR B C 1
ATOM 2935 O O . THR B 1 130 ? 5.418 14.867 1.392 1 97.62 130 THR B O 1
ATOM 2938 N N . ASP B 1 131 ? 4.965 17.031 1.459 1 98.5 131 ASP B N 1
ATOM 2939 C CA . ASP B 1 131 ? 5.664 17.344 0.214 1 98.5 131 ASP B CA 1
ATOM 2940 C C . ASP B 1 131 ? 7.152 17.016 0.327 1 98.5 131 ASP B C 1
ATOM 2942 O O . ASP B 1 131 ? 7.777 16.594 -0.65 1 98.5 131 ASP B O 1
ATOM 2946 N N . PHE B 1 132 ? 7.73 17.25 1.502 1 98.81 132 PHE B N 1
ATOM 2947 C CA . PHE B 1 132 ? 9.141 16.953 1.704 1 98.81 132 PHE B CA 1
ATOM 2948 C C . PHE B 1 132 ? 9.414 15.469 1.453 1 98.81 132 PHE B C 1
ATOM 2950 O O . PHE B 1 132 ? 10.281 15.117 0.653 1 98.81 132 PHE B O 1
ATOM 2957 N N . HIS B 1 133 ? 8.648 14.609 2.029 1 98.44 133 HIS B N 1
ATOM 2958 C CA . HIS B 1 133 ? 8.828 13.172 1.88 1 98.44 133 HIS B CA 1
ATOM 2959 C C . HIS B 1 133 ? 8.492 12.719 0.462 1 98.44 133 HIS B C 1
ATOM 2961 O O . HIS B 1 133 ? 9.242 11.945 -0.139 1 98.44 133 HIS B O 1
ATOM 2967 N N . ARG B 1 134 ? 7.398 13.258 -0.069 1 98.56 134 ARG B N 1
ATOM 2968 C CA . ARG B 1 134 ? 6.996 12.914 -1.429 1 98.56 134 ARG B CA 1
ATOM 2969 C C . ARG B 1 134 ? 8.102 13.234 -2.426 1 98.56 134 ARG B C 1
ATOM 2971 O O . ARG B 1 134 ? 8.398 12.438 -3.314 1 98.56 134 ARG B O 1
ATOM 2978 N N . THR B 1 135 ? 8.664 14.398 -2.275 1 98.81 135 THR B N 1
ATOM 2979 C CA . THR B 1 135 ? 9.719 14.844 -3.176 1 98.81 135 THR B CA 1
ATOM 2980 C C . THR B 1 135 ? 10.93 13.922 -3.078 1 98.81 135 THR B C 1
ATOM 2982 O O . THR B 1 135 ? 11.555 13.602 -4.09 1 98.81 135 THR B O 1
ATOM 2985 N N . CYS B 1 136 ? 11.25 13.484 -1.882 1 98.81 136 CYS B N 1
ATOM 2986 C CA . CYS B 1 136 ? 12.336 12.531 -1.721 1 98.81 136 CYS B CA 1
ATOM 2987 C C . CYS B 1 136 ? 12.047 11.234 -2.479 1 98.81 136 CYS B C 1
ATOM 2989 O O . CYS B 1 136 ? 12.93 10.695 -3.146 1 98.81 136 CYS B O 1
ATOM 2991 N N . TYR B 1 137 ? 10.844 10.773 -2.379 1 98.75 137 TYR B N 1
ATOM 2992 C CA . TYR B 1 137 ? 10.453 9.578 -3.123 1 98.75 137 TYR B CA 1
ATOM 2993 C C . TYR B 1 137 ? 10.578 9.805 -4.625 1 98.75 137 TYR B C 1
ATOM 2995 O O . TYR B 1 137 ? 11.016 8.922 -5.359 1 98.75 137 TYR B O 1
ATOM 3003 N N . GLU B 1 138 ? 10.18 10.984 -5.086 1 98.62 138 GLU B N 1
ATOM 3004 C CA . GLU B 1 138 ? 10.258 11.328 -6.504 1 98.62 138 GLU B CA 1
ATOM 3005 C C . GLU B 1 138 ? 11.695 11.312 -6.996 1 98.62 138 GLU B C 1
ATOM 3007 O O . GLU B 1 138 ? 11.992 10.75 -8.047 1 98.62 138 GLU B O 1
ATOM 3012 N N . ILE B 1 139 ? 12.555 11.906 -6.254 1 98.69 139 ILE B N 1
ATOM 3013 C CA . ILE B 1 139 ? 13.969 11.969 -6.605 1 98.69 139 ILE B CA 1
ATOM 3014 C C . ILE B 1 139 ? 14.547 10.555 -6.672 1 98.69 139 ILE B C 1
ATOM 3016 O O . ILE B 1 139 ? 15.344 10.25 -7.562 1 98.69 139 ILE B O 1
ATOM 3020 N N . ALA B 1 140 ? 14.07 9.727 -5.809 1 98.5 140 ALA B N 1
ATOM 3021 C CA . ALA B 1 140 ? 14.547 8.344 -5.758 1 98.5 140 ALA B CA 1
ATOM 3022 C C . ALA B 1 140 ? 13.914 7.504 -6.863 1 98.5 140 ALA B C 1
ATOM 3024 O O . ALA B 1 140 ? 14.25 6.328 -7.031 1 98.5 140 ALA B O 1
ATOM 3025 N N . GLY B 1 141 ? 12.984 8.039 -7.648 1 97.62 141 GLY B N 1
ATOM 3026 C CA . GLY B 1 141 ? 12.289 7.285 -8.68 1 97.62 141 GLY B CA 1
ATOM 3027 C C . GLY B 1 141 ? 11.242 6.336 -8.125 1 97.62 141 GLY B C 1
ATOM 3028 O O . GLY B 1 141 ? 10.984 5.281 -8.703 1 97.62 141 GLY B O 1
ATOM 3029 N N . LYS B 1 142 ? 10.711 6.695 -6.969 1 98.19 142 LYS B N 1
ATOM 3030 C CA . LYS B 1 142 ? 9.773 5.824 -6.273 1 98.19 142 LYS B CA 1
ATOM 3031 C C . LYS B 1 142 ? 8.469 6.555 -5.973 1 98.19 142 LYS B C 1
ATOM 3033 O O . LYS B 1 142 ? 7.836 6.312 -4.941 1 98.19 142 LYS B O 1
ATOM 3038 N N . ARG B 1 143 ? 8.078 7.535 -6.789 1 97.81 143 ARG B N 1
ATOM 3039 C CA . ARG B 1 143 ? 6.859 8.312 -6.594 1 97.81 143 ARG B CA 1
ATOM 3040 C C . ARG B 1 143 ? 5.637 7.41 -6.496 1 97.81 143 ARG B C 1
ATOM 3042 O O . ARG B 1 143 ? 4.73 7.66 -5.699 1 97.81 143 ARG B O 1
ATOM 3049 N N . GLU B 1 144 ? 5.586 6.383 -7.277 1 96.88 144 GLU B N 1
ATOM 3050 C CA . GLU B 1 144 ? 4.461 5.453 -7.258 1 96.88 144 GLU B CA 1
ATOM 3051 C C . GLU B 1 144 ? 4.336 4.766 -5.898 1 96.88 144 GLU B C 1
ATOM 3053 O O . GLU B 1 144 ? 3.227 4.57 -5.398 1 96.88 144 GLU B O 1
ATOM 3058 N N . ILE B 1 145 ? 5.43 4.41 -5.281 1 98.31 145 ILE B N 1
ATOM 3059 C CA . ILE B 1 145 ? 5.414 3.803 -3.957 1 98.31 145 ILE B CA 1
ATOM 3060 C C . ILE B 1 145 ? 4.855 4.797 -2.939 1 98.31 145 ILE B C 1
ATOM 3062 O O . ILE B 1 145 ? 4.102 4.418 -2.041 1 98.31 145 ILE B O 1
ATOM 3066 N N . TRP B 1 146 ? 5.211 6.07 -3.076 1 98.12 146 TRP B N 1
ATOM 3067 C CA . TRP B 1 146 ? 4.637 7.102 -2.215 1 98.12 146 TRP B CA 1
ATOM 3068 C C . TRP B 1 146 ? 3.117 7.121 -2.33 1 98.12 146 TRP B C 1
ATOM 3070 O O . TRP B 1 146 ? 2.412 7.203 -1.32 1 98.12 146 TRP B O 1
ATOM 3080 N N . ASP B 1 147 ? 2.662 7.047 -3.537 1 95.81 147 ASP B N 1
ATOM 3081 C CA . ASP B 1 147 ? 1.221 7.086 -3.762 1 95.81 147 ASP B CA 1
ATOM 3082 C C . ASP B 1 147 ? 0.528 5.906 -3.084 1 95.81 147 ASP B C 1
ATOM 3084 O O . ASP B 1 147 ? -0.539 6.062 -2.486 1 95.81 147 ASP B O 1
ATOM 3088 N N . TRP B 1 148 ? 1.154 4.73 -3.168 1 95.94 148 TRP B N 1
ATOM 3089 C CA . TRP B 1 148 ? 0.614 3.561 -2.48 1 95.94 148 TRP B CA 1
ATOM 3090 C C . TRP B 1 148 ? 0.587 3.779 -0.972 1 95.94 148 TRP B C 1
ATOM 3092 O O . TRP B 1 148 ? -0.432 3.535 -0.321 1 95.94 148 TRP B O 1
ATOM 3102 N N . LEU B 1 149 ? 1.676 4.246 -0.46 1 97.06 149 LEU B N 1
ATOM 3103 C CA . LEU B 1 149 ? 1.821 4.441 0.978 1 97.06 149 LEU B CA 1
ATOM 3104 C C . LEU B 1 149 ?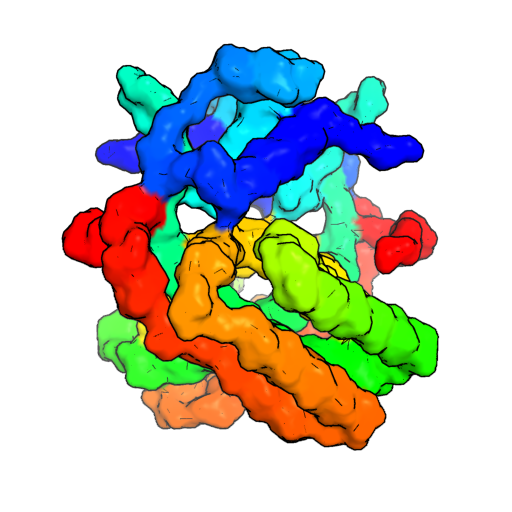 0.805 5.457 1.493 1 97.06 149 LEU B C 1
ATOM 3106 O O . LEU B 1 149 ? 0.237 5.281 2.572 1 97.06 149 LEU B O 1
ATOM 3110 N N . GLU B 1 150 ? 0.616 6.496 0.715 1 95.12 150 GLU B N 1
ATOM 3111 C CA . GLU B 1 150 ? -0.322 7.543 1.107 1 95.12 150 GLU B CA 1
ATOM 3112 C C . GLU B 1 150 ? -1.74 6.996 1.231 1 95.12 150 GLU B C 1
ATOM 3114 O O . GLU B 1 150 ? -2.494 7.402 2.119 1 95.12 150 GLU B O 1
ATOM 3119 N N . SER B 1 151 ? -2.08 6.105 0.385 1 92.81 151 SER B N 1
ATOM 3120 C CA . SER B 1 151 ? -3.412 5.512 0.429 1 92.81 151 SER B CA 1
ATOM 3121 C C . SER B 1 151 ? -3.576 4.613 1.652 1 92.81 151 SER B C 1
ATOM 3123 O O . SER B 1 151 ? -4.688 4.441 2.156 1 92.81 151 SER B O 1
ATOM 3125 N N . TYR B 1 152 ? -2.496 4.094 2.115 1 95.19 152 TYR B N 1
ATOM 3126 C CA . TYR B 1 152 ? -2.492 3.201 3.268 1 95.19 152 TYR B CA 1
ATOM 3127 C C . TYR B 1 152 ? -2.365 3.988 4.566 1 95.19 152 TYR B C 1
ATOM 3129 O O . TYR B 1 152 ? -2.807 3.531 5.625 1 95.19 152 TYR B O 1
ATOM 3137 N N . SER B 1 153 ? -1.859 5.188 4.551 1 96.88 153 SER B N 1
ATOM 3138 C CA . SER B 1 153 ? -1.441 5.934 5.734 1 96.88 153 SER B CA 1
ATOM 3139 C C . SER B 1 153 ? -2.574 6.805 6.266 1 96.88 153 SER B C 1
ATOM 3141 O O . SER B 1 153 ? -2.33 7.789 6.969 1 96.88 153 SER B O 1
ATOM 3143 N N . THR B 1 154 ? -3.789 6.473 5.996 1 96.62 154 THR B N 1
ATOM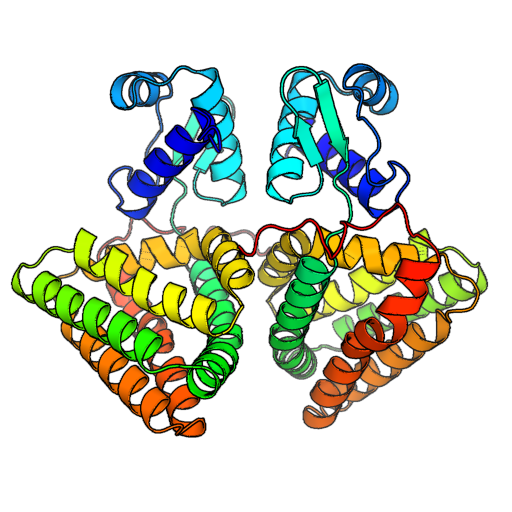 3144 C CA . THR B 1 154 ? -4.906 7.355 6.309 1 96.62 154 THR B CA 1
ATOM 3145 C C . THR B 1 154 ? -5.051 7.535 7.816 1 96.62 154 THR B C 1
ATOM 3147 O O . THR B 1 154 ? -5.207 8.656 8.297 1 96.62 154 THR B O 1
ATOM 3150 N N . HIS B 1 155 ? -4.973 6.441 8.594 1 97 155 HIS B N 1
ATOM 3151 C CA . HIS B 1 155 ? -5.039 6.543 10.047 1 97 155 HIS B CA 1
ATOM 3152 C C . HIS B 1 155 ? -3.824 7.277 10.602 1 97 155 HIS B C 1
ATOM 3154 O O . HIS B 1 155 ? -3.957 8.102 11.516 1 97 155 HIS B O 1
ATOM 3160 N N . LEU B 1 156 ? -2.715 6.988 10.008 1 97.44 156 LEU B N 1
ATOM 3161 C CA . LEU B 1 156 ? -1.488 7.656 10.43 1 97.44 156 LEU B CA 1
ATOM 3162 C C . LEU B 1 156 ? -1.562 9.156 10.156 1 97.44 156 LEU B C 1
ATOM 3164 O O . LEU B 1 156 ? -1.191 9.961 11.008 1 97.44 156 LEU B O 1
ATOM 3168 N N . ASN B 1 157 ? -2.053 9.523 8.984 1 97.88 157 ASN B N 1
ATOM 3169 C CA . ASN B 1 157 ? -2.127 10.938 8.602 1 97.88 157 ASN B CA 1
ATOM 3170 C C . ASN B 1 157 ? -3.113 11.695 9.484 1 97.88 157 ASN B C 1
ATOM 3172 O O . ASN B 1 157 ? -2.875 12.859 9.828 1 97.88 157 ASN B O 1
ATOM 3176 N N . ARG B 1 158 ? -4.191 11.062 9.789 1 97.62 158 ARG B N 1
ATOM 3177 C CA . ARG B 1 158 ? -5.141 11.695 10.703 1 97.62 158 ARG B CA 1
ATOM 3178 C C . ARG B 1 158 ? -4.527 11.875 12.086 1 97.62 158 ARG B C 1
ATOM 3180 O O . ARG B 1 158 ? -4.738 12.906 12.734 1 97.62 158 ARG B O 1
ATOM 3187 N N . PHE B 1 159 ? -3.797 10.914 12.539 1 96.81 159 PHE B N 1
ATOM 3188 C CA . PHE B 1 159 ? -3.064 11.031 13.789 1 96.81 159 PHE B CA 1
ATOM 3189 C C . PHE B 1 159 ? -2.076 12.188 13.734 1 96.81 159 PHE B C 1
ATOM 3191 O O . PHE B 1 159 ? -2.029 13.016 14.641 1 96.81 159 PHE B O 1
ATOM 3198 N N . ARG B 1 160 ? -1.304 12.242 12.695 1 96.25 160 ARG B N 1
ATOM 3199 C CA . ARG B 1 160 ? -0.316 13.297 12.516 1 96.25 160 ARG B CA 1
ATOM 3200 C C . ARG B 1 160 ? -0.977 14.672 12.531 1 96.25 160 ARG B C 1
ATOM 3202 O O . ARG B 1 160 ? -0.425 15.625 13.094 1 96.25 160 ARG B O 1
ATOM 3209 N N . TRP B 1 161 ? -2.115 14.781 11.906 1 97 161 TRP B N 1
ATOM 3210 C CA . TRP B 1 161 ? -2.846 16.047 11.906 1 97 161 TRP B CA 1
ATOM 3211 C C . TRP B 1 161 ? -3.242 16.453 13.32 1 97 161 TRP B C 1
ATOM 3213 O O . TRP B 1 161 ? -3.004 17.578 13.742 1 97 161 TRP B O 1
ATOM 3223 N N . LEU B 1 162 ? -3.857 15.492 14.016 1 96.5 162 LEU B N 1
ATOM 3224 C CA . LEU B 1 162 ? -4.297 15.789 15.375 1 96.5 162 LEU B CA 1
ATOM 3225 C C . LEU B 1 162 ? -3.123 16.219 16.234 1 96.5 162 LEU B C 1
ATOM 3227 O O . LEU B 1 162 ? -3.26 17.125 17.062 1 96.5 162 LEU B O 1
ATOM 3231 N N . ARG B 1 163 ? -2.018 15.57 16.031 1 95 163 ARG B N 1
ATOM 3232 C CA . ARG B 1 163 ? -0.809 15.945 16.75 1 95 163 ARG B CA 1
ATOM 3233 C C . ARG B 1 163 ? -0.483 17.422 16.562 1 95 163 ARG B C 1
ATOM 3235 O O . ARG B 1 163 ? -0.072 18.094 17.5 1 95 163 ARG B O 1
ATOM 3242 N N . LEU B 1 164 ? -0.691 17.953 15.383 1 94.25 164 LEU B N 1
ATOM 3243 C CA . LEU B 1 164 ? -0.362 19.344 15.047 1 94.25 164 LEU B CA 1
ATOM 3244 C C . LEU B 1 164 ? -1.304 20.312 15.758 1 94.25 164 LEU B C 1
ATOM 3246 O O . LEU B 1 164 ? -0.979 21.484 15.914 1 94.25 164 LEU B O 1
ATOM 3250 N N . THR B 1 165 ? -2.424 19.844 16.141 1 94.38 165 THR B N 1
ATOM 3251 C CA . THR B 1 165 ? -3.42 20.719 16.75 1 94.38 165 THR B CA 1
ATOM 3252 C C . THR B 1 165 ? -3.178 20.875 18.25 1 94.38 165 THR B C 1
ATOM 3254 O O . THR B 1 165 ? -3.814 21.688 18.906 1 94.38 165 THR B O 1
ATOM 3257 N N . ILE B 1 166 ? -2.277 20.094 18.734 1 93.56 166 ILE B N 1
ATOM 3258 C CA . ILE B 1 166 ? -1.964 20.125 20.156 1 93.56 166 ILE B CA 1
ATOM 3259 C C . ILE B 1 166 ? -0.817 21.109 20.406 1 93.56 166 ILE B C 1
ATOM 3261 O O . ILE B 1 166 ? 0.318 20.859 20 1 93.56 166 ILE B O 1
ATOM 3265 N N . SER B 1 167 ? -1.038 22.141 21.109 1 88 167 SER B N 1
ATOM 3266 C CA . SER B 1 167 ? -0.123 23.266 21.281 1 88 167 SER B CA 1
ATOM 3267 C C . SER B 1 167 ? 1.148 22.828 22 1 88 167 SER B C 1
ATOM 3269 O O . SER B 1 167 ? 2.223 23.391 21.766 1 88 167 SER B O 1
ATOM 3271 N N . GLU B 1 168 ? 1.079 21.859 22.859 1 85.69 168 GLU B N 1
ATOM 3272 C CA . GLU B 1 168 ? 2.207 21.406 23.672 1 85.69 168 GLU B CA 1
ATOM 3273 C C . GLU B 1 168 ? 3.221 20.641 22.812 1 85.69 168 GLU B C 1
ATOM 3275 O O . GLU B 1 168 ? 4.355 20.422 23.25 1 85.69 168 GLU B O 1
ATOM 3280 N N . LEU B 1 169 ? 2.779 20.312 21.656 1 83.69 169 LEU B N 1
ATOM 3281 C CA . LEU B 1 169 ? 3.666 19.547 20.781 1 83.69 169 LEU B CA 1
ATOM 3282 C C . LEU B 1 169 ? 4.277 20.422 19.703 1 83.69 169 LEU B C 1
ATOM 3284 O O . LEU B 1 169 ? 3.555 21 18.891 1 83.69 169 LEU B O 1
ATOM 3288 N N . ASP B 1 170 ? 5.547 20.375 19.656 1 86.06 170 ASP B N 1
ATOM 3289 C CA . ASP B 1 170 ? 6.332 21.344 18.891 1 86.06 170 ASP B CA 1
ATOM 3290 C C . ASP B 1 170 ? 6.438 20.922 17.438 1 86.06 170 ASP B C 1
ATOM 3292 O O . ASP B 1 170 ? 6.957 19.844 17.125 1 86.06 170 ASP B O 1
ATOM 3296 N N . TRP B 1 171 ? 6.023 21.875 16.531 1 90.12 171 TRP B N 1
ATOM 3297 C CA . TRP B 1 171 ? 6.207 21.672 15.102 1 90.12 171 TRP B CA 1
ATOM 3298 C C . TRP B 1 171 ? 7.676 21.812 14.719 1 90.12 171 TRP B C 1
ATOM 3300 O O . TRP B 1 171 ? 8.156 21.109 13.82 1 90.12 171 TRP B O 1
ATOM 3310 N N . GLY B 1 172 ? 8.336 22.734 15.398 1 90.56 172 GLY B N 1
ATOM 3311 C CA . GLY B 1 172 ? 9.727 23.062 15.102 1 90.56 172 GLY B CA 1
ATOM 3312 C C . GLY B 1 172 ? 10.648 21.875 15.172 1 90.56 172 GLY B C 1
ATOM 3313 O O . GLY B 1 172 ? 11.609 21.781 14.406 1 90.56 172 GLY B O 1
ATOM 3314 N N . ARG B 1 173 ? 10.297 20.984 16.062 1 91.12 173 ARG B N 1
ATOM 3315 C CA . ARG B 1 173 ? 11.094 19.766 16.188 1 91.12 173 ARG B CA 1
ATOM 3316 C C . ARG B 1 173 ? 11.07 18.969 14.883 1 91.12 173 ARG B C 1
ATOM 3318 O O . ARG B 1 173 ? 12.102 18.438 14.453 1 91.12 173 ARG B O 1
ATOM 3325 N N . VAL B 1 174 ? 9.961 18.844 14.312 1 94.06 174 VAL B N 1
ATOM 3326 C CA . VAL B 1 174 ? 9.805 18.109 13.055 1 94.06 174 VAL B CA 1
ATOM 3327 C C . VAL B 1 174 ? 10.617 18.7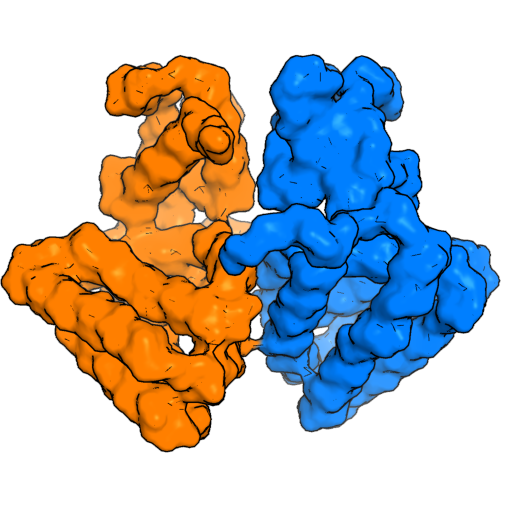97 11.961 1 94.06 174 VAL B C 1
ATOM 3329 O O . VAL B 1 174 ? 11.328 18.125 11.195 1 94.06 174 VAL B O 1
ATOM 3332 N N . LEU B 1 175 ? 10.5 20.156 11.883 1 96.12 175 LEU B N 1
ATOM 3333 C CA . LEU B 1 175 ? 11.266 20.906 10.898 1 96.12 175 LEU B CA 1
ATOM 3334 C C . LEU B 1 175 ? 12.766 20.703 11.094 1 96.12 175 LEU B C 1
ATOM 3336 O O . LEU B 1 175 ? 13.492 20.484 10.125 1 96.12 175 LEU B O 1
ATOM 3340 N N . ASP B 1 176 ? 13.227 20.719 12.312 1 96.12 176 ASP B N 1
ATOM 3341 C CA . ASP B 1 176 ? 14.641 20.516 12.625 1 96.12 176 ASP B CA 1
ATOM 3342 C C . ASP B 1 176 ? 15.109 19.141 12.164 1 96.12 176 ASP B C 1
ATOM 3344 O O . ASP B 1 176 ? 16.203 19 11.617 1 96.12 176 ASP B O 1
ATOM 3348 N N . GLU B 1 177 ? 14.281 18.141 12.406 1 95.94 177 GLU B N 1
ATOM 3349 C CA . GLU B 1 177 ? 14.609 16.781 11.984 1 95.94 177 GLU B CA 1
ATOM 3350 C C . GLU B 1 177 ? 14.734 16.688 10.469 1 95.94 177 GLU B C 1
ATOM 3352 O O . GLU B 1 177 ? 15.656 16.047 9.961 1 95.94 177 GLU B O 1
ATOM 3357 N N . HIS B 1 178 ? 13.828 17.312 9.711 1 97.69 178 HIS B N 1
ATOM 3358 C CA . HIS B 1 178 ? 13.891 17.297 8.258 1 97.69 178 HIS B CA 1
ATOM 3359 C C . HIS B 1 178 ? 15.125 18.016 7.746 1 97.69 178 HIS B C 1
ATOM 3361 O O . HIS B 1 178 ? 15.766 17.562 6.789 1 97.69 178 HIS B O 1
ATOM 3367 N N . GLN B 1 179 ? 15.453 19.172 8.391 1 98 179 GLN B N 1
ATOM 3368 C CA . GLN B 1 179 ? 16.641 19.922 7.992 1 98 179 GLN B CA 1
ATOM 3369 C C . GLN B 1 179 ? 17.906 19.094 8.195 1 98 179 GLN B C 1
ATOM 3371 O O . GLN B 1 179 ? 18.781 19.062 7.324 1 98 179 GLN B O 1
ATOM 3376 N N . THR B 1 180 ? 17.984 18.438 9.352 1 98.19 180 THR B N 1
ATOM 3377 C CA . THR B 1 180 ? 19.141 17.594 9.648 1 98.19 180 THR B CA 1
ATOM 3378 C C . THR B 1 180 ? 19.203 16.406 8.695 1 98.19 180 THR B C 1
ATOM 3380 O O . THR B 1 180 ? 20.281 16.016 8.25 1 98.19 180 THR B O 1
ATOM 3383 N N . MET B 1 181 ? 18.094 15.852 8.398 1 98.12 181 MET B N 1
ATOM 3384 C CA . MET B 1 181 ? 18.016 14.75 7.449 1 98.12 181 MET B CA 1
ATOM 3385 C C . MET B 1 181 ? 18.484 15.18 6.066 1 98.12 181 MET B C 1
ATOM 3387 O O . MET B 1 181 ? 19.281 14.484 5.426 1 98.12 181 MET B O 1
ATOM 3391 N N . LEU B 1 182 ? 17.969 16.344 5.602 1 98.62 182 LEU B N 1
ATOM 3392 C CA . LEU B 1 182 ? 18.375 16.859 4.297 1 98.62 182 LEU B CA 1
ATOM 3393 C C . LEU B 1 182 ? 19.891 17.078 4.254 1 98.62 182 LEU B C 1
ATOM 3395 O O . LEU B 1 182 ? 20.547 16.703 3.279 1 98.62 182 LEU B O 1
ATOM 3399 N N . GLN B 1 183 ? 20.422 17.656 5.332 1 98.5 183 GLN B N 1
ATOM 3400 C CA . GLN B 1 183 ? 21.859 17.891 5.375 1 98.5 183 GLN B CA 1
ATOM 3401 C C . GLN B 1 183 ? 22.625 16.562 5.297 1 98.5 183 GLN B C 1
ATOM 3403 O O . GLN B 1 183 ? 23.641 16.469 4.594 1 98.5 183 GLN B O 1
ATOM 3408 N N . SER B 1 184 ? 22.141 15.562 5.996 1 98.44 184 SER B N 1
ATOM 3409 C CA . SER B 1 184 ? 22.781 14.258 5.953 1 98.44 184 SER B CA 1
ATOM 3410 C C . SER B 1 184 ? 22.719 13.648 4.559 1 98.44 184 SER B C 1
ATOM 3412 O O . SER B 1 184 ? 23.625 12.945 4.129 1 98.44 184 SER B O 1
ATOM 3414 N N . MET B 1 185 ? 21.656 13.852 3.852 1 98.56 185 MET B N 1
ATOM 3415 C CA . MET B 1 185 ? 21.516 13.367 2.484 1 98.56 185 MET B CA 1
ATOM 3416 C C . MET B 1 185 ? 22.469 14.078 1.542 1 98.56 185 MET B C 1
ATOM 3418 O O . MET B 1 185 ? 23.094 13.453 0.682 1 98.56 185 MET B O 1
ATOM 3422 N N . ILE B 1 186 ? 22.594 15.383 1.711 1 98.25 186 ILE B N 1
ATOM 3423 C CA . ILE B 1 186 ? 23.516 16.172 0.899 1 98.25 186 ILE B CA 1
ATOM 3424 C C . ILE B 1 186 ? 24.938 15.688 1.104 1 98.25 186 ILE B C 1
ATOM 3426 O O . ILE B 1 186 ? 25.703 15.586 0.145 1 98.25 186 ILE B O 1
ATOM 3430 N N . ASP B 1 187 ? 25.25 15.305 2.336 1 97.94 187 ASP B N 1
ATOM 3431 C CA . ASP B 1 187 ? 26.594 14.867 2.699 1 97.94 187 ASP B CA 1
ATOM 3432 C C . ASP B 1 187 ? 26.812 13.398 2.336 1 97.94 187 ASP B C 1
ATOM 3434 O O . ASP B 1 187 ? 27.906 12.852 2.541 1 97.94 187 ASP B O 1
ATOM 3438 N N . HIS B 1 188 ? 25.828 12.727 1.907 1 97.62 188 HIS B N 1
ATOM 3439 C CA . HIS B 1 188 ? 25.844 11.32 1.536 1 97.62 188 HIS B CA 1
ATOM 3440 C C . HIS B 1 188 ? 26.234 10.445 2.719 1 97.62 188 HIS B C 1
ATOM 3442 O O . HIS B 1 188 ? 26.969 9.469 2.553 1 97.62 188 HIS B O 1
ATOM 3448 N N . ASN B 1 189 ? 25.875 10.891 3.85 1 97.62 189 ASN B N 1
ATOM 3449 C CA . ASN B 1 189 ? 26.047 10.062 5.035 1 97.62 189 ASN B CA 1
ATOM 3450 C C . ASN B 1 189 ? 24.875 9.086 5.203 1 97.62 189 ASN B C 1
ATOM 3452 O O . ASN B 1 189 ? 24 9.305 6.039 1 97.62 189 ASN B O 1
ATOM 3456 N N . PHE B 1 190 ? 24.906 8.008 4.562 1 96.31 190 PHE B N 1
ATOM 3457 C CA . PHE B 1 190 ? 23.781 7.086 4.402 1 96.31 190 PHE B CA 1
ATOM 3458 C C . PHE B 1 190 ? 23.391 6.477 5.742 1 96.31 190 PHE B C 1
ATOM 3460 O O . PHE B 1 190 ? 22.203 6.281 6.012 1 96.31 190 PHE B O 1
ATOM 3467 N N . ASP B 1 191 ? 24.344 6.16 6.559 1 96.31 191 ASP B N 1
ATOM 3468 C CA . ASP B 1 191 ? 24.031 5.605 7.875 1 96.31 191 ASP B CA 1
ATOM 3469 C C . ASP B 1 191 ? 23.25 6.602 8.719 1 96.31 191 ASP B C 1
ATOM 3471 O O . ASP B 1 191 ? 22.266 6.23 9.383 1 96.31 191 ASP B O 1
ATOM 3475 N N . GLU B 1 192 ? 23.734 7.816 8.656 1 96.88 192 GLU B N 1
ATOM 3476 C CA . GLU B 1 192 ? 23.047 8.867 9.414 1 96.88 192 GLU B CA 1
ATOM 3477 C C . GLU B 1 192 ? 21.641 9.117 8.875 1 96.88 192 GLU B C 1
ATOM 3479 O O . GLU B 1 192 ? 20.719 9.352 9.641 1 96.88 192 GLU B O 1
ATOM 3484 N N . VAL B 1 193 ? 21.469 9.07 7.531 1 97.12 193 VAL B N 1
ATOM 3485 C CA . VAL B 1 193 ? 20.156 9.242 6.906 1 97.12 193 VAL B CA 1
ATOM 3486 C C . VAL B 1 193 ? 19.188 8.188 7.445 1 97.12 193 VAL B C 1
ATOM 3488 O O . VAL B 1 193 ? 18.062 8.516 7.84 1 97.12 193 VAL B O 1
ATOM 3491 N N . GLY B 1 194 ? 19.672 6.973 7.469 1 95.62 194 GLY B N 1
ATOM 3492 C CA . GLY B 1 194 ? 18.844 5.895 7.977 1 95.62 194 GLY B CA 1
ATOM 3493 C C . GLY B 1 194 ? 18.469 6.07 9.438 1 95.62 194 GLY B C 1
ATOM 3494 O O . GLY B 1 194 ? 17.312 5.867 9.812 1 95.62 194 GLY B O 1
ATOM 3495 N N . PHE B 1 195 ? 19.422 6.477 10.227 1 95.88 195 PHE B N 1
ATOM 3496 C CA . PHE B 1 195 ? 19.219 6.684 11.656 1 95.88 195 PHE B CA 1
ATOM 3497 C C . PHE B 1 195 ? 18.203 7.797 11.898 1 95.88 195 PHE B C 1
ATOM 3499 O O . PHE B 1 195 ? 17.25 7.621 12.664 1 95.88 195 PHE B O 1
ATOM 3506 N N . LEU B 1 196 ? 18.375 8.875 11.219 1 95.88 196 LEU B N 1
ATOM 3507 C CA . LEU B 1 196 ? 17.5 10.039 11.398 1 95.88 196 LEU B CA 1
ATOM 3508 C C . LEU B 1 196 ? 16.094 9.734 10.922 1 95.88 196 LEU B C 1
ATOM 3510 O O . LEU B 1 196 ? 15.117 10.18 11.539 1 95.88 196 LEU B O 1
ATOM 3514 N N . CYS B 1 197 ? 15.953 9.008 9.844 1 96.06 197 CYS B N 1
ATOM 3515 C CA . CYS B 1 197 ? 14.641 8.602 9.359 1 96.06 197 CYS B CA 1
ATOM 3516 C C . CYS B 1 197 ? 13.898 7.781 10.406 1 96.06 197 CYS B C 1
ATOM 3518 O O . CYS B 1 197 ? 12.727 8.047 10.695 1 96.06 197 CYS B O 1
ATOM 3520 N N . THR B 1 198 ? 14.586 6.859 10.969 1 94.44 198 THR B N 1
ATOM 3521 C CA . THR B 1 198 ? 14.008 6.004 11.992 1 94.44 198 THR B CA 1
ATOM 3522 C C . THR B 1 198 ? 13.586 6.824 13.211 1 94.44 198 THR B C 1
ATOM 3524 O O . THR B 1 198 ? 12.469 6.668 13.711 1 94.44 198 THR B O 1
ATOM 3527 N N . MET B 1 199 ? 14.391 7.684 13.68 1 93 199 MET B N 1
ATOM 3528 C CA . MET B 1 199 ? 14.109 8.523 14.836 1 93 199 MET B CA 1
ATOM 3529 C C . MET B 1 199 ? 12.906 9.422 14.578 1 93 199 MET B C 1
ATOM 3531 O O . MET B 1 199 ? 12.031 9.562 15.43 1 93 199 MET B O 1
ATOM 3535 N N . HIS B 1 200 ? 12.891 10.023 13.398 1 93.12 200 HIS B N 1
ATOM 3536 C CA . HIS B 1 200 ? 11.812 10.922 12.992 1 93.12 200 HIS B CA 1
ATOM 3537 C C . HIS B 1 200 ? 10.461 10.219 13.055 1 93.12 200 HIS B C 1
ATOM 3539 O O . HIS B 1 200 ? 9.5 10.758 13.609 1 93.12 200 HIS B O 1
ATOM 3545 N N . LEU B 1 201 ? 10.391 9.016 12.586 1 91.69 201 LEU B N 1
ATOM 3546 C CA . LEU B 1 201 ? 9.133 8.289 12.5 1 91.69 201 LEU B CA 1
ATOM 3547 C C . LEU B 1 201 ? 8.758 7.688 13.852 1 91.69 201 LEU B C 1
ATOM 3549 O O . LEU B 1 201 ? 7.582 7.426 14.117 1 91.69 201 LEU B O 1
ATOM 3553 N N . HIS B 1 202 ? 9.672 7.527 14.758 1 90.5 202 HIS B N 1
ATOM 3554 C CA . HIS B 1 202 ? 9.406 6.965 16.078 1 90.5 202 HIS B CA 1
ATOM 3555 C C . HIS B 1 202 ? 8.789 8 17.016 1 90.5 202 HIS B C 1
ATOM 3557 O O . HIS B 1 202 ? 8.203 7.645 18.031 1 90.5 202 HIS B O 1
ATOM 3563 N N . MET B 1 203 ? 8.977 9.234 16.719 1 86.5 203 MET B N 1
ATOM 3564 C CA . MET B 1 203 ? 8.398 10.297 17.531 1 86.5 203 MET B CA 1
ATOM 3565 C C . MET B 1 203 ? 6.895 10.094 17.719 1 86.5 203 MET B C 1
ATOM 3567 O O . MET B 1 203 ? 6.348 10.398 18.766 1 86.5 203 MET B O 1
ATOM 3571 N N . ILE B 1 204 ? 6.273 9.57 16.688 1 86.69 204 ILE B N 1
ATOM 3572 C CA . ILE B 1 204 ? 4.832 9.344 16.719 1 86.69 204 ILE B CA 1
ATOM 3573 C C . ILE B 1 204 ? 4.488 8.359 17.828 1 86.69 204 ILE B C 1
ATOM 3575 O O . ILE B 1 204 ? 3.463 8.5 18.5 1 86.69 204 ILE B O 1
ATOM 3579 N N . ILE B 1 205 ? 5.336 7.402 18.062 1 86.81 205 ILE B N 1
ATOM 3580 C CA . ILE B 1 205 ? 5.125 6.41 19.109 1 86.81 205 ILE B CA 1
ATOM 3581 C C . ILE B 1 205 ? 5.184 7.09 20.469 1 86.81 205 ILE B C 1
ATOM 3583 O O . ILE B 1 205 ? 4.344 6.836 21.344 1 86.81 205 ILE B O 1
ATOM 3587 N N . GLU B 1 206 ? 6.066 7.977 20.609 1 89 206 GLU B N 1
ATOM 3588 C CA . GLU B 1 206 ? 6.312 8.656 21.875 1 89 206 GLU B CA 1
ATOM 3589 C C . GLU B 1 206 ? 5.137 9.547 22.266 1 89 206 GLU B C 1
ATOM 3591 O O . GLU B 1 206 ? 4.859 9.742 23.453 1 89 206 GLU B O 1
ATOM 3596 N N . GLU B 1 207 ? 4.484 10.031 21.297 1 92.69 207 GLU B N 1
ATOM 3597 C CA . GLU B 1 207 ? 3.471 11.047 21.562 1 92.69 207 GLU B CA 1
ATOM 3598 C C . GLU B 1 207 ? 2.064 10.477 21.422 1 92.69 207 GLU B C 1
ATOM 3600 O O . GLU B 1 207 ? 1.076 11.195 21.578 1 92.69 207 GLU B O 1
ATOM 3605 N N . GLN B 1 208 ? 1.974 9.203 21.141 1 93.88 208 GLN B N 1
ATOM 3606 C CA . GLN B 1 208 ? 0.717 8.531 20.828 1 93.88 208 GLN B CA 1
ATOM 3607 C C . GLN B 1 208 ? -0.297 8.711 21.953 1 93.88 208 GLN B C 1
ATOM 3609 O O . GLN B 1 208 ? -1.425 9.148 21.719 1 93.88 208 GLN B O 1
ATOM 3614 N N . GLU B 1 209 ? 0.098 8.414 23.188 1 93 209 GLU B N 1
ATOM 3615 C CA . GLU B 1 209 ? -0.814 8.461 24.328 1 93 209 GLU B CA 1
ATOM 3616 C C . GLU B 1 209 ? -1.305 9.883 24.578 1 93 209 GLU B C 1
ATOM 3618 O O . GLU B 1 209 ? -2.465 10.094 24.953 1 93 209 GLU B O 1
ATOM 3623 N N . TYR B 1 210 ? -0.414 10.82 24.438 1 94.12 210 TYR B N 1
ATOM 3624 C CA . TYR B 1 210 ? -0.771 12.211 24.656 1 94.12 210 TYR B CA 1
ATOM 3625 C C . TYR B 1 210 ? -1.838 12.664 23.672 1 94.12 210 TYR B C 1
ATOM 3627 O O . TYR B 1 210 ? -2.805 13.328 24.047 1 94.12 210 TYR B O 1
ATOM 3635 N N . VAL B 1 211 ? -1.743 12.266 22.406 1 95.44 211 VAL B N 1
ATOM 3636 C CA . VAL B 1 211 ? -2.701 12.641 21.375 1 95.44 211 VAL B CA 1
ATOM 3637 C C . VAL B 1 211 ? -4.047 11.969 21.656 1 95.44 211 VAL B C 1
ATOM 3639 O O . VAL B 1 211 ? -5.094 12.617 21.578 1 95.44 211 VAL B O 1
ATOM 3642 N N . ILE B 1 212 ? -4.012 10.703 22.031 1 94.94 212 ILE B N 1
ATOM 3643 C CA . ILE B 1 212 ? -5.23 9.953 22.297 1 94.94 212 ILE B CA 1
ATOM 3644 C C . ILE B 1 212 ? -5.969 10.578 23.484 1 94.94 212 ILE B C 1
ATOM 3646 O O . ILE B 1 212 ? -7.191 10.727 23.453 1 94.94 212 ILE B O 1
ATOM 3650 N N . HIS B 1 213 ? -5.191 10.977 24.453 1 94.94 213 HIS B N 1
ATOM 3651 C CA . HIS B 1 213 ? -5.777 11.578 25.641 1 94.94 213 HIS B CA 1
ATOM 3652 C C . HIS B 1 213 ? -6.457 12.906 25.312 1 94.94 213 HIS B C 1
ATOM 3654 O O . HIS B 1 213 ? -7.473 13.25 25.922 1 94.94 213 HIS B O 1
ATOM 3660 N N . ASN B 1 214 ? -5.906 13.633 24.391 1 95.75 214 ASN B N 1
ATOM 3661 C CA . ASN B 1 214 ? -6.453 14.93 24.031 1 95.75 214 ASN B CA 1
ATOM 3662 C C . ASN B 1 214 ? -7.668 14.797 23.109 1 95.75 214 ASN B C 1
ATOM 3664 O O . ASN B 1 214 ? -8.438 15.742 22.953 1 95.75 214 ASN B O 1
ATOM 3668 N N . TYR B 1 215 ? -7.836 13.633 22.484 1 95.88 215 TYR B N 1
ATOM 3669 C CA . TYR B 1 215 ? -8.977 13.352 21.625 1 95.88 215 TYR B CA 1
ATOM 3670 C C . TYR B 1 215 ? -9.594 12 21.953 1 95.88 215 TYR B C 1
ATOM 3672 O O . TYR B 1 215 ? -9.648 11.117 21.094 1 95.88 215 TYR B O 1
ATOM 3680 N N . PRO B 1 216 ? -10.148 11.766 23.047 1 92.44 216 PRO B N 1
ATOM 3681 C CA . PRO B 1 216 ? -10.586 10.445 23.516 1 92.44 216 PRO B CA 1
ATOM 3682 C C . PRO B 1 216 ? -11.703 9.859 22.672 1 92.44 216 PRO B C 1
ATOM 3684 O O . PRO B 1 216 ? -11.852 8.633 22.594 1 92.44 216 PRO B O 1
ATOM 3687 N N . ASP B 1 217 ? -12.469 10.695 21.938 1 94.62 217 ASP B N 1
ATOM 3688 C CA . ASP B 1 217 ? -13.633 10.195 21.219 1 94.62 217 ASP B CA 1
ATOM 3689 C C . ASP B 1 217 ? -13.297 9.938 19.75 1 94.62 217 ASP B C 1
ATOM 3691 O O . ASP B 1 217 ? -14.148 9.469 18.984 1 94.62 217 ASP B O 1
ATOM 3695 N N . TYR B 1 218 ? -12.047 10.203 19.359 1 96.75 218 TYR B N 1
ATOM 3696 C CA . TYR B 1 218 ? -11.703 10.164 17.938 1 96.75 218 TYR B CA 1
ATOM 3697 C C . TYR B 1 218 ? -11.117 8.805 17.562 1 96.75 218 TYR B C 1
ATOM 3699 O O . TYR B 1 218 ? -11.047 8.461 16.375 1 96.75 218 TYR B O 1
ATOM 3707 N N . PHE B 1 219 ? -10.734 7.988 18.547 1 96.69 219 PHE B N 1
ATOM 3708 C CA . PHE B 1 219 ? -10.016 6.75 18.281 1 96.69 219 PHE B CA 1
ATOM 3709 C C . PHE B 1 219 ? -10.898 5.539 18.562 1 96.69 219 PHE B C 1
ATOM 3711 O O . PHE B 1 219 ? -11.805 5.609 19.391 1 96.69 219 PHE B O 1
ATOM 3718 N N . GLU B 1 220 ? -10.648 4.48 17.828 1 91.94 220 GLU B N 1
ATOM 3719 C CA . GLU B 1 220 ? -11.344 3.225 18.094 1 91.94 220 GLU B CA 1
ATOM 3720 C C . GLU B 1 220 ? -10.977 2.668 19.469 1 91.94 220 GLU B C 1
ATOM 3722 O O . GLU B 1 220 ? -9.859 2.865 19.938 1 91.94 220 GLU B O 1
ATOM 3727 N N . ASP B 1 221 ? -12.016 2.115 20.125 1 69.31 221 ASP B N 1
ATOM 3728 C CA . ASP B 1 221 ? -11.805 1.581 21.469 1 69.31 221 ASP B CA 1
ATOM 3729 C C . ASP B 1 221 ? -10.82 0.413 21.453 1 69.31 221 ASP B C 1
ATOM 3731 O O . ASP B 1 221 ? -10.914 -0.473 20.594 1 69.31 221 ASP B O 1
ATOM 3735 N N . ILE B 1 222 ? -9.727 0.635 22.125 1 60.38 222 ILE B N 1
ATOM 3736 C CA . ILE B 1 222 ? -8.727 -0.42 22.266 1 60.38 222 ILE B CA 1
ATOM 3737 C C . ILE B 1 222 ? -9.414 -1.733 22.625 1 60.38 222 ILE B C 1
ATOM 3739 O O . ILE B 1 222 ? -9.023 -2.801 22.141 1 60.38 222 ILE B O 1
ATOM 3743 N N . GLN B 1 223 ? -10.406 -1.746 23.5 1 52.75 223 GLN B N 1
ATOM 3744 C CA . GLN B 1 223 ? -11.094 -2.93 24.016 1 52.75 223 GLN B CA 1
ATOM 3745 C C . GLN B 1 223 ? -12.023 -3.52 22.953 1 52.75 223 GLN B C 1
ATOM 3747 O O . GLN B 1 223 ? -12.461 -4.664 23.078 1 52.75 223 GLN B O 1
ATOM 3752 N N . ASP B 1 224 ? -12.562 -2.887 22.078 1 46.41 224 ASP B N 1
ATOM 3753 C CA . ASP B 1 224 ? -13.656 -3.311 21.203 1 46.41 224 ASP B CA 1
ATOM 3754 C C . ASP B 1 224 ? -13.125 -4.031 19.969 1 46.41 224 ASP B C 1
ATOM 3756 O O . ASP B 1 224 ? -13.891 -4.352 19.062 1 46.41 224 ASP B O 1
ATOM 3760 N N . ARG B 1 225 ? -11.953 -4.152 19.656 1 49.09 225 ARG B N 1
ATOM 3761 C CA . ARG B 1 225 ? -11.578 -4.691 18.359 1 49.09 225 ARG B CA 1
ATOM 3762 C C . ARG B 1 225 ? -11.539 -6.215 18.375 1 49.09 225 ARG B C 1
ATOM 3764 O O . ARG B 1 225 ? -10.922 -6.812 19.266 1 49.09 225 ARG B O 1
ATOM 3771 N N . PRO B 1 226 ? -12.359 -6.91 17.547 1 41.56 226 PRO B N 1
ATOM 3772 C CA . PRO B 1 226 ? -12.156 -8.352 17.453 1 41.56 226 PRO B CA 1
ATOM 3773 C C . PRO B 1 226 ? -10.719 -8.719 17.062 1 41.56 226 PRO B C 1
ATOM 3775 O O . PRO B 1 226 ? -10.047 -7.949 16.391 1 41.56 226 PRO B O 1
ATOM 3778 N N . ILE B 1 227 ? -9.93 -9.523 17.859 1 37.03 227 ILE B N 1
ATOM 3779 C CA . ILE B 1 227 ? -8.633 -10.039 17.422 1 37.03 227 ILE B CA 1
ATOM 3780 C C . ILE B 1 227 ? -8.719 -10.469 15.953 1 37.03 227 ILE B C 1
ATOM 3782 O O . ILE B 1 227 ? -9.43 -11.414 15.617 1 37.03 227 ILE B O 1
ATOM 3786 N N . LYS B 1 228 ? -8.453 -9.586 15.078 1 31.73 228 LYS B N 1
ATOM 3787 C CA . LYS B 1 228 ? -8.43 -10.016 13.688 1 31.73 228 LYS B CA 1
ATOM 3788 C C . LYS B 1 228 ? -7.25 -10.953 13.422 1 31.73 228 LYS B C 1
ATOM 3790 O O . LYS B 1 228 ? -6.152 -10.742 13.938 1 31.73 228 LYS B O 1
#

pLDDT: mean 92.64, std 11.92, range [24.02, 98.88]

InterPro domains:
  IPR000524 Transcription regulator HTH, GntR [PF00392] (6-68)
  IPR000524 Transcription regulator HTH, GntR [PS50949] (4-71)
  IPR000524 Transcription regulator HTH, GntR [SM00345] (10-68)
  IPR000524 Transcription regulator HTH, GntR [cd07377] (6-69)
  IPR008920 Transcription regulator FadR/GntR, C-terminal [G3DSA:1.20.120.530] (80-212)
  IPR008920 Transcription regulator FadR/GntR, C-terminal [SSF48008] (82-205)
  IPR011711 GntR, C-terminal [PF07729] (82-202)
  IPR011711 GntR, C-terminal [SM00895] (78-203)
  IPR036388 Winged helix-like DNA-binding domain superfamily [G3DSA:1.10.10.10] (3-69)
  IPR036390 Winged helix DNA-binding domain superfamily [SSF46785] (5-78)

Organism: Enterococcus faecium (strain ATCC BAA-472 / TX0016 / DO) (NCBI:txid333849)